Protein AF-A0A497SEW7-F1 (afdb_monomer_lite)

Foldseek 3Di:
DDKDFPAQKAFPPPRDGHNDPDQADPVPRGGIDGADPVLVVVVVCCQQDQDPPDHNVVQVVLQVVCQQAFLKWKKFFQWDWDQDPVRDTDIAGDHIHIDHVVFKDFDADPVLHFFDQWWDDSPVDDFPDIDNHWAADPPRRHTTATFGMFGADPNGTGDTDHLQRMFMFGLQDDPPDPGHDHLCVVLVVLVVVVVVLVVVVVCCQFVNEQQFEWEDEPDDPVVVVVVLVVVVVVQQVQWDQDPVRDTTGHYDRRYHYHYDNDPTDTGGPDDDPVVVPSVVSVLVSVCVVCVSLLHHCVVVVNDDPDDDDDVPPPVVRVVSSLVSVVSVQVRVQCSCQVRPSVSNVNPRMGDHDDRPDPPPVVVVVVVLVVQVVVCLVLLLVQWPWDQDPVRDTDTDPDRPHDPVSRDDDDDPPDPDPPDPPPDPPPVVVVVPDDDDDDDDDDDDDDD

Secondary structure (DSSP, 8-state):
-EEEES-SEEETTT--EESS--SB-TTT--BEEPPPHHHHHHHHHHHH-SSSS--HHHHHHHHHHHHHHTS-EEEEEEEEEEE-TTS-EEEEEEEEEEEPTTTEEE-B-TTS-B-EEEEE-SSS--TT--BSS-SB-TTT-PBPEEE-EEEEETTEEEEEE-TTTEEEE-SS--TT-SS---HHHHHHHHHHHHHHHHHHHHHIIIII-EEEEEEEET--HHHHHHHHHHHHHHHHTTEEE-TTS-EEE----EEEEEEESS---EE--S--TTTTTHHHHHHHHHHHHHHHTT--GGGGT---TT----TTHHHHHHHHHHHHHHHHHHHHHHHIIIIIHHHTT--SEEEEPPPSS---HHHHHHHHHHHHHHHHHHHHTT---EE-TTSPEE--SS----TTTSPP---------------TTSHHHHTT-----PPPPPP----

Sequence (447 aa):
WRREPRFKRKCEQCGAEFQETVEECPICGGKTRPPSQAQARLFDRLIQHPNSDYSFGDLMRSIVYHDVIADDWYVSILPAKFKDKDGNVVIRPAEIRVEDPRYWAPIADEYGRLGIDEYYCPICYTPDEYYTKPGNCPKCGLPLERTAYVQVVNGEITARASENWMIHGSTGRVLPELHGRPKIIAVWDLIHTIKVMDEYNLDAYSEGKLGGILNFPGYSQEQIKALQAEIQADIRRREVQDVRGLLRTKKTIRTLMLGSEQPIQFIRAMPPLEDMQSLDFYMVYIQAVCAVFGVQPLAISFATKSVKSSSVAPYIRLEVQNRTIKEIQRDKEEMFNNFLLPRFGITDWLFKFNPIEQKDELREAQIRQIDADTLVTLRNAGFDAKFNEYGKLVIPTEPTLTPEEMPAKKRPKGKTPQKPKVSDASERVIAGTTVERWPHGTRGAPE

Structure (mmCIF, N/CA/C/O backbone):
data_AF-A0A497SEW7-F1
#
_entry.id   AF-A0A497SEW7-F1
#
loop_
_atom_site.group_PDB
_atom_site.id
_atom_site.type_symbol
_atom_site.label_atom_id
_atom_site.label_alt_id
_atom_site.label_comp_id
_atom_site.label_asym_id
_atom_site.label_entity_id
_atom_site.label_seq_id
_atom_site.pdbx_PDB_ins_code
_atom_site.Cartn_x
_atom_site.Cartn_y
_atom_site.Cartn_z
_atom_site.occupancy
_atom_site.B_iso_or_equiv
_atom_site.auth_seq_id
_atom_site.auth_comp_id
_atom_site.auth_asym_id
_atom_site.auth_atom_id
_atom_site.pdbx_PDB_model_num
ATOM 1 N N . TRP A 1 1 ? 4.788 0.822 14.364 1.00 84.94 1 TRP A N 1
ATOM 2 C CA . TRP A 1 1 ? 3.350 1.047 14.609 1.00 84.94 1 TRP A CA 1
ATOM 3 C C . TRP A 1 1 ? 3.091 0.959 16.104 1.00 84.94 1 TRP A C 1
ATOM 5 O O . TRP A 1 1 ? 3.907 0.379 16.819 1.00 84.94 1 TRP A O 1
ATOM 15 N N . ARG A 1 2 ? 1.983 1.533 16.573 1.00 87.00 2 ARG A N 1
ATOM 16 C CA . ARG A 1 2 ? 1.538 1.535 17.970 1.00 87.00 2 ARG A CA 1
ATOM 17 C C . ARG A 1 2 ? 0.012 1.481 18.046 1.00 87.00 2 ARG A C 1
ATOM 19 O O . ARG A 1 2 ? -0.666 1.906 17.113 1.00 87.00 2 ARG A O 1
ATOM 26 N N . ARG A 1 3 ? -0.514 0.993 19.172 1.00 89.88 3 ARG A N 1
ATOM 27 C CA . ARG A 1 3 ? -1.934 1.144 19.513 1.00 89.88 3 ARG A CA 1
ATOM 28 C C . ARG A 1 3 ? -2.169 2.452 20.247 1.00 89.88 3 ARG A C 1
ATOM 30 O O . ARG A 1 3 ? -1.459 2.747 21.207 1.00 89.88 3 ARG A O 1
ATOM 37 N N . GLU A 1 4 ? -3.175 3.202 19.827 1.00 89.06 4 GLU A N 1
ATOM 38 C CA . GLU A 1 4 ? -3.708 4.347 20.564 1.00 89.06 4 GLU A CA 1
ATOM 39 C C . GLU A 1 4 ? -5.142 4.037 21.004 1.00 89.06 4 GLU A C 1
ATOM 41 O O . GLU A 1 4 ? -5.912 3.472 20.228 1.00 89.06 4 GLU A O 1
ATOM 46 N N . PRO A 1 5 ? -5.528 4.351 22.250 1.00 88.56 5 PRO A N 1
ATOM 47 C CA . PRO A 1 5 ? -6.923 4.237 22.647 1.00 88.56 5 PRO A CA 1
ATOM 48 C C . PRO A 1 5 ? -7.752 5.259 21.858 1.00 88.56 5 PRO A C 1
ATOM 50 O O . PRO A 1 5 ? -7.366 6.423 21.755 1.00 88.56 5 PRO A O 1
ATOM 53 N N . ARG A 1 6 ? -8.900 4.837 21.316 1.00 86.00 6 ARG A N 1
ATOM 54 C CA . ARG A 1 6 ? -9.828 5.732 20.604 1.00 86.00 6 ARG A CA 1
ATOM 55 C C . ARG A 1 6 ? -10.396 6.803 21.536 1.00 86.00 6 ARG A C 1
ATOM 57 O O . ARG A 1 6 ? -10.597 7.942 21.128 1.00 86.00 6 ARG A O 1
ATOM 64 N N . PHE A 1 7 ? -10.637 6.422 22.786 1.00 87.81 7 PHE A N 1
ATOM 65 C CA . PHE A 1 7 ? -11.155 7.262 23.860 1.00 87.81 7 PHE A CA 1
ATOM 66 C C . PHE A 1 7 ? -10.464 6.899 25.177 1.00 87.81 7 PHE A C 1
ATOM 68 O O . PHE A 1 7 ? -10.004 5.770 25.346 1.00 87.81 7 PHE A O 1
ATOM 75 N N . LYS A 1 8 ? -10.429 7.811 26.152 1.00 85.19 8 LYS A N 1
ATOM 76 C CA . LYS A 1 8 ? -9.994 7.465 27.520 1.00 85.19 8 LYS A CA 1
ATOM 77 C C . LYS A 1 8 ? -11.126 6.852 28.333 1.00 85.19 8 LYS A C 1
ATOM 79 O O . LYS A 1 8 ? -10.890 5.942 29.127 1.00 85.19 8 LYS A O 1
ATOM 84 N N . ARG A 1 9 ? -12.348 7.351 28.144 1.00 86.12 9 ARG A N 1
ATOM 85 C CA . ARG A 1 9 ? -13.562 6.872 28.811 1.00 86.12 9 ARG A CA 1
ATOM 86 C C . ARG A 1 9 ? -14.733 6.852 27.830 1.00 86.12 9 ARG A C 1
ATOM 88 O O . ARG A 1 9 ? -14.848 7.733 26.985 1.00 86.12 9 ARG A O 1
ATOM 95 N N . LYS A 1 10 ? -15.601 5.849 27.945 1.00 86.19 10 LYS A N 1
ATOM 96 C CA . LYS A 1 10 ? -16.835 5.719 27.160 1.00 86.19 10 LYS A CA 1
ATOM 97 C C . LYS A 1 10 ? -18.008 5.483 28.088 1.00 86.19 10 LYS A C 1
ATOM 99 O O . LYS A 1 10 ? -17.917 4.645 28.983 1.00 86.19 10 LYS A O 1
ATOM 104 N N . CYS A 1 11 ? -19.094 6.220 27.898 1.00 85.75 11 CYS A N 1
ATOM 105 C CA . CYS A 1 11 ? -20.309 5.992 28.670 1.00 85.75 11 CYS A CA 1
ATOM 106 C C . CYS A 1 11 ? -20.969 4.671 28.255 1.00 85.75 11 CYS A C 1
ATOM 108 O O . CYS A 1 11 ? -21.123 4.403 27.064 1.00 85.75 11 CYS A O 1
ATOM 110 N N . GLU A 1 12 ? -21.386 3.862 29.228 1.00 85.00 12 GLU A N 1
ATOM 111 C CA . GLU A 1 12 ? -22.071 2.589 28.964 1.00 85.00 12 GLU A CA 1
ATOM 112 C C . GLU A 1 12 ? -23.524 2.771 28.508 1.00 85.00 12 GLU A C 1
ATOM 114 O O . GLU A 1 12 ? -24.045 1.923 27.793 1.00 85.00 12 GLU A O 1
ATOM 119 N N . GLN A 1 13 ? -24.166 3.882 28.885 1.00 83.31 13 GLN A N 1
ATOM 120 C CA . GLN A 1 13 ? -25.578 4.134 28.587 1.00 83.31 13 GLN A CA 1
ATOM 121 C C . GLN A 1 13 ? -25.788 4.839 27.244 1.00 83.31 13 GLN A C 1
ATOM 123 O O . GLN A 1 13 ? -26.578 4.374 26.430 1.00 83.31 13 GLN A O 1
ATOM 128 N N . CYS A 1 14 ? -25.088 5.951 26.992 1.00 83.00 14 CYS A N 1
ATOM 129 C CA . CYS A 1 14 ? -25.267 6.731 25.760 1.00 83.00 14 CYS A CA 1
ATOM 130 C C . CYS A 1 14 ? -24.186 6.482 24.697 1.00 83.00 14 CYS A C 1
ATOM 132 O O . CYS A 1 14 ? -24.282 7.008 23.592 1.00 83.00 14 CYS A O 1
ATOM 134 N N . GLY A 1 15 ? -23.130 5.727 25.019 1.00 82.25 15 GLY A N 1
ATOM 135 C CA . GLY A 1 15 ? -22.031 5.451 24.092 1.00 82.25 15 GLY A CA 1
ATOM 136 C C . GLY A 1 15 ? -21.105 6.639 23.802 1.00 82.25 15 GLY A C 1
ATOM 137 O O . GLY A 1 15 ? -20.188 6.478 22.999 1.00 82.25 15 GLY A O 1
ATOM 138 N N . ALA A 1 16 ? -21.304 7.795 24.449 1.00 83.44 16 ALA A N 1
ATOM 139 C CA . ALA A 1 16 ? -20.469 8.979 24.256 1.00 83.44 16 ALA A CA 1
ATOM 140 C C . ALA A 1 16 ? -19.004 8.708 24.633 1.00 83.44 16 ALA A C 1
ATOM 142 O O . ALA A 1 16 ? -18.713 8.093 25.665 1.00 83.44 16 ALA A O 1
ATOM 143 N N . GLU A 1 17 ? -18.097 9.174 23.776 1.00 86.81 17 GLU A N 1
ATOM 144 C CA . GLU A 1 17 ? -16.654 8.965 23.874 1.00 86.81 17 GLU A CA 1
ATOM 145 C C . GLU A 1 17 ? -15.983 10.239 24.400 1.00 86.81 17 GLU A C 1
ATOM 147 O O . GLU A 1 17 ? -16.163 11.321 23.844 1.00 86.81 17 GLU A O 1
ATOM 152 N N . PHE A 1 18 ? -15.197 10.109 25.469 1.00 85.06 18 PHE A N 1
ATOM 153 C CA . PHE A 1 18 ? -14.497 11.215 26.117 1.00 85.06 18 PHE A CA 1
ATOM 154 C C . PHE A 1 18 ? -12.982 11.015 26.024 1.00 85.06 18 PHE A C 1
ATOM 156 O O . PHE A 1 18 ? -12.450 9.934 26.304 1.00 85.06 18 PHE A O 1
ATOM 163 N N . GLN A 1 19 ? -12.274 12.082 25.646 1.00 84.12 19 GLN A N 1
ATOM 164 C CA . GLN A 1 19 ? -10.803 12.121 25.629 1.00 84.12 19 GLN A CA 1
ATOM 165 C C . GLN A 1 19 ? -10.200 12.484 26.995 1.00 84.12 19 GLN A C 1
ATOM 167 O O . GLN A 1 19 ? -8.990 12.369 27.203 1.00 84.12 19 GLN A O 1
ATOM 172 N N . GLU A 1 20 ? -11.049 12.875 27.942 1.00 80.94 20 GLU A N 1
ATOM 173 C CA . GLU A 1 20 ? -10.700 13.202 29.320 1.00 80.94 20 GLU A CA 1
ATOM 174 C C . GLU A 1 20 ? -11.119 12.077 30.272 1.00 80.94 20 GLU A C 1
ATOM 176 O O . GLU A 1 20 ? -11.969 11.238 29.957 1.00 80.94 20 GLU A O 1
ATOM 181 N N . THR A 1 21 ? -10.485 12.023 31.442 1.00 79.50 21 THR A N 1
ATOM 182 C CA . THR A 1 21 ? -10.820 11.061 32.495 1.00 79.50 21 THR A CA 1
ATOM 183 C C . THR A 1 21 ? -12.029 11.556 33.276 1.00 79.50 21 THR A C 1
ATOM 185 O O . THR A 1 21 ? -11.893 12.072 34.378 1.00 79.50 21 THR A O 1
ATOM 188 N N . VAL A 1 22 ? -13.211 11.409 32.686 1.00 80.69 22 VAL A N 1
ATOM 189 C CA . VAL A 1 22 ? -14.482 11.709 33.354 1.00 80.69 22 VAL A CA 1
ATOM 190 C C . VAL A 1 22 ? -15.041 10.416 33.939 1.00 80.69 22 VAL A C 1
ATOM 192 O O . VAL A 1 22 ? -15.092 9.426 33.218 1.00 80.69 22 VAL A O 1
ATOM 195 N N . GLU A 1 2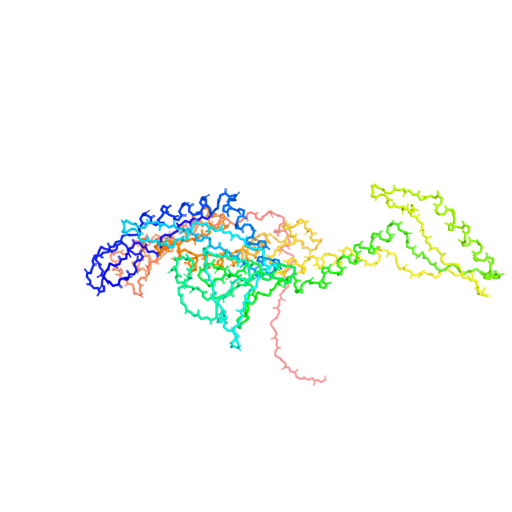3 ? -15.425 10.387 35.219 1.00 78.56 23 GLU A N 1
ATOM 196 C CA . GLU A 1 23 ? -15.997 9.182 35.852 1.00 78.56 23 GLU A CA 1
ATOM 197 C C . GLU A 1 23 ? -17.484 9.000 35.516 1.00 78.56 23 GLU A C 1
ATOM 199 O O . GLU A 1 23 ? -17.919 7.887 35.198 1.00 78.56 23 GLU A O 1
ATOM 204 N N . GLU A 1 24 ? -18.232 10.102 35.472 1.00 82.50 24 GLU A N 1
ATOM 205 C CA . GLU A 1 24 ? -19.660 10.148 35.157 1.00 82.50 24 GLU A CA 1
ATOM 206 C C . GLU A 1 24 ? -19.905 10.875 33.835 1.00 82.50 24 GLU A C 1
ATOM 208 O O . GLU A 1 24 ? -19.245 11.856 33.504 1.00 82.50 24 GLU A O 1
ATOM 213 N N . CYS A 1 25 ? -20.850 10.392 33.035 1.00 79.31 25 CYS A N 1
ATOM 214 C CA . CYS A 1 25 ? -21.127 10.994 31.743 1.00 79.31 25 CYS A CA 1
ATOM 215 C C . CYS A 1 25 ? -21.816 12.360 31.913 1.00 79.31 25 CYS A C 1
ATOM 217 O O . CYS A 1 25 ? -22.938 12.396 32.413 1.00 79.31 25 CYS A O 1
ATOM 219 N N . PRO A 1 26 ? -21.252 13.467 31.400 1.00 81.81 26 PRO A N 1
ATOM 220 C CA . PRO A 1 26 ? -21.872 14.792 31.497 1.00 81.81 26 PRO A CA 1
ATOM 221 C C . PRO A 1 26 ? -23.191 14.919 30.715 1.00 81.81 26 PRO A C 1
ATOM 223 O O . PRO A 1 26 ? -23.931 15.872 30.919 1.00 81.81 26 PRO A O 1
ATOM 226 N N . ILE A 1 27 ? -23.491 13.974 29.815 1.00 83.94 27 ILE A N 1
ATOM 227 C CA . ILE A 1 27 ? -24.699 14.000 28.976 1.00 83.94 27 ILE A CA 1
ATOM 228 C C . ILE A 1 27 ? -25.867 13.267 29.648 1.00 83.94 27 ILE A C 1
ATOM 230 O O . ILE A 1 27 ? -27.005 13.710 29.551 1.00 83.94 27 ILE A O 1
ATOM 234 N N . CYS A 1 28 ? -25.607 12.131 30.300 1.00 83.19 28 CYS A N 1
ATOM 235 C CA . CYS A 1 28 ? -26.668 11.257 30.818 1.00 83.19 28 CYS A CA 1
ATOM 236 C C . CYS A 1 28 ? -26.483 10.813 32.276 1.00 83.19 28 CYS A C 1
ATOM 238 O O . CYS A 1 28 ? -27.306 10.061 32.782 1.00 83.19 28 CYS A O 1
ATOM 240 N N . GLY A 1 29 ? -25.402 11.220 32.947 1.00 81.56 29 GLY A N 1
ATOM 241 C CA . GLY A 1 29 ? -25.063 10.789 34.310 1.00 81.56 29 GLY A CA 1
ATOM 242 C C . GLY A 1 29 ? -24.619 9.325 34.430 1.00 81.56 29 GLY A C 1
ATOM 243 O O . GLY A 1 29 ? -24.299 8.863 35.519 1.00 81.56 29 GLY A O 1
ATOM 244 N N . GLY A 1 30 ? -24.584 8.568 33.328 1.00 83.56 30 GLY A N 1
ATOM 245 C CA . GLY A 1 30 ? -24.190 7.161 33.333 1.00 83.56 30 GLY A CA 1
ATOM 246 C C . GLY A 1 30 ? -22.708 6.942 33.650 1.00 83.56 30 GLY A C 1
ATOM 247 O O . GLY A 1 30 ? -21.857 7.773 33.326 1.00 83.56 30 GLY A O 1
ATOM 248 N N . LYS A 1 31 ? -22.377 5.776 34.219 1.00 86.62 31 LYS A N 1
ATOM 249 C CA . LYS A 1 31 ? -20.987 5.376 34.491 1.00 86.62 31 LYS A CA 1
ATOM 250 C C . LYS A 1 31 ? -20.174 5.273 33.202 1.00 86.62 31 LYS A C 1
ATOM 252 O O . LYS A 1 31 ? -20.670 4.830 32.158 1.00 86.62 31 LYS A O 1
ATOM 257 N N . THR A 1 32 ? -18.908 5.665 33.283 1.00 87.25 32 THR A N 1
ATOM 258 C CA . THR A 1 32 ? -17.968 5.534 32.170 1.00 87.25 32 THR A CA 1
ATOM 259 C C . THR A 1 32 ? -16.983 4.385 32.383 1.00 87.25 32 THR A C 1
ATOM 261 O O . THR A 1 32 ? -16.427 4.179 33.467 1.00 87.25 32 THR A O 1
ATOM 264 N N . ARG A 1 33 ? -16.700 3.650 31.308 1.00 85.81 33 ARG A N 1
ATOM 265 C CA . ARG A 1 33 ? -15.710 2.571 31.281 1.00 85.81 33 ARG A CA 1
ATOM 266 C C . ARG A 1 33 ? -14.442 2.987 30.530 1.00 85.81 33 ARG A C 1
ATOM 268 O O . ARG A 1 33 ? -14.535 3.744 29.561 1.00 85.81 33 ARG A O 1
ATOM 275 N N . PRO A 1 34 ? -13.255 2.500 30.930 1.00 87.94 34 PRO A N 1
ATOM 276 C CA . PRO A 1 34 ? -12.051 2.618 30.113 1.00 87.94 34 PRO A CA 1
ATOM 277 C C . PRO A 1 34 ? -12.110 1.686 28.880 1.00 87.94 34 PRO A C 1
ATOM 279 O O .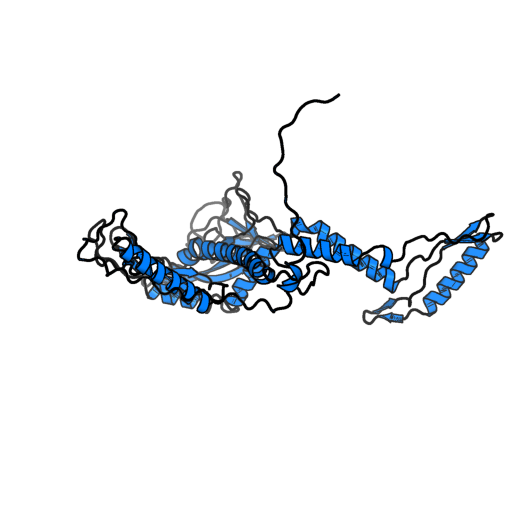 PRO A 1 34 ? -12.988 0.814 28.798 1.00 87.94 34 PRO A O 1
ATOM 282 N N . PRO A 1 35 ? -11.178 1.839 27.918 1.00 88.38 35 PRO A N 1
ATOM 283 C CA . PRO A 1 35 ? -11.000 0.908 26.807 1.00 88.38 35 PRO A CA 1
ATOM 284 C C . PRO A 1 35 ? -10.825 -0.532 27.285 1.00 88.38 35 PRO A C 1
ATOM 286 O O . PRO A 1 35 ? -10.130 -0.799 28.268 1.00 88.38 35 PRO A O 1
ATOM 289 N N . SER A 1 36 ? -11.429 -1.480 26.572 1.00 89.56 36 SER A N 1
ATOM 290 C CA . SER A 1 36 ? -11.350 -2.891 26.949 1.00 89.56 36 SER A CA 1
ATOM 291 C C . SER A 1 36 ? -9.930 -3.451 26.804 1.00 89.56 36 SER A C 1
ATOM 2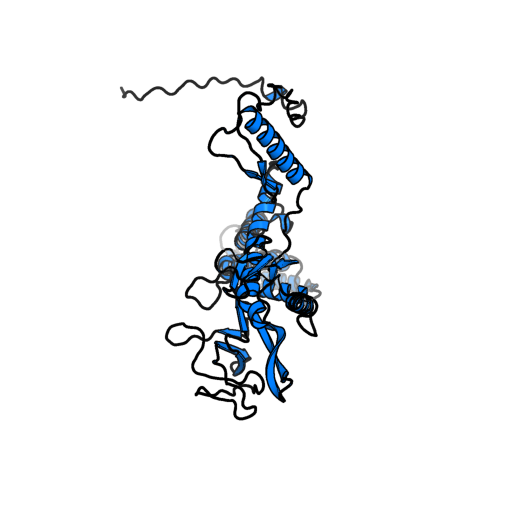93 O O . SER A 1 36 ? -9.357 -3.480 25.710 1.00 89.56 36 SER A O 1
ATOM 295 N N . GLN A 1 37 ? -9.381 -3.993 27.897 1.00 87.75 37 GLN A N 1
ATOM 296 C CA . GLN A 1 37 ? -8.086 -4.683 27.885 1.00 87.75 37 GLN A CA 1
ATOM 297 C C . GLN A 1 37 ? -8.140 -6.010 27.106 1.00 87.75 37 GLN A C 1
ATOM 299 O O . GLN A 1 37 ? -7.127 -6.460 26.571 1.00 87.75 37 GLN A O 1
ATOM 304 N N . ALA A 1 38 ? -9.313 -6.644 27.013 1.00 87.12 38 ALA A N 1
ATOM 305 C CA . ALA A 1 38 ? -9.486 -7.854 26.211 1.00 87.12 38 ALA A CA 1
ATOM 306 C C . ALA A 1 38 ? -9.338 -7.550 24.712 1.00 87.12 38 ALA A C 1
ATOM 308 O O . ALA A 1 38 ? -8.641 -8.281 24.010 1.00 87.12 38 ALA A O 1
ATOM 309 N N . GLN A 1 39 ? -9.907 -6.428 24.250 1.00 87.69 39 GLN A N 1
ATOM 310 C CA . GLN A 1 39 ? -9.715 -5.954 22.876 1.00 87.69 39 GLN A CA 1
ATOM 311 C C . GLN A 1 39 ? -8.250 -5.586 22.605 1.00 87.69 39 GLN A C 1
ATOM 313 O O . GLN A 1 39 ? -7.740 -5.900 21.535 1.00 87.69 39 GLN A O 1
ATOM 318 N N . ALA A 1 40 ? -7.544 -5.009 23.585 1.00 87.31 40 ALA A N 1
ATOM 319 C CA . ALA A 1 40 ? -6.115 -4.718 23.453 1.00 87.31 40 ALA A CA 1
ATOM 320 C C . ALA A 1 40 ? -5.284 -5.985 23.199 1.00 87.31 40 ALA A C 1
ATOM 322 O O . ALA A 1 40 ? -4.444 -6.009 22.307 1.00 87.31 40 ALA A O 1
ATOM 323 N N . ARG A 1 41 ? -5.550 -7.063 23.948 1.00 88.00 41 ARG A N 1
ATOM 324 C CA . ARG A 1 41 ? -4.862 -8.351 23.754 1.00 88.00 41 ARG A CA 1
ATOM 325 C C . ARG A 1 41 ? -5.178 -8.975 22.398 1.00 88.00 41 ARG A C 1
ATOM 327 O O . ARG A 1 41 ? -4.306 -9.607 21.810 1.00 88.00 41 ARG A O 1
ATOM 334 N N . LEU A 1 42 ? -6.413 -8.824 21.917 1.00 86.00 42 LEU A N 1
ATOM 335 C CA . LEU A 1 42 ? -6.809 -9.306 20.595 1.00 86.00 42 LEU A CA 1
ATOM 336 C C . LEU A 1 42 ? -6.085 -8.534 19.486 1.00 86.00 42 LEU A C 1
ATOM 338 O O . LEU A 1 42 ? -5.564 -9.149 18.563 1.00 86.00 42 LEU A O 1
ATOM 342 N N . PHE A 1 43 ? -5.993 -7.211 19.620 1.00 88.19 43 PHE A N 1
ATOM 343 C CA . PHE A 1 43 ? -5.232 -6.351 18.719 1.00 88.19 43 PHE A CA 1
ATOM 344 C C . PHE A 1 43 ? -3.747 -6.729 18.687 1.00 88.19 43 PHE A C 1
ATOM 346 O O . PHE A 1 43 ? -3.184 -6.942 17.616 1.00 88.19 43 PHE A O 1
ATOM 353 N N . ASP A 1 44 ? -3.122 -6.867 19.860 1.00 87.88 44 ASP A N 1
ATOM 354 C CA . ASP A 1 44 ? -1.704 -7.218 19.962 1.00 87.88 44 ASP A CA 1
ATOM 355 C C . ASP A 1 44 ? -1.441 -8.605 19.341 1.00 87.88 44 ASP A C 1
ATOM 357 O O . ASP A 1 44 ? -0.456 -8.781 18.627 1.00 87.88 44 ASP A O 1
ATOM 361 N N . ARG A 1 45 ? -2.361 -9.566 19.523 1.00 87.06 45 ARG A N 1
ATOM 362 C CA . ARG A 1 45 ? -2.297 -10.882 18.866 1.00 87.06 45 ARG A CA 1
ATOM 363 C C . ARG A 1 45 ? -2.374 -10.765 17.346 1.00 87.06 45 ARG A C 1
ATOM 365 O O . ARG A 1 45 ? -1.557 -11.376 16.668 1.00 87.06 45 ARG A O 1
ATOM 372 N N . LEU A 1 46 ? -3.327 -9.990 16.831 1.00 86.06 46 LEU A N 1
ATOM 373 C CA . LEU A 1 46 ? -3.541 -9.821 15.393 1.00 86.06 46 LEU A CA 1
ATOM 374 C C . LEU A 1 46 ? -2.312 -9.223 14.698 1.00 86.06 46 LEU A C 1
ATOM 376 O O . LEU A 1 46 ? -1.956 -9.627 13.599 1.00 86.06 46 LEU A O 1
ATOM 380 N N . ILE A 1 47 ? -1.643 -8.273 15.352 1.00 86.19 47 ILE A N 1
ATOM 381 C CA . ILE A 1 47 ? -0.441 -7.634 14.808 1.00 86.19 47 ILE A CA 1
ATOM 382 C C . ILE A 1 47 ? 0.801 -8.509 14.964 1.00 86.19 47 ILE A C 1
ATOM 384 O O . ILE A 1 47 ? 1.676 -8.481 14.105 1.00 86.19 47 ILE A O 1
ATOM 388 N N . GLN A 1 48 ? 0.933 -9.263 16.054 1.00 84.50 48 GLN A N 1
ATOM 389 C CA . GLN A 1 48 ? 2.085 -10.154 16.222 1.00 84.50 48 GLN A CA 1
ATOM 390 C C . GLN A 1 48 ? 2.009 -11.351 15.272 1.00 84.50 48 GLN A C 1
ATOM 392 O O . GLN A 1 48 ? 3.019 -11.729 14.682 1.00 84.50 48 GLN A O 1
ATOM 397 N N . HIS A 1 49 ? 0.809 -11.902 15.095 1.00 83.50 49 HIS A N 1
ATOM 398 C CA . HIS A 1 49 ? 0.553 -13.092 14.294 1.00 83.50 49 HIS A CA 1
ATOM 399 C C . HIS A 1 49 ? -0.716 -12.902 13.446 1.00 83.50 49 HIS A C 1
ATOM 401 O O . HIS A 1 49 ? -1.780 -13.392 13.827 1.00 83.50 49 HIS A O 1
ATOM 407 N N . PRO A 1 50 ? -0.627 -12.183 12.310 1.00 84.81 50 PRO A N 1
ATOM 408 C CA . PRO A 1 50 ? -1.771 -11.992 11.414 1.00 84.81 50 PRO A CA 1
ATOM 409 C C . PRO A 1 50 ? -2.137 -13.262 10.632 1.00 84.81 50 PRO A C 1
ATOM 411 O O . PRO A 1 50 ? -3.300 -13.455 10.286 1.00 84.81 50 PRO A O 1
ATOM 414 N N . ASN A 1 51 ? -1.148 -14.113 10.354 1.00 84.56 51 ASN A N 1
ATOM 415 C CA . ASN A 1 51 ? -1.278 -15.401 9.675 1.00 84.56 51 ASN A CA 1
ATOM 416 C C . ASN A 1 51 ? -0.251 -16.389 10.266 1.00 84.56 51 ASN A C 1
ATOM 418 O O . ASN A 1 51 ? 0.696 -15.966 10.938 1.00 84.56 51 ASN A O 1
ATOM 422 N N . SER A 1 52 ? -0.406 -17.686 9.992 1.00 81.75 52 SER A N 1
ATOM 423 C CA . SER A 1 52 ? 0.573 -18.725 10.335 1.00 81.75 52 SER A CA 1
ATOM 424 C C . SER A 1 52 ? 1.921 -18.533 9.640 1.00 81.75 52 SER A C 1
ATOM 426 O O . SER A 1 52 ? 2.957 -18.848 10.221 1.00 81.75 52 SER A O 1
ATOM 428 N N . ASP A 1 53 ? 1.907 -18.012 8.411 1.00 83.81 53 ASP A N 1
ATOM 429 C CA . ASP A 1 53 ? 3.059 -18.114 7.505 1.00 83.81 53 ASP A CA 1
ATOM 430 C C . ASP A 1 53 ? 3.943 -16.860 7.487 1.00 83.81 53 ASP A C 1
ATOM 432 O O . ASP A 1 53 ? 5.145 -16.949 7.241 1.00 83.81 53 ASP A O 1
ATOM 436 N N . TYR A 1 54 ? 3.359 -15.682 7.735 1.00 85.75 54 TYR A N 1
ATOM 437 C CA . TYR A 1 54 ? 4.013 -14.394 7.490 1.00 85.75 54 TYR A CA 1
ATOM 438 C C . TYR A 1 54 ? 3.886 -13.431 8.664 1.00 85.75 54 TYR A C 1
ATOM 440 O O . TYR A 1 54 ? 2.882 -13.400 9.379 1.00 85.75 54 TYR A O 1
ATOM 448 N N . SER A 1 55 ? 4.907 -12.586 8.824 1.00 88.06 55 SER A N 1
ATOM 449 C CA . SER A 1 55 ? 4.879 -11.507 9.805 1.00 88.06 55 SER A CA 1
ATOM 450 C C . SER A 1 55 ? 3.991 -10.352 9.335 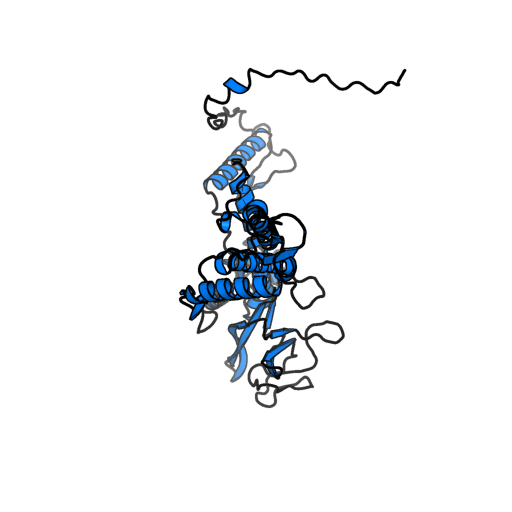1.00 88.06 55 SER A C 1
ATOM 452 O O . SER A 1 55 ? 3.812 -10.117 8.138 1.00 88.06 55 SER A O 1
ATOM 454 N N . PHE A 1 56 ? 3.493 -9.550 10.276 1.00 88.19 56 PHE A N 1
ATOM 455 C CA . PHE A 1 56 ? 2.758 -8.327 9.937 1.00 88.19 56 PHE A CA 1
ATOM 456 C C . PHE A 1 56 ? 3.606 -7.319 9.156 1.00 88.19 56 PHE A C 1
ATOM 458 O O . PHE A 1 56 ? 3.084 -6.593 8.317 1.00 88.19 56 PHE A O 1
ATOM 465 N N . GLY A 1 57 ? 4.926 -7.302 9.368 1.00 88.62 57 GLY A N 1
ATOM 466 C CA . GLY A 1 57 ? 5.830 -6.471 8.573 1.00 88.62 57 GLY A CA 1
ATOM 467 C C . GLY A 1 57 ? 5.845 -6.865 7.094 1.00 88.62 57 GLY A C 1
ATOM 468 O O . GLY A 1 57 ? 5.822 -5.989 6.230 1.00 88.62 57 GLY A O 1
ATOM 469 N N . ASP A 1 58 ? 5.832 -8.165 6.798 1.00 90.19 58 ASP A N 1
ATOM 470 C CA . ASP A 1 58 ? 5.792 -8.675 5.422 1.00 90.19 58 ASP A CA 1
ATOM 471 C C . ASP A 1 58 ? 4.426 -8.438 4.776 1.00 90.19 58 ASP A C 1
ATOM 473 O O . ASP A 1 58 ? 4.350 -8.052 3.608 1.00 90.19 58 ASP A O 1
ATOM 477 N N . LEU A 1 59 ? 3.356 -8.573 5.565 1.00 90.81 59 LEU A N 1
ATOM 478 C CA . LEU A 1 59 ? 1.996 -8.238 5.157 1.00 90.81 59 LEU A CA 1
ATOM 479 C C . LEU A 1 59 ? 1.907 -6.761 4.747 1.00 90.81 59 LEU A C 1
ATOM 481 O O . LEU A 1 59 ? 1.509 -6.450 3.626 1.00 90.81 59 LEU A O 1
ATOM 485 N N . MET A 1 60 ? 2.371 -5.847 5.603 1.00 91.44 60 MET A N 1
ATOM 486 C CA . MET A 1 60 ? 2.368 -4.413 5.302 1.00 91.44 60 MET A CA 1
ATOM 487 C C . MET A 1 60 ? 3.265 -4.056 4.117 1.00 91.44 60 MET A C 1
ATOM 489 O O . MET A 1 60 ? 2.887 -3.212 3.307 1.00 91.44 60 MET A O 1
ATOM 493 N N . ARG A 1 61 ? 4.428 -4.705 3.972 1.00 91.94 61 ARG A N 1
ATOM 494 C CA . ARG A 1 61 ? 5.291 -4.519 2.796 1.00 91.94 61 ARG A CA 1
ATOM 495 C C . ARG A 1 61 ? 4.568 -4.922 1.513 1.00 91.94 61 ARG A C 1
ATOM 497 O O . ARG A 1 61 ? 4.672 -4.205 0.525 1.00 91.94 61 ARG A O 1
ATOM 504 N N . SER A 1 62 ? 3.827 -6.026 1.547 1.00 92.88 62 SER A N 1
ATOM 505 C CA . SER A 1 62 ? 3.068 -6.529 0.398 1.00 92.88 62 SER A CA 1
ATOM 506 C C . SER A 1 62 ? 1.899 -5.606 0.049 1.00 92.88 62 SER A C 1
ATOM 508 O O . SER A 1 62 ? 1.724 -5.271 -1.118 1.00 92.88 62 SER A O 1
ATOM 510 N N . ILE A 1 63 ? 1.168 -5.098 1.050 1.00 93.31 63 ILE A N 1
ATOM 511 C CA . ILE A 1 63 ? 0.126 -4.075 0.841 1.00 93.31 63 ILE A CA 1
ATOM 512 C C . ILE A 1 63 ? 0.712 -2.845 0.151 1.00 93.31 63 ILE A C 1
ATOM 514 O O . ILE A 1 63 ? 0.191 -2.409 -0.868 1.00 93.31 63 ILE A O 1
ATOM 518 N N . VAL A 1 64 ? 1.808 -2.297 0.684 1.00 92.56 64 VAL A N 1
ATOM 519 C CA . VAL A 1 64 ? 2.452 -1.103 0.114 1.00 92.56 64 VAL A CA 1
ATOM 520 C C . VAL A 1 64 ? 2.989 -1.385 -1.290 1.00 92.56 64 VAL A C 1
ATOM 522 O O . VAL A 1 64 ? 2.898 -0.529 -2.160 1.00 92.56 64 VAL A O 1
ATOM 525 N N . TYR A 1 65 ? 3.520 -2.581 -1.539 1.00 92.94 65 TYR A N 1
ATOM 526 C CA . TYR A 1 65 ? 3.988 -2.984 -2.864 1.00 92.94 65 TYR A CA 1
ATOM 527 C C . TYR A 1 65 ? 2.854 -2.981 -3.898 1.00 92.94 65 TYR A C 1
ATOM 529 O O . TYR A 1 65 ? 2.995 -2.373 -4.959 1.00 92.94 65 TYR A O 1
ATOM 537 N N . HIS A 1 66 ? 1.719 -3.608 -3.577 1.00 93.00 66 HIS A N 1
ATOM 538 C CA . HIS A 1 66 ? 0.554 -3.645 -4.462 1.00 93.00 66 HIS A CA 1
ATOM 539 C C . HIS A 1 66 ? -0.066 -2.258 -4.661 1.00 93.00 66 HIS A C 1
ATOM 541 O O . HIS A 1 66 ? -0.345 -1.875 -5.793 1.00 93.00 66 HIS A O 1
ATOM 547 N N . ASP A 1 67 ? -0.157 -1.464 -3.596 1.00 92.12 67 ASP A N 1
ATOM 548 C CA . ASP A 1 67 ? -0.631 -0.078 -3.635 1.00 92.12 67 ASP A CA 1
ATOM 549 C C . ASP A 1 67 ? 0.252 0.833 -4.507 1.00 92.12 67 ASP A C 1
ATOM 551 O O . ASP A 1 67 ? -0.239 1.692 -5.221 1.00 92.12 67 ASP A O 1
ATOM 555 N N . VAL A 1 68 ? 1.573 0.647 -4.519 1.00 89.50 68 VAL A N 1
ATOM 556 C CA . VAL A 1 68 ? 2.455 1.481 -5.356 1.00 89.50 68 VAL A CA 1
ATOM 557 C C . VAL A 1 68 ? 2.415 1.063 -6.831 1.00 89.50 68 VAL A C 1
ATOM 559 O O . VAL A 1 68 ? 2.561 1.914 -7.712 1.00 89.50 68 VAL A O 1
ATOM 562 N N . ILE A 1 69 ? 2.241 -0.232 -7.114 1.00 89.94 69 ILE A N 1
ATOM 563 C CA . ILE A 1 69 ? 2.313 -0.773 -8.479 1.00 89.94 69 ILE A CA 1
ATOM 564 C C . ILE A 1 69 ? 0.959 -0.749 -9.179 1.00 89.94 69 ILE A C 1
ATOM 566 O O . ILE A 1 69 ? 0.845 -0.200 -10.273 1.00 89.94 69 ILE A O 1
ATOM 570 N N . ALA A 1 70 ? -0.044 -1.372 -8.567 1.00 89.69 70 ALA A N 1
ATOM 571 C CA . ALA A 1 70 ? -1.381 -1.515 -9.128 1.00 89.69 70 ALA A CA 1
ATOM 572 C C . ALA A 1 70 ? -2.349 -0.445 -8.607 1.00 89.69 70 ALA A C 1
ATOM 574 O O . ALA A 1 70 ? -3.385 -0.237 -9.225 1.00 89.69 70 ALA A O 1
ATOM 575 N N . ASP A 1 71 ? -2.019 0.222 -7.493 1.00 91.62 71 ASP A N 1
ATOM 576 C CA . ASP A 1 71 ? -2.899 1.144 -6.750 1.00 91.62 71 ASP A CA 1
ATOM 577 C C . ASP A 1 71 ? -4.167 0.513 -6.176 1.00 91.62 71 ASP A C 1
ATOM 579 O O . ASP A 1 71 ? -4.882 1.153 -5.416 1.00 91.62 71 ASP A O 1
ATOM 583 N N . ASP A 1 72 ? -4.380 -0.772 -6.433 1.00 91.75 72 ASP A N 1
ATOM 584 C CA . ASP A 1 72 ? -5.334 -1.617 -5.741 1.00 91.75 72 ASP A CA 1
ATOM 585 C C . ASP A 1 72 ? -4.587 -2.643 -4.890 1.00 91.75 72 ASP A C 1
ATOM 587 O O . ASP A 1 72 ? -3.654 -3.314 -5.343 1.00 91.75 72 ASP A O 1
ATOM 591 N N . TRP A 1 73 ? -5.029 -2.795 -3.647 1.00 93.44 73 TRP A N 1
ATOM 592 C CA . TRP A 1 73 ? -4.593 -3.873 -2.770 1.00 93.44 73 TRP A CA 1
ATOM 593 C C . TRP A 1 73 ? -5.799 -4.498 -2.077 1.00 93.44 73 TRP A C 1
ATOM 595 O O . TRP A 1 73 ? -6.765 -3.818 -1.713 1.00 93.44 73 TRP A O 1
ATOM 605 N N . TYR A 1 74 ? -5.715 -5.811 -1.885 1.00 93.94 74 TYR A N 1
ATOM 606 C CA . TYR A 1 74 ? -6.783 -6.614 -1.314 1.00 93.94 74 TYR A CA 1
ATOM 607 C C . TYR A 1 74 ? -6.268 -7.366 -0.098 1.00 93.94 74 TYR A C 1
ATOM 609 O O . TYR A 1 74 ? -5.184 -7.955 -0.112 1.00 93.94 74 TYR A O 1
ATOM 617 N N . VAL A 1 75 ? -7.055 -7.333 0.966 1.00 93.38 75 VAL A N 1
ATOM 618 C CA . VAL A 1 75 ? -6.789 -8.065 2.196 1.00 93.38 75 VAL A CA 1
ATOM 619 C C . VAL A 1 75 ? -7.974 -8.974 2.481 1.00 93.38 75 VAL A C 1
ATOM 621 O O . VAL A 1 75 ? -9.064 -8.498 2.805 1.00 93.38 75 VAL A O 1
ATOM 624 N N . SER A 1 76 ? -7.754 -10.280 2.359 1.00 92.06 76 SER A N 1
ATOM 625 C CA . SER A 1 76 ? -8.740 -11.300 2.686 1.00 92.06 76 SER A CA 1
ATOM 626 C C . SER A 1 76 ? -8.695 -11.612 4.180 1.00 92.06 76 SER A C 1
ATOM 628 O O . SER A 1 76 ? -7.637 -11.711 4.807 1.00 92.06 76 SER A O 1
ATOM 630 N N . ILE A 1 77 ? -9.874 -11.740 4.776 1.00 91.69 77 ILE A N 1
ATOM 631 C CA . ILE A 1 77 ? -10.068 -12.149 6.161 1.00 91.69 77 ILE A CA 1
ATOM 632 C C . ILE A 1 77 ? -10.602 -13.571 6.120 1.00 91.69 77 ILE A C 1
ATOM 634 O O . ILE A 1 77 ? -11.714 -13.808 5.646 1.00 91.69 77 ILE A O 1
ATOM 638 N N . LEU A 1 78 ? -9.822 -14.525 6.619 1.00 88.06 78 LEU A N 1
ATOM 639 C CA . LEU A 1 78 ? -10.221 -15.924 6.614 1.00 88.06 78 LEU A CA 1
ATOM 640 C C . LEU A 1 78 ? -11.142 -16.218 7.810 1.00 88.06 78 LEU A C 1
ATOM 642 O O . LEU A 1 78 ? -10.742 -16.021 8.968 1.00 88.06 78 LEU A O 1
ATOM 646 N N . PRO A 1 79 ? -12.376 -16.692 7.559 1.00 86.25 79 PRO A N 1
ATOM 647 C CA . PRO A 1 79 ? -13.296 -17.080 8.615 1.00 86.25 79 PRO A CA 1
ATOM 648 C C . PRO A 1 79 ? -12.898 -18.424 9.235 1.00 86.25 79 PRO A C 1
ATOM 650 O O . PRO A 1 79 ? -12.634 -19.396 8.529 1.00 86.25 79 PRO A O 1
ATOM 653 N N . ALA A 1 80 ? -12.967 -18.527 10.563 1.00 83.12 80 ALA A N 1
ATOM 654 C CA . ALA A 1 80 ? -12.915 -19.803 11.271 1.00 83.12 80 ALA A CA 1
ATOM 655 C C . ALA A 1 80 ? -14.224 -20.083 12.017 1.00 83.12 80 ALA A C 1
ATOM 657 O O . ALA A 1 80 ? -14.922 -19.180 12.490 1.00 83.12 80 ALA A O 1
ATOM 658 N N . LYS A 1 81 ? -14.554 -21.373 12.130 1.00 80.56 81 LYS A N 1
ATOM 659 C CA . LYS A 1 81 ? -15.715 -21.857 12.882 1.00 80.56 81 LYS A CA 1
ATOM 660 C C . LYS A 1 81 ? -15.372 -21.931 14.364 1.00 80.56 81 LYS A C 1
ATOM 662 O O . LYS A 1 81 ? -14.513 -22.714 14.763 1.00 80.56 81 LYS A O 1
ATOM 667 N N . PHE A 1 82 ? -16.110 -21.191 15.180 1.00 77.44 82 PHE A N 1
ATOM 668 C CA . PHE A 1 82 ? -16.087 -21.323 16.630 1.00 77.44 82 PHE A CA 1
ATOM 669 C C . PHE A 1 82 ? -17.409 -21.927 17.094 1.00 77.44 82 PHE A C 1
ATOM 671 O O . PHE A 1 82 ? -18.479 -21.552 16.618 1.00 77.44 82 PHE A O 1
ATOM 678 N N . LYS A 1 83 ? -17.342 -22.883 18.020 1.00 75.62 83 LYS A N 1
ATOM 679 C CA . LYS A 1 83 ? -18.534 -23.370 18.717 1.00 75.62 83 LYS A CA 1
ATOM 680 C C . LYS A 1 83 ? -18.761 -22.476 19.925 1.00 75.62 83 LYS A C 1
ATOM 682 O O . LYS A 1 83 ? -17.853 -22.329 20.745 1.00 75.62 83 LYS A O 1
ATOM 687 N N . ASP A 1 84 ? -19.933 -21.862 20.004 1.00 76.25 84 ASP A N 1
ATOM 688 C CA . ASP A 1 84 ? -20.329 -21.129 21.201 1.00 76.25 84 ASP A CA 1
ATOM 689 C C . ASP A 1 84 ? -20.653 -22.100 22.348 1.00 76.25 84 ASP A C 1
ATOM 691 O O . ASP A 1 84 ? -20.812 -23.308 22.135 1.00 76.25 84 ASP A O 1
ATOM 695 N N . LYS A 1 85 ? -20.769 -21.576 23.570 1.00 70.56 85 LYS A N 1
ATOM 696 C CA . LYS A 1 85 ? -21.130 -22.351 24.769 1.00 70.56 85 LYS A CA 1
ATOM 697 C C . LYS A 1 85 ? -22.483 -23.060 24.627 1.00 70.56 85 LYS A C 1
ATOM 699 O O . LYS A 1 85 ? -22.657 -24.124 25.210 1.00 70.56 85 LYS A O 1
ATOM 704 N N . ASP A 1 86 ? -23.367 -22.523 23.789 1.00 68.50 86 ASP A N 1
ATOM 705 C CA . ASP A 1 86 ? -24.700 -23.064 23.496 1.00 68.50 86 ASP A CA 1
ATOM 706 C C . ASP A 1 86 ? -24.717 -24.057 22.314 1.00 68.50 86 ASP A C 1
ATOM 708 O O . ASP A 1 86 ? -25.776 -24.474 21.855 1.00 68.50 86 ASP A O 1
ATOM 712 N N . GLY A 1 87 ? -23.550 -24.433 21.775 1.00 69.75 87 GLY A N 1
ATOM 713 C CA . GLY A 1 87 ? -23.431 -25.391 20.668 1.00 69.75 87 GLY A CA 1
ATOM 714 C C . GLY A 1 87 ? -23.686 -24.808 19.272 1.00 69.75 87 GLY A C 1
ATOM 715 O O . GLY A 1 87 ? -23.462 -25.500 18.277 1.00 69.75 87 GLY A O 1
ATOM 716 N N . ASN A 1 88 ? -24.076 -23.534 19.177 1.00 72.19 88 ASN A N 1
ATOM 717 C CA . ASN A 1 88 ? -24.234 -22.829 17.906 1.00 72.19 88 ASN A CA 1
ATOM 718 C C . ASN A 1 88 ? -22.873 -22.565 17.242 1.00 72.19 88 ASN A C 1
ATOM 720 O O . ASN A 1 88 ? -21.901 -22.178 17.896 1.00 72.19 88 ASN A O 1
ATOM 724 N N . VAL A 1 89 ? -22.798 -22.773 15.925 1.00 72.44 89 VAL A N 1
ATOM 725 C CA . VAL A 1 89 ? -21.593 -22.497 15.132 1.00 72.44 89 VAL A CA 1
ATOM 726 C C . VAL A 1 89 ? -21.591 -21.022 14.750 1.00 72.44 89 VAL A C 1
ATOM 728 O O . VAL A 1 89 ? -22.402 -20.588 13.937 1.00 72.44 89 VAL A O 1
ATOM 731 N N . VAL A 1 90 ? -20.662 -20.260 15.321 1.00 77.62 90 VAL A N 1
ATOM 732 C CA . VAL A 1 90 ? -20.461 -18.843 15.011 1.00 77.62 90 VAL A CA 1
ATOM 733 C C . VAL A 1 90 ? -19.193 -18.698 14.179 1.00 77.62 90 VAL A C 1
ATOM 735 O O . VAL A 1 90 ? -18.143 -19.256 14.508 1.00 77.62 90 VAL A O 1
ATOM 738 N N . ILE A 1 91 ? -19.285 -17.943 13.089 1.00 79.81 91 ILE A N 1
ATOM 739 C CA . ILE A 1 91 ? -18.127 -17.586 12.272 1.00 79.81 91 ILE A CA 1
ATOM 740 C C . ILE A 1 91 ? -17.429 -16.398 12.929 1.00 79.81 91 ILE A C 1
ATOM 742 O O . ILE A 1 91 ? -18.080 -15.407 13.258 1.00 79.81 91 ILE A O 1
ATOM 746 N N . ARG A 1 92 ? -16.110 -16.473 13.113 1.00 83.38 92 ARG A N 1
ATOM 747 C CA . ARG A 1 92 ? -15.305 -15.308 13.504 1.00 83.38 92 ARG A CA 1
ATOM 748 C C . ARG A 1 92 ? -14.078 -15.185 12.607 1.00 83.38 92 ARG A C 1
ATOM 750 O O . ARG A 1 92 ? -13.565 -16.212 12.157 1.00 83.38 92 ARG A O 1
ATOM 757 N N . PRO A 1 93 ? -13.595 -13.960 12.361 1.00 85.19 93 PRO A N 1
ATOM 758 C CA . PRO A 1 93 ? -12.357 -13.759 11.625 1.00 85.19 93 PRO A CA 1
ATOM 759 C C . PRO A 1 93 ? -11.176 -14.314 12.428 1.00 85.19 93 PRO A C 1
ATOM 761 O O . PRO A 1 93 ? -11.066 -14.061 13.631 1.00 85.19 93 PRO A O 1
ATOM 764 N N . ALA A 1 94 ? -10.321 -15.098 11.775 1.00 83.19 94 ALA A N 1
ATOM 765 C CA . ALA A 1 94 ? -9.177 -15.745 12.415 1.00 83.19 94 ALA A CA 1
ATOM 766 C C . ALA A 1 94 ? -7.843 -15.216 11.894 1.00 83.19 94 ALA A C 1
ATOM 768 O O . ALA A 1 94 ? -6.986 -14.853 12.696 1.00 83.19 94 ALA A O 1
ATOM 769 N N . GLU A 1 95 ? -7.695 -15.146 10.573 1.00 87.81 95 GLU A N 1
ATOM 770 C CA . GLU A 1 95 ? -6.439 -14.792 9.911 1.00 87.81 95 GLU A CA 1
ATOM 771 C C . GLU A 1 95 ? -6.662 -13.717 8.853 1.00 87.81 95 GLU A C 1
ATOM 773 O O . GLU A 1 95 ? -7.771 -13.541 8.340 1.00 87.81 95 GLU A O 1
ATOM 778 N N . ILE A 1 96 ? -5.587 -13.007 8.526 1.00 91.75 96 ILE A N 1
ATOM 779 C CA . ILE A 1 96 ? -5.555 -11.979 7.493 1.00 91.75 96 ILE A CA 1
ATOM 780 C C . ILE A 1 96 ? -4.500 -12.361 6.460 1.00 91.75 96 ILE A C 1
ATOM 782 O O . ILE A 1 96 ? -3.359 -12.661 6.821 1.00 91.75 96 ILE A O 1
ATOM 786 N N . ARG A 1 97 ? -4.848 -12.290 5.175 1.00 91.44 97 ARG A N 1
ATOM 787 C CA . ARG A 1 97 ? -3.909 -12.492 4.068 1.00 91.44 97 ARG A CA 1
ATOM 788 C C . ARG A 1 97 ? -3.986 -11.349 3.072 1.00 91.44 97 ARG A C 1
ATOM 790 O O . ARG A 1 97 ? -5.019 -10.711 2.915 1.00 91.44 97 ARG A O 1
ATOM 797 N N . VAL A 1 98 ? -2.856 -11.070 2.434 1.00 92.62 98 VAL A N 1
ATOM 798 C CA . VAL A 1 98 ? -2.787 -10.114 1.326 1.00 92.62 98 VAL A CA 1
ATOM 799 C C . VAL A 1 98 ? -2.922 -10.905 0.047 1.00 92.62 98 VAL A C 1
ATOM 801 O O . VAL A 1 98 ? -2.186 -11.864 -0.175 1.00 92.62 98 VAL A O 1
ATOM 804 N N . GLU A 1 99 ? -3.884 -10.498 -0.760 1.00 92.19 99 GLU A N 1
ATOM 805 C CA . GLU A 1 99 ? -4.189 -11.119 -2.034 1.00 92.19 99 GLU A CA 1
ATOM 806 C C . GLU A 1 99 ? -3.556 -10.319 -3.174 1.00 92.19 99 GLU A C 1
ATOM 808 O O . GLU A 1 99 ? -3.398 -9.097 -3.090 1.00 92.19 99 GLU A O 1
ATOM 813 N N . ASP A 1 100 ? -3.205 -11.007 -4.259 1.00 91.12 100 ASP A N 1
ATOM 814 C CA . ASP A 1 100 ? -2.599 -10.364 -5.423 1.00 91.12 100 ASP A CA 1
ATOM 815 C C . ASP A 1 100 ? -3.680 -9.668 -6.278 1.00 91.12 100 ASP A C 1
ATOM 817 O O . ASP A 1 100 ? -4.598 -10.339 -6.771 1.00 91.12 100 ASP A O 1
ATOM 821 N N . PRO A 1 101 ? -3.574 -8.345 -6.510 1.00 91.31 101 PRO A N 1
ATOM 822 C CA . PRO A 1 101 ? -4.548 -7.582 -7.286 1.00 91.31 101 PRO A CA 1
ATOM 823 C C . PRO A 1 101 ? -4.611 -7.988 -8.761 1.00 91.31 101 PRO A C 1
ATOM 825 O O . PRO A 1 101 ? -5.557 -7.622 -9.446 1.00 91.31 101 PRO A O 1
ATOM 828 N N . ARG A 1 102 ? -3.640 -8.754 -9.277 1.00 90.31 102 ARG A N 1
ATOM 829 C CA . ARG A 1 102 ? -3.692 -9.272 -10.655 1.00 90.31 102 ARG A CA 1
ATOM 830 C C . ARG A 1 102 ? -4.805 -10.289 -10.866 1.00 90.31 102 ARG A C 1
ATOM 832 O O . ARG A 1 102 ? -5.289 -10.417 -11.985 1.00 90.31 102 ARG A O 1
ATOM 839 N N . TYR A 1 103 ? -5.164 -11.031 -9.820 1.00 91.25 103 TYR A N 1
ATOM 840 C CA . TYR A 1 103 ? -6.184 -12.075 -9.905 1.00 91.25 103 TYR A CA 1
ATOM 841 C C . TYR A 1 103 ? -7.515 -11.633 -9.311 1.00 91.25 103 TYR A C 1
ATOM 843 O O . TYR A 1 103 ? -8.537 -12.200 -9.669 1.00 91.25 103 TYR A O 1
ATOM 851 N N . TRP A 1 104 ? -7.519 -10.645 -8.417 1.00 92.56 104 TRP A N 1
ATOM 852 C CA . TRP A 1 104 ? -8.723 -10.186 -7.732 1.00 92.56 104 TRP A CA 1
ATOM 853 C C . TRP A 1 104 ? -9.276 -8.894 -8.326 1.00 92.56 104 TRP A C 1
ATOM 855 O O . TRP A 1 104 ? -8.544 -7.923 -8.506 1.00 92.56 104 TRP A O 1
ATOM 865 N N . ALA A 1 105 ? -10.588 -8.861 -8.558 1.00 90.00 105 ALA A N 1
ATOM 866 C CA . ALA A 1 105 ? -11.292 -7.676 -9.034 1.00 90.00 105 ALA A CA 1
ATOM 867 C C . ALA A 1 105 ? -12.632 -7.468 -8.298 1.00 90.00 105 ALA A C 1
ATOM 869 O O . ALA A 1 105 ? -13.344 -8.447 -8.038 1.00 90.00 105 ALA A O 1
ATOM 870 N N . PRO A 1 106 ? -13.005 -6.217 -7.956 1.00 91.62 106 PRO A N 1
ATOM 871 C CA . PRO A 1 106 ? -14.355 -5.871 -7.542 1.00 91.62 106 PRO A CA 1
ATOM 872 C C . PRO A 1 106 ? -15.319 -6.058 -8.711 1.00 91.62 106 PRO A C 1
ATOM 874 O O . PRO A 1 106 ? -15.017 -5.694 -9.847 1.00 91.62 106 PRO A O 1
ATOM 877 N N . ILE A 1 107 ? -16.507 -6.575 -8.419 1.00 89.56 107 ILE A N 1
ATOM 878 C CA . ILE A 1 107 ? -17.622 -6.565 -9.364 1.00 89.56 107 ILE A CA 1
ATOM 879 C C . ILE A 1 107 ? -18.620 -5.508 -8.914 1.00 89.56 107 ILE A C 1
ATOM 881 O O . ILE A 1 107 ? -18.906 -5.385 -7.722 1.00 89.56 107 ILE A O 1
ATOM 885 N N . ALA A 1 108 ? -19.153 -4.759 -9.873 1.00 87.69 108 ALA A N 1
ATOM 886 C CA . ALA A 1 108 ? -20.227 -3.808 -9.650 1.00 87.69 108 ALA A CA 1
ATOM 887 C C . ALA A 1 108 ? -21.561 -4.312 -10.204 1.00 87.69 108 ALA A C 1
ATOM 889 O O . ALA A 1 108 ? -21.588 -5.070 -11.175 1.00 87.69 108 ALA A O 1
ATOM 890 N N . ASP A 1 109 ? -22.655 -3.829 -9.627 1.00 85.44 109 ASP A N 1
ATOM 891 C CA . ASP A 1 109 ? -23.970 -3.881 -10.258 1.00 85.44 109 ASP A CA 1
ATOM 892 C C . ASP A 1 109 ? -24.083 -2.888 -11.434 1.00 85.44 109 ASP A C 1
ATOM 894 O O . ASP A 1 109 ? -23.182 -2.091 -11.712 1.00 85.44 109 ASP A O 1
ATOM 898 N N . GLU A 1 110 ? -25.228 -2.909 -12.120 1.00 82.19 110 GLU A N 1
ATOM 899 C CA . GLU A 1 110 ? -25.543 -1.995 -13.230 1.00 82.19 110 GLU A CA 1
ATOM 900 C C . GLU A 1 110 ? -25.488 -0.506 -12.832 1.00 82.19 110 GLU A C 1
ATOM 902 O O . GLU A 1 110 ? -25.356 0.366 -13.691 1.00 82.19 110 GLU A O 1
ATOM 907 N N . TYR A 1 111 ? -25.562 -0.203 -11.533 1.00 81.94 111 TYR A N 1
ATOM 908 C CA . TYR A 1 111 ? -25.505 1.146 -10.974 1.00 81.94 111 TYR A CA 1
ATOM 909 C C . TYR A 1 111 ? -24.103 1.534 -10.482 1.00 81.94 111 TYR A C 1
ATOM 911 O O . TYR A 1 111 ? -23.941 2.604 -9.888 1.00 81.94 111 TYR A O 1
ATOM 919 N N . GLY A 1 112 ? -23.094 0.689 -10.706 1.00 79.19 112 GLY A N 1
ATOM 920 C CA . GLY A 1 112 ? -21.721 0.920 -10.262 1.00 79.19 112 GLY A CA 1
ATOM 921 C C . GLY A 1 112 ? -21.519 0.757 -8.753 1.00 79.19 112 GLY A C 1
ATOM 922 O O . GLY A 1 112 ? -20.516 1.226 -8.216 1.00 79.19 112 GLY A O 1
ATOM 923 N N . ARG A 1 113 ? -22.454 0.119 -8.041 1.00 84.38 113 ARG A N 1
ATOM 924 C CA . ARG A 1 113 ? -22.310 -0.211 -6.617 1.00 84.38 113 ARG A CA 1
ATOM 925 C C . ARG A 1 113 ? -21.613 -1.547 -6.471 1.00 84.38 113 ARG A C 1
ATOM 927 O O . ARG A 1 113 ? -21.819 -2.454 -7.267 1.00 84.38 113 ARG A O 1
ATOM 934 N N . LEU A 1 114 ? -20.823 -1.678 -5.414 1.00 86.06 114 LEU A N 1
ATOM 935 C CA . LEU A 1 114 ? -20.084 -2.900 -5.153 1.00 86.06 114 LEU A CA 1
ATOM 936 C C . LEU A 1 114 ? -21.031 -4.093 -4.916 1.00 86.06 114 LEU A C 1
ATOM 938 O O . LEU A 1 114 ? -21.963 -4.040 -4.108 1.00 86.06 114 LEU A O 1
ATOM 942 N N . GLY A 1 115 ? -20.729 -5.185 -5.605 1.00 86.81 115 GLY A N 1
ATOM 943 C CA . GLY A 1 115 ? -21.377 -6.479 -5.494 1.00 86.81 115 GLY A CA 1
ATOM 944 C C . GLY A 1 115 ? -22.572 -6.695 -6.408 1.00 86.81 115 GLY A C 1
ATOM 945 O O . GLY A 1 115 ? -23.256 -5.768 -6.834 1.00 86.81 115 GLY A O 1
ATOM 946 N N . ILE A 1 116 ? -22.816 -7.974 -6.665 1.00 88.56 116 ILE A N 1
ATOM 947 C CA . ILE A 1 116 ? -23.848 -8.500 -7.561 1.00 88.56 116 ILE A CA 1
ATOM 948 C C . ILE A 1 116 ? -24.757 -9.459 -6.803 1.00 88.56 116 ILE A C 1
ATOM 950 O O . ILE A 1 116 ? -24.398 -9.945 -5.730 1.00 88.56 116 ILE A O 1
ATOM 954 N N . ASP A 1 117 ? -25.922 -9.772 -7.361 1.00 87.88 117 ASP A N 1
ATOM 955 C CA . ASP A 1 117 ? -26.915 -10.653 -6.728 1.00 87.88 117 ASP A CA 1
ATOM 956 C C . ASP A 1 117 ? -26.563 -12.146 -6.881 1.00 87.88 117 ASP A C 1
ATOM 958 O O . ASP A 1 117 ? -27.399 -13.005 -7.155 1.00 87.88 117 ASP A O 1
ATOM 962 N N . GLU A 1 118 ? -25.284 -12.452 -6.671 1.00 90.06 118 GLU A N 1
ATOM 963 C CA . GLU A 1 118 ? -24.725 -13.792 -6.585 1.00 90.06 118 GLU A CA 1
ATOM 964 C C . GLU A 1 118 ? -24.183 -14.007 -5.180 1.00 90.06 118 GLU A C 1
ATOM 966 O O . GLU A 1 118 ? -23.403 -13.207 -4.659 1.00 90.06 118 GLU A O 1
ATOM 971 N N . TYR A 1 119 ? -24.570 -15.108 -4.558 1.00 89.75 119 TYR A N 1
ATOM 972 C CA . TYR A 1 119 ? -24.281 -15.389 -3.164 1.00 89.75 119 TYR A CA 1
ATOM 973 C C . TYR A 1 119 ? -23.364 -16.599 -3.032 1.00 89.75 119 TYR A C 1
ATOM 975 O O . TYR A 1 119 ? -23.490 -17.571 -3.776 1.00 89.75 119 TYR A O 1
ATOM 983 N N . TYR A 1 120 ? -22.468 -16.572 -2.051 1.00 89.25 120 TYR A N 1
ATOM 984 C CA . TYR A 1 120 ? -21.561 -17.680 -1.766 1.00 89.25 120 TYR A CA 1
ATOM 985 C C . TYR A 1 120 ? -21.509 -17.977 -0.264 1.00 89.25 120 TYR A C 1
ATOM 987 O O . TYR A 1 120 ? -21.901 -17.164 0.576 1.00 89.25 120 TYR A O 1
ATOM 995 N N . CYS A 1 121 ? -21.045 -19.178 0.087 1.00 87.00 121 CYS A N 1
ATOM 996 C CA . CYS A 1 121 ? -20.789 -19.543 1.475 1.00 87.00 121 CYS A CA 1
ATOM 997 C C . CYS A 1 121 ? -19.303 -19.320 1.807 1.00 87.00 121 CYS A C 1
ATOM 999 O O . CYS A 1 121 ? -18.466 -19.980 1.189 1.00 87.00 121 CYS A O 1
ATOM 1001 N N . PRO A 1 122 ? -18.955 -18.501 2.820 1.00 83.38 122 PRO A N 1
ATOM 1002 C CA . PRO A 1 122 ? -17.559 -18.236 3.188 1.00 83.38 122 PRO A CA 1
ATOM 1003 C C . PRO A 1 122 ? -16.757 -19.452 3.674 1.00 83.38 122 PRO A C 1
ATOM 1005 O O . PRO A 1 122 ? -15.535 -19.391 3.722 1.00 83.38 122 PRO A O 1
ATOM 1008 N N . ILE A 1 123 ? -17.420 -20.549 4.067 1.00 82.25 123 ILE A N 1
ATOM 1009 C CA . ILE A 1 123 ? -16.748 -21.727 4.648 1.00 82.25 123 ILE A CA 1
ATOM 1010 C C . ILE A 1 123 ? -16.878 -22.975 3.780 1.00 82.25 123 ILE A C 1
ATOM 1012 O O . ILE A 1 123 ? -15.923 -23.730 3.643 1.00 82.25 123 ILE A O 1
ATOM 1016 N N . CYS A 1 124 ? -18.054 -23.227 3.207 1.00 77.25 124 CYS A N 1
ATOM 1017 C CA . CYS A 1 124 ? -18.270 -24.366 2.308 1.00 77.25 124 CYS A CA 1
ATOM 1018 C C . CYS A 1 124 ? -17.926 -24.019 0.855 1.00 77.25 124 CYS A C 1
ATOM 1020 O O . CYS A 1 124 ? -18.508 -24.592 -0.067 1.00 77.25 124 CYS A O 1
ATOM 1022 N N . TYR A 1 125 ? -17.020 -23.056 0.682 1.00 72.69 125 TYR A N 1
ATOM 1023 C CA . TYR A 1 125 ? -16.616 -22.535 -0.605 1.00 72.69 125 TYR A CA 1
ATOM 1024 C C . TYR A 1 125 ? -16.098 -23.663 -1.500 1.00 72.69 125 TYR A C 1
ATOM 1026 O O . TYR A 1 125 ? -15.208 -24.420 -1.112 1.00 72.69 125 TYR A O 1
ATOM 1034 N N . THR A 1 126 ? -16.679 -23.764 -2.691 1.00 73.44 126 THR A N 1
ATOM 1035 C CA . THR A 1 126 ? -16.215 -24.637 -3.768 1.00 73.44 126 THR A CA 1
ATOM 1036 C C . THR A 1 126 ? -15.999 -23.737 -4.986 1.00 73.44 126 THR A C 1
ATOM 1038 O O . THR A 1 126 ? -16.853 -22.876 -5.215 1.00 73.44 126 THR A O 1
ATOM 1041 N N . PRO A 1 127 ? -14.886 -23.879 -5.732 1.00 74.81 127 PRO A N 1
ATOM 1042 C CA . PRO A 1 127 ? -14.649 -23.104 -6.946 1.00 74.81 127 PRO A CA 1
ATOM 1043 C C . PRO A 1 127 ? -15.869 -23.101 -7.870 1.00 74.81 127 PRO A C 1
ATOM 1045 O O . PRO A 1 127 ? -16.476 -24.151 -8.072 1.00 74.81 127 PRO A O 1
ATOM 1048 N N . ASP A 1 128 ? -16.229 -21.919 -8.372 1.00 72.44 128 ASP A N 1
ATOM 1049 C CA . ASP A 1 128 ? -17.350 -21.672 -9.294 1.00 72.44 128 ASP A CA 1
ATOM 1050 C C . ASP A 1 128 ? -18.780 -21.950 -8.758 1.00 72.44 128 ASP A C 1
ATOM 1052 O O . ASP A 1 128 ? -19.770 -21.729 -9.451 1.00 72.44 128 ASP A O 1
ATOM 1056 N N . GLU A 1 129 ? -18.944 -22.366 -7.495 1.00 80.19 129 GLU A N 1
ATOM 1057 C CA . GLU A 1 129 ? -20.275 -22.567 -6.901 1.00 80.19 129 GLU A CA 1
ATOM 1058 C C . GLU A 1 129 ? -20.856 -21.242 -6.374 1.00 80.19 129 GLU A C 1
ATOM 1060 O O . GLU A 1 129 ? -20.294 -20.604 -5.477 1.00 80.19 129 GLU A O 1
ATOM 1065 N N . TYR A 1 130 ? -22.025 -20.847 -6.888 1.00 85.00 130 TYR A N 1
ATOM 1066 C CA . TYR A 1 130 ? -22.771 -19.677 -6.422 1.00 85.00 130 TYR A CA 1
ATOM 1067 C C . TYR A 1 130 ? -24.279 -19.940 -6.372 1.00 85.00 130 TYR A C 1
ATOM 1069 O O . TYR A 1 130 ? -24.812 -20.866 -6.984 1.00 85.00 130 TYR A O 1
ATOM 1077 N N . TYR A 1 131 ? -24.976 -19.095 -5.621 1.00 86.12 131 TYR A N 1
ATOM 1078 C CA . TYR A 1 131 ? -26.421 -19.134 -5.448 1.00 86.12 131 TYR A CA 1
ATOM 1079 C C . TYR A 1 131 ? -27.027 -17.828 -5.959 1.00 86.12 131 TYR A C 1
ATOM 1081 O O . TYR A 1 131 ? -26.498 -16.753 -5.704 1.00 86.12 131 TYR A O 1
ATOM 1089 N N . THR A 1 132 ? -28.160 -17.902 -6.650 1.00 86.31 132 THR A N 1
ATOM 1090 C CA . THR A 1 132 ? -28.851 -16.727 -7.221 1.00 86.31 132 THR A CA 1
ATOM 1091 C C . THR A 1 132 ? -29.858 -16.088 -6.270 1.00 86.31 132 THR A C 1
ATOM 1093 O O . THR A 1 132 ? -30.438 -15.052 -6.576 1.00 86.31 132 THR A O 1
ATOM 1096 N N . LYS A 1 133 ? -30.115 -16.715 -5.118 1.00 85.44 133 LYS A N 1
ATOM 1097 C CA . LYS A 1 133 ? -31.061 -16.215 -4.121 1.00 85.44 133 LYS A CA 1
ATOM 1098 C C . LYS A 1 133 ? -30.388 -16.086 -2.760 1.00 85.44 133 LYS A C 1
ATOM 1100 O O . LYS A 1 133 ? -29.614 -16.976 -2.392 1.00 85.44 133 LYS A O 1
ATOM 1105 N N . PRO A 1 134 ? -30.732 -15.042 -1.988 1.00 87.69 134 PRO A N 1
ATOM 1106 C CA . PRO A 1 134 ? -30.333 -14.967 -0.596 1.00 87.69 134 PRO A CA 1
ATOM 1107 C C . PRO A 1 134 ? -30.975 -16.122 0.181 1.00 87.69 134 PRO A C 1
ATOM 1109 O O . PRO A 1 134 ? -32.117 -16.512 -0.071 1.00 87.69 134 PRO A O 1
ATOM 1112 N N . GLY A 1 135 ? -30.239 -16.676 1.137 1.00 86.50 135 GLY A N 1
ATOM 1113 C CA . GLY A 1 135 ? -30.703 -17.795 1.944 1.00 86.50 135 GLY A CA 1
ATOM 1114 C C . GLY A 1 135 ? -29.592 -18.376 2.803 1.00 86.50 135 GLY A C 1
ATOM 1115 O O . GLY A 1 135 ? -28.520 -17.789 2.930 1.00 86.50 135 GLY A O 1
ATOM 1116 N N . ASN A 1 136 ? -29.850 -19.545 3.380 1.00 88.12 136 ASN A N 1
ATOM 1117 C CA . ASN A 1 136 ? -28.850 -20.292 4.132 1.00 88.12 136 ASN A CA 1
ATOM 1118 C C . ASN A 1 136 ? -28.179 -21.330 3.233 1.00 88.12 136 ASN A C 1
ATOM 1120 O O . ASN A 1 136 ? -28.810 -21.927 2.361 1.00 88.12 136 ASN A O 1
ATOM 1124 N N . CYS A 1 137 ? -26.895 -21.571 3.471 1.00 83.31 137 CYS A N 1
ATOM 1125 C CA . CYS A 1 137 ? -26.124 -22.567 2.753 1.00 83.31 137 CYS A CA 1
ATOM 1126 C C . CYS A 1 137 ? -26.706 -23.970 3.004 1.00 83.31 137 CYS A C 1
ATOM 1128 O O . CYS A 1 137 ? -26.849 -24.364 4.165 1.00 83.31 137 CYS A O 1
ATOM 1130 N N . PRO A 1 138 ? -26.956 -24.775 1.958 1.00 82.88 138 PRO A N 1
ATOM 1131 C CA . PRO A 1 138 ? -27.510 -26.122 2.109 1.00 82.88 138 PRO A CA 1
ATOM 1132 C C . PRO A 1 138 ? -26.555 -27.094 2.822 1.00 82.88 138 PRO A C 1
ATOM 1134 O O . PRO A 1 138 ? -27.004 -28.065 3.421 1.00 82.88 138 PRO A O 1
ATOM 1137 N N . LYS A 1 139 ? -25.238 -26.835 2.783 1.00 83.56 139 LYS A N 1
ATOM 1138 C CA . LYS A 1 139 ? -24.207 -27.704 3.377 1.00 83.56 139 LYS A CA 1
ATOM 1139 C C . LYS A 1 139 ? -24.000 -27.450 4.873 1.00 83.56 139 LYS A C 1
ATOM 1141 O O . LYS A 1 139 ? -23.766 -28.388 5.627 1.00 83.56 139 LYS A O 1
ATOM 1146 N N . CYS A 1 140 ? -24.030 -26.189 5.308 1.00 79.25 140 CYS A N 1
ATOM 1147 C CA . CYS A 1 140 ? -23.680 -25.819 6.686 1.00 79.25 140 CYS A CA 1
ATOM 1148 C C . CYS A 1 140 ? -24.731 -24.992 7.433 1.00 79.25 140 CYS A C 1
ATOM 1150 O O . CYS A 1 140 ? -24.532 -24.722 8.614 1.00 79.25 140 CYS A O 1
ATOM 1152 N N . GLY A 1 141 ? -25.817 -24.576 6.777 1.00 79.88 141 GLY A N 1
ATOM 1153 C CA . GLY A 1 141 ? -26.898 -23.796 7.387 1.00 79.88 141 GLY A CA 1
ATOM 1154 C C . GLY A 1 141 ? -26.562 -22.333 7.697 1.00 79.88 141 GLY A C 1
ATOM 1155 O O . GLY A 1 141 ? -27.411 -21.632 8.236 1.00 79.88 141 GLY A O 1
ATOM 1156 N N . LEU A 1 142 ? -25.356 -21.859 7.365 1.00 83.06 142 LEU A N 1
ATOM 1157 C CA . LEU A 1 142 ? -24.932 -20.470 7.586 1.00 83.06 142 LEU A CA 1
ATOM 1158 C C . LEU A 1 142 ? -25.505 -19.537 6.509 1.00 83.06 142 LEU A C 1
ATOM 1160 O O . LEU A 1 142 ? -25.679 -19.990 5.376 1.00 83.06 142 LEU A O 1
ATOM 1164 N N . PRO A 1 143 ? -25.772 -18.256 6.821 1.00 86.38 143 PRO A N 1
ATOM 1165 C CA . PRO A 1 143 ? -26.287 -17.308 5.839 1.00 86.38 143 PRO A CA 1
ATOM 1166 C C . PRO A 1 143 ? -25.296 -17.140 4.683 1.00 86.38 143 PRO A C 1
ATOM 1168 O O . PRO A 1 143 ? -24.085 -17.042 4.892 1.00 86.38 143 PRO A O 1
ATOM 1171 N N . LEU A 1 144 ? -25.818 -17.149 3.460 1.00 88.56 144 LEU A N 1
ATOM 1172 C CA . LEU A 1 144 ? -25.045 -16.865 2.260 1.00 88.56 144 LEU A CA 1
ATOM 1173 C C . LEU A 1 144 ? -24.764 -15.364 2.174 1.00 88.56 144 LEU A C 1
ATOM 1175 O O . LEU A 1 144 ? -25.626 -14.542 2.489 1.00 88.56 144 LEU A O 1
ATOM 1179 N N . GLU A 1 145 ? -23.570 -15.009 1.711 1.00 88.88 145 GLU A N 1
ATOM 1180 C CA . GLU A 1 145 ? -23.151 -13.616 1.580 1.00 88.88 145 GLU A CA 1
ATOM 1181 C C . GLU A 1 145 ? -23.080 -13.188 0.123 1.00 88.88 145 GLU A C 1
ATOM 1183 O O . GLU A 1 145 ? -22.707 -13.969 -0.752 1.00 88.88 145 GLU A O 1
ATOM 1188 N N . ARG A 1 146 ? -23.441 -11.926 -0.122 1.00 91.50 146 ARG A N 1
ATOM 1189 C CA . ARG A 1 146 ? -23.404 -11.311 -1.447 1.00 91.50 146 ARG A CA 1
ATOM 1190 C C . ARG A 1 146 ? -21.958 -11.203 -1.931 1.00 91.50 146 ARG A C 1
ATOM 1192 O O . ARG A 1 146 ? -21.079 -10.767 -1.185 1.00 91.50 146 ARG A O 1
ATOM 1199 N N . THR A 1 147 ? -21.723 -11.593 -3.175 1.00 91.19 147 THR A N 1
ATOM 1200 C CA . THR A 1 147 ? -20.408 -11.549 -3.816 1.00 91.19 147 THR A CA 1
ATOM 1201 C C . THR A 1 147 ? -20.084 -10.110 -4.198 1.00 91.19 147 THR A C 1
ATOM 1203 O O . THR A 1 147 ? -20.864 -9.464 -4.894 1.00 91.19 147 THR A O 1
ATOM 1206 N N . ALA A 1 148 ? -18.928 -9.624 -3.753 1.00 91.44 148 ALA A N 1
ATOM 1207 C CA . ALA A 1 148 ? -18.409 -8.285 -4.037 1.00 91.44 148 ALA A CA 1
ATOM 1208 C C . ALA A 1 148 ? -17.108 -8.322 -4.849 1.00 91.44 148 ALA A C 1
ATOM 1210 O O . ALA A 1 148 ? -16.858 -7.435 -5.661 1.00 91.44 148 ALA A O 1
ATOM 1211 N N . TYR A 1 149 ? -16.303 -9.364 -4.654 1.00 92.81 149 TYR A N 1
ATOM 1212 C CA . TYR A 1 149 ? -15.016 -9.551 -5.309 1.00 92.81 149 TYR A CA 1
ATOM 1213 C C . TYR A 1 149 ? -14.920 -10.960 -5.872 1.00 92.81 149 TYR A C 1
ATOM 1215 O O . TYR A 1 149 ? -15.411 -11.918 -5.263 1.00 92.81 149 TYR A O 1
ATOM 1223 N N . VAL A 1 150 ? -14.241 -11.089 -7.004 1.00 91.69 150 VAL A N 1
ATOM 1224 C CA . VAL A 1 150 ? -13.937 -12.380 -7.620 1.00 91.69 150 VAL A CA 1
ATOM 1225 C C . VAL A 1 150 ? -12.456 -12.511 -7.886 1.00 91.69 150 VAL A C 1
ATOM 1227 O O . VAL A 1 150 ? -11.777 -11.533 -8.199 1.00 91.69 150 VAL A O 1
ATOM 1230 N N . GLN A 1 151 ? -11.979 -13.740 -7.776 1.00 91.44 151 GLN A N 1
ATOM 1231 C CA . GLN A 1 151 ? -10.667 -14.135 -8.233 1.00 91.44 151 GLN A CA 1
ATOM 1232 C C . GLN A 1 151 ? -10.805 -14.836 -9.578 1.00 91.44 151 GLN A C 1
ATOM 1234 O O . GLN A 1 151 ? -11.522 -15.832 -9.682 1.00 91.44 151 GLN A O 1
ATOM 1239 N N . VAL A 1 152 ? -10.101 -14.334 -10.584 1.00 89.44 152 VAL A N 1
ATOM 1240 C CA . VAL A 1 152 ? -10.050 -14.906 -11.926 1.00 89.44 152 VAL A CA 1
ATOM 1241 C C . VAL A 1 152 ? -8.643 -15.436 -12.170 1.00 89.44 152 VAL A C 1
ATOM 1243 O O . VAL A 1 152 ? -7.674 -14.675 -12.196 1.00 89.44 152 VAL A O 1
ATOM 1246 N N . VAL A 1 153 ? -8.522 -16.746 -12.370 1.00 87.75 153 VAL A N 1
ATOM 1247 C CA . VAL A 1 153 ? -7.257 -17.403 -12.726 1.00 87.75 153 VAL A CA 1
ATOM 1248 C C . VAL A 1 153 ? -7.482 -18.165 -14.023 1.00 87.75 153 VAL A C 1
ATOM 1250 O O . VAL A 1 153 ? -8.398 -18.971 -14.122 1.00 87.75 153 VAL A O 1
ATOM 1253 N N . ASN A 1 154 ? -6.664 -17.894 -15.042 1.00 83.75 154 ASN A N 1
ATOM 1254 C CA . ASN A 1 154 ? -6.774 -18.510 -16.374 1.00 83.75 154 ASN A CA 1
ATOM 1255 C C . ASN A 1 154 ? -8.159 -18.372 -17.048 1.00 83.75 154 ASN A C 1
ATOM 1257 O O . ASN A 1 154 ? -8.504 -19.178 -17.905 1.00 83.75 154 ASN A O 1
ATOM 1261 N N . GLY A 1 155 ? -8.936 -17.342 -16.695 1.00 80.31 155 GLY A N 1
ATOM 1262 C CA . GLY A 1 155 ? -10.268 -17.090 -17.262 1.00 80.31 155 GLY A CA 1
ATOM 1263 C C . GLY A 1 155 ? -11.426 -17.771 -16.527 1.00 80.31 155 GLY A C 1
ATOM 1264 O O . GLY A 1 155 ? -12.574 -17.533 -16.887 1.00 80.31 155 GLY A O 1
ATOM 1265 N N . GLU A 1 156 ? -11.149 -18.551 -15.480 1.00 85.38 156 GLU A N 1
ATOM 1266 C CA . GLU A 1 156 ? -12.161 -19.183 -14.628 1.00 85.38 156 GLU A CA 1
ATOM 1267 C C . GLU A 1 156 ? -12.229 -18.493 -13.258 1.00 85.38 156 GLU A C 1
ATOM 1269 O O . GLU A 1 156 ? -11.215 -18.020 -12.729 1.00 85.38 156 GLU A O 1
ATOM 1274 N N . ILE A 1 157 ? -13.432 -18.425 -12.675 1.00 84.50 157 ILE A N 1
ATOM 1275 C CA . ILE A 1 157 ? -13.642 -17.833 -11.349 1.00 84.50 157 ILE A CA 1
ATOM 1276 C C . ILE A 1 157 ? -13.270 -18.867 -10.283 1.00 84.50 157 ILE A C 1
ATOM 1278 O O . ILE A 1 157 ? -14.010 -19.812 -10.009 1.00 84.50 157 ILE A O 1
ATOM 1282 N N . THR A 1 158 ? -12.116 -18.677 -9.645 1.00 85.19 158 THR A N 1
ATOM 1283 C CA . THR A 1 158 ? -11.575 -19.623 -8.659 1.00 85.19 158 THR A CA 1
ATOM 1284 C C . THR A 1 158 ? -11.964 -19.309 -7.228 1.00 85.19 158 THR A C 1
ATOM 1286 O O . THR A 1 158 ? -12.028 -20.238 -6.422 1.00 85.19 158 THR A O 1
ATOM 1289 N N . ALA A 1 159 ? -12.223 -18.040 -6.896 1.00 86.00 159 ALA A N 1
ATOM 1290 C CA . ALA A 1 159 ? -12.613 -17.571 -5.562 1.00 86.00 159 ALA A CA 1
ATOM 1291 C C . ALA A 1 159 ? -13.649 -16.442 -5.638 1.00 86.00 159 ALA A C 1
ATOM 1293 O O . ALA A 1 159 ? -13.650 -15.636 -6.567 1.00 86.00 159 ALA A O 1
ATOM 1294 N N . ARG A 1 160 ? -14.528 -16.374 -4.636 1.00 89.06 160 ARG A N 1
ATOM 1295 C CA . ARG A 1 160 ? -15.502 -15.293 -4.435 1.00 89.06 160 ARG A CA 1
ATOM 1296 C C . ARG A 1 160 ? -15.350 -14.760 -3.018 1.00 89.06 160 ARG A C 1
ATOM 1298 O O . ARG A 1 160 ? -15.139 -15.538 -2.088 1.00 89.06 160 ARG A O 1
ATOM 1305 N N . ALA A 1 161 ? -15.456 -13.447 -2.853 1.00 90.44 161 ALA A N 1
ATOM 1306 C CA . ALA A 1 161 ? -15.422 -12.806 -1.546 1.00 90.44 161 ALA A CA 1
ATOM 1307 C C . ALA A 1 161 ? -16.510 -11.733 -1.408 1.00 90.44 161 ALA A C 1
ATOM 1309 O O . ALA A 1 161 ? -16.871 -11.057 -2.373 1.00 90.44 161 ALA A O 1
ATOM 1310 N N . SER A 1 162 ? -17.043 -11.579 -0.199 1.00 90.19 162 SER A N 1
ATOM 1311 C CA . SER A 1 162 ? -18.011 -10.545 0.148 1.00 90.19 162 SER A CA 1
ATOM 1312 C C . SER A 1 162 ? -17.301 -9.275 0.600 1.00 90.19 162 SER A C 1
ATOM 1314 O O . SER A 1 162 ? -16.105 -9.270 0.903 1.00 90.19 162 SER A O 1
ATOM 1316 N N . GLU A 1 163 ? -18.069 -8.197 0.721 1.00 88.56 163 GLU A N 1
ATOM 1317 C CA . GLU A 1 163 ? -17.602 -6.952 1.327 1.00 88.56 163 GLU A CA 1
ATOM 1318 C C . GLU A 1 163 ? -17.122 -7.152 2.772 1.00 88.56 163 GLU A C 1
ATOM 1320 O O . GLU A 1 163 ? -16.200 -6.470 3.209 1.00 88.56 163 GLU A O 1
ATOM 1325 N N . ASN A 1 164 ? -17.682 -8.120 3.506 1.00 88.00 164 ASN A N 1
ATOM 1326 C CA . ASN A 1 164 ? -17.322 -8.378 4.901 1.00 88.00 164 ASN A CA 1
ATOM 1327 C C . ASN A 1 164 ? -15.992 -9.126 5.039 1.00 88.00 164 ASN A C 1
ATOM 1329 O O . ASN A 1 164 ? -15.236 -8.866 5.978 1.00 88.00 164 ASN A O 1
ATOM 1333 N N . TRP A 1 165 ? -15.683 -10.035 4.114 1.00 89.31 165 TRP A N 1
ATOM 1334 C CA . TRP A 1 165 ? -14.480 -10.875 4.188 1.00 89.31 165 TRP A CA 1
ATOM 1335 C C . TRP A 1 165 ? -13.308 -10.349 3.364 1.00 89.31 165 TRP A C 1
ATOM 1337 O O . TRP A 1 165 ? -12.196 -10.840 3.527 1.00 89.31 165 TRP A O 1
ATOM 1347 N N . MET A 1 166 ? -13.518 -9.335 2.527 1.00 91.69 166 MET A N 1
ATOM 1348 C CA . MET A 1 166 ? -12.456 -8.683 1.765 1.00 91.69 166 MET A CA 1
ATOM 1349 C C . MET A 1 166 ? -12.381 -7.201 2.111 1.00 91.69 166 MET A C 1
ATOM 1351 O O . MET A 1 166 ? -13.402 -6.524 2.250 1.00 91.69 166 MET A O 1
ATOM 1355 N N . ILE A 1 167 ? -11.168 -6.687 2.260 1.00 91.94 167 ILE A N 1
ATOM 1356 C CA . ILE A 1 167 ? -10.901 -5.255 2.349 1.00 91.94 167 ILE A CA 1
ATOM 1357 C C . ILE A 1 167 ? -10.186 -4.848 1.081 1.00 91.94 167 ILE A C 1
ATOM 1359 O O . ILE A 1 167 ? -9.160 -5.422 0.727 1.00 91.94 167 ILE A O 1
ATOM 1363 N N . HIS A 1 168 ? -10.732 -3.834 0.432 1.00 91.50 168 HIS A N 1
ATOM 1364 C CA . HIS A 1 168 ? -10.152 -3.213 -0.739 1.00 91.50 168 HIS A CA 1
ATOM 1365 C C . HIS A 1 168 ? -9.784 -1.785 -0.389 1.00 91.50 168 HIS A C 1
ATOM 1367 O O . HIS A 1 168 ? -10.634 -1.017 0.063 1.00 91.50 168 HIS A O 1
ATOM 1373 N N . GLY A 1 169 ? -8.523 -1.437 -0.594 1.00 90.06 169 GLY A N 1
ATOM 1374 C CA . GLY A 1 169 ? -8.063 -0.066 -0.463 1.00 90.06 169 GLY A CA 1
ATOM 1375 C C . GLY A 1 169 ? -7.271 0.362 -1.684 1.00 90.06 169 GLY A C 1
ATOM 1376 O O . GLY A 1 169 ? -6.779 -0.460 -2.455 1.00 90.06 169 GLY A O 1
ATOM 1377 N N . SER A 1 170 ? -7.157 1.675 -1.831 1.00 89.94 170 SER A N 1
ATOM 1378 C CA . SER A 1 170 ? -6.402 2.328 -2.891 1.00 89.94 170 SER A CA 1
ATOM 1379 C C . SER A 1 170 ? -6.062 3.747 -2.448 1.00 89.94 170 SER A C 1
ATOM 1381 O O . SER A 1 170 ? -6.902 4.405 -1.831 1.00 89.94 170 SER A O 1
ATOM 1383 N N . THR A 1 171 ? -4.839 4.187 -2.729 1.00 87.75 171 THR A N 1
ATOM 1384 C CA . THR A 1 171 ? -4.364 5.546 -2.419 1.00 87.75 171 THR A CA 1
ATOM 1385 C C . THR A 1 171 ? -4.750 6.534 -3.530 1.00 87.75 171 THR A C 1
ATOM 1387 O O . THR A 1 171 ? -5.082 7.685 -3.263 1.00 87.75 171 THR A O 1
ATOM 1390 N N . GLY A 1 172 ? -4.721 6.108 -4.795 1.00 84.88 172 GLY A N 1
ATOM 1391 C CA . GLY A 1 172 ? -4.989 6.939 -5.974 1.00 84.88 172 GLY A CA 1
ATOM 1392 C C . GLY A 1 172 ? -6.425 6.891 -6.504 1.00 84.88 172 GLY A C 1
ATOM 1393 O O . GLY A 1 172 ? -6.700 7.488 -7.549 1.00 84.88 172 GLY A O 1
ATOM 1394 N N . ARG A 1 173 ? -7.350 6.206 -5.820 1.00 87.06 173 ARG A N 1
ATOM 1395 C CA . ARG A 1 173 ? -8.752 6.091 -6.249 1.00 87.06 173 ARG A CA 1
ATOM 1396 C C . ARG A 1 173 ? -9.447 7.446 -6.326 1.00 87.06 173 ARG A C 1
ATOM 1398 O O . ARG A 1 173 ? -9.507 8.199 -5.355 1.00 87.06 173 ARG A O 1
ATOM 1405 N N . VAL A 1 174 ? -10.080 7.700 -7.469 1.00 85.31 174 VAL A N 1
ATOM 1406 C CA . VAL A 1 174 ? -10.963 8.851 -7.675 1.00 85.31 174 VAL A CA 1
ATOM 1407 C C . VAL A 1 174 ? -12.403 8.358 -7.702 1.00 85.31 174 VAL A C 1
ATOM 1409 O O . VAL A 1 174 ? -12.780 7.559 -8.552 1.00 85.31 174 VAL A O 1
ATOM 1412 N N . LEU A 1 175 ? -13.233 8.836 -6.777 1.00 83.38 175 LEU A N 1
ATOM 1413 C CA . LEU A 1 175 ? -14.649 8.463 -6.739 1.00 83.38 175 LEU A CA 1
ATOM 1414 C C . LEU A 1 175 ? -15.371 8.955 -8.011 1.00 83.38 175 LEU A C 1
ATOM 1416 O O . LEU A 1 175 ? -15.121 10.088 -8.431 1.00 83.38 175 LEU A O 1
ATOM 1420 N N . PRO A 1 176 ? -16.279 8.162 -8.616 1.00 83.25 176 PRO A N 1
ATOM 1421 C CA . PRO A 1 176 ? -16.879 6.911 -8.129 1.00 83.25 176 PRO A CA 1
ATOM 1422 C C . PRO A 1 176 ? -16.193 5.622 -8.631 1.00 83.25 176 PRO A C 1
ATOM 1424 O O . PRO A 1 176 ? -16.807 4.559 -8.593 1.00 83.25 176 PRO A O 1
ATOM 1427 N N . GLU A 1 177 ? -14.963 5.689 -9.146 1.00 83.81 177 GLU A N 1
ATOM 1428 C CA . GLU A 1 177 ? -14.285 4.510 -9.697 1.00 83.81 177 GLU A CA 1
ATOM 1429 C C . GLU A 1 177 ? -14.039 3.455 -8.611 1.00 83.81 177 GLU A C 1
ATOM 1431 O O . GLU A 1 177 ? -13.647 3.769 -7.486 1.00 83.81 177 GLU A O 1
ATOM 1436 N N . LEU A 1 178 ? -14.281 2.188 -8.955 1.00 84.56 178 LEU A N 1
ATOM 1437 C CA . LEU A 1 178 ? -14.039 1.062 -8.051 1.00 84.56 178 LEU A CA 1
ATOM 1438 C C . LEU A 1 178 ? -12.551 0.738 -7.951 1.00 84.56 178 LEU A C 1
ATOM 1440 O O . LEU A 1 178 ? -12.088 0.339 -6.889 1.00 84.56 178 LEU A O 1
ATOM 1444 N N . HIS A 1 179 ? -11.818 0.934 -9.041 1.00 87.44 179 HIS A N 1
ATOM 1445 C CA . HIS A 1 179 ? -10.391 0.672 -9.126 1.00 87.44 179 HIS A CA 1
ATOM 1446 C C . HIS A 1 179 ? -9.551 1.886 -8.746 1.00 87.44 179 HIS A C 1
ATOM 1448 O O . HIS A 1 179 ? -9.974 3.038 -8.875 1.00 87.44 179 HIS A O 1
ATOM 1454 N N . GLY A 1 180 ? -8.339 1.603 -8.288 1.00 86.31 180 GLY A N 1
ATOM 1455 C CA . GLY A 1 180 ? -7.273 2.580 -8.174 1.00 86.31 180 GLY A CA 1
ATOM 1456 C C . GLY A 1 180 ? -6.776 3.066 -9.536 1.00 86.31 180 GLY A C 1
ATOM 1457 O O . GLY A 1 180 ? -6.982 2.439 -10.578 1.00 86.31 180 GLY A O 1
ATOM 1458 N N . ARG A 1 181 ? -6.082 4.202 -9.521 1.00 88.25 181 ARG A N 1
ATOM 1459 C CA . ARG A 1 181 ? -5.363 4.756 -10.669 1.00 88.25 181 ARG A CA 1
ATOM 1460 C C . ARG A 1 181 ? -3.859 4.636 -10.425 1.00 88.25 181 ARG A C 1
ATOM 1462 O O . ARG A 1 181 ? -3.267 5.515 -9.791 1.00 88.25 181 ARG A O 1
ATOM 1469 N N . PRO A 1 182 ? -3.198 3.590 -10.957 1.00 89.94 182 PRO A N 1
ATOM 1470 C CA . PRO A 1 182 ? -1.781 3.387 -10.713 1.00 89.94 182 PRO A CA 1
ATOM 1471 C C . PRO A 1 182 ? -0.928 4.515 -11.275 1.00 89.94 182 PRO A C 1
ATOM 1473 O O . PRO A 1 182 ? -0.971 4.844 -12.462 1.00 89.94 182 PRO A O 1
ATOM 1476 N N . LYS A 1 183 ? -0.062 5.054 -10.411 1.00 89.06 183 LYS A N 1
ATOM 1477 C CA . LYS A 1 183 ? 0.900 6.112 -10.752 1.00 89.06 183 LYS A CA 1
ATOM 1478 C C . LYS A 1 183 ? 1.854 5.698 -11.876 1.00 89.06 183 LYS A C 1
ATOM 1480 O O . LYS A 1 183 ? 2.345 6.558 -12.601 1.00 89.06 183 LYS A O 1
ATOM 1485 N N . ILE A 1 184 ? 2.074 4.391 -12.057 1.00 89.50 184 ILE A N 1
ATOM 1486 C CA . ILE A 1 184 ? 2.880 3.829 -13.150 1.00 89.50 184 ILE A CA 1
ATOM 1487 C C . ILE A 1 184 ? 2.345 4.249 -14.522 1.00 89.50 184 ILE A C 1
ATOM 1489 O O . ILE A 1 184 ? 3.147 4.528 -15.409 1.00 89.50 184 ILE A O 1
ATOM 1493 N N . ILE A 1 185 ? 1.023 4.365 -14.696 1.00 89.50 185 ILE A N 1
ATOM 1494 C CA . ILE A 1 185 ? 0.430 4.777 -15.978 1.00 89.50 185 ILE A CA 1
ATOM 1495 C C . ILE A 1 185 ? 0.926 6.173 -16.373 1.00 89.50 185 ILE A C 1
ATOM 1497 O O . ILE A 1 185 ? 1.266 6.398 -17.530 1.00 89.50 185 ILE A O 1
ATOM 1501 N N . ALA A 1 186 ? 1.057 7.091 -15.411 1.00 89.75 186 ALA A N 1
ATOM 1502 C CA . ALA A 1 186 ? 1.523 8.453 -15.673 1.00 89.75 186 ALA A CA 1
ATOM 1503 C C . ALA A 1 186 ? 2.997 8.526 -16.113 1.00 89.75 186 ALA A C 1
ATOM 1505 O O . ALA A 1 186 ? 3.405 9.506 -16.732 1.00 89.75 186 ALA A O 1
ATOM 1506 N N . VAL A 1 187 ? 3.804 7.508 -15.796 1.00 92.12 187 VAL A N 1
ATOM 1507 C CA . VAL A 1 187 ? 5.237 7.443 -16.136 1.00 92.12 187 VAL A CA 1
ATOM 1508 C C . VAL A 1 187 ? 5.556 6.370 -17.175 1.00 92.12 187 VAL A C 1
ATOM 1510 O O . VAL A 1 187 ? 6.729 6.136 -17.459 1.00 92.12 187 VAL A O 1
ATOM 1513 N N . TRP A 1 188 ? 4.545 5.722 -17.757 1.00 91.88 188 TRP A N 1
ATOM 1514 C CA . TRP A 1 188 ? 4.729 4.589 -18.663 1.00 91.88 188 TRP A CA 1
ATOM 1515 C C . TRP A 1 188 ? 5.609 4.943 -19.866 1.00 91.88 188 TRP A C 1
ATOM 1517 O O . TRP A 1 188 ? 6.606 4.268 -20.126 1.00 91.88 188 TRP A O 1
ATOM 1527 N N . ASP A 1 189 ? 5.315 6.063 -20.528 1.00 91.06 189 ASP A N 1
ATOM 1528 C CA . ASP A 1 189 ? 6.076 6.530 -21.691 1.00 91.06 189 ASP A CA 1
ATOM 1529 C C . ASP A 1 189 ? 7.516 6.916 -21.325 1.00 91.06 189 ASP A C 1
ATOM 1531 O O . ASP A 1 189 ? 8.448 6.692 -22.102 1.00 91.06 189 ASP A O 1
ATOM 1535 N N . LEU A 1 190 ? 7.727 7.440 -20.113 1.00 90.44 190 LEU A N 1
ATOM 1536 C CA . LEU A 1 190 ? 9.061 7.765 -19.603 1.00 90.44 190 LEU A CA 1
ATOM 1537 C C . LEU A 1 190 ? 9.877 6.495 -19.358 1.00 90.44 190 LEU A C 1
ATOM 1539 O O . LEU A 1 190 ? 11.029 6.417 -19.779 1.00 90.44 190 LEU A O 1
ATOM 1543 N N . ILE A 1 191 ? 9.278 5.483 -18.724 1.00 90.06 191 ILE A N 1
ATOM 1544 C CA . ILE A 1 191 ? 9.917 4.180 -18.493 1.00 90.06 191 ILE A CA 1
ATOM 1545 C C . ILE A 1 191 ? 10.248 3.514 -19.831 1.00 90.06 191 ILE A C 1
ATOM 1547 O O . ILE A 1 191 ? 11.356 3.004 -20.005 1.00 90.06 191 ILE A O 1
ATOM 1551 N N . HIS A 1 192 ? 9.323 3.553 -20.791 1.00 90.44 192 HIS A N 1
ATOM 1552 C CA . HIS A 1 192 ? 9.551 3.015 -22.128 1.00 90.44 192 HIS A CA 1
ATOM 1553 C C . HIS A 1 192 ? 10.707 3.734 -22.832 1.00 90.44 192 HIS A C 1
ATOM 1555 O O . HIS A 1 192 ? 11.582 3.087 -23.403 1.00 90.44 192 HIS A O 1
ATOM 1561 N N . THR A 1 193 ? 10.765 5.062 -22.735 1.00 87.81 193 THR A N 1
ATOM 1562 C CA . THR A 1 193 ? 11.860 5.861 -23.304 1.00 87.81 193 THR A CA 1
ATOM 1563 C C . THR A 1 193 ? 13.204 5.497 -22.676 1.00 87.81 193 THR A C 1
ATOM 1565 O O . THR A 1 193 ? 14.160 5.251 -23.405 1.00 87.81 193 THR A O 1
ATOM 1568 N N . ILE A 1 194 ? 13.277 5.383 -21.344 1.00 88.50 194 ILE A N 1
ATOM 1569 C CA . ILE A 1 194 ? 14.490 4.950 -20.629 1.00 88.50 194 ILE A CA 1
ATOM 1570 C C . ILE A 1 194 ? 14.943 3.572 -21.124 1.00 88.50 194 ILE A C 1
ATOM 1572 O O . ILE A 1 194 ? 16.119 3.390 -21.431 1.00 88.50 194 ILE A O 1
ATOM 1576 N N . LYS A 1 195 ? 14.013 2.619 -21.258 1.00 88.56 195 LYS A N 1
ATOM 1577 C CA . LYS A 1 195 ? 14.314 1.270 -21.754 1.00 88.56 195 LYS A CA 1
ATOM 1578 C C . LYS A 1 195 ? 14.873 1.297 -23.179 1.00 88.56 195 LYS A C 1
ATOM 1580 O O . LYS A 1 195 ? 15.897 0.675 -23.437 1.00 88.56 195 LYS A O 1
ATOM 1585 N N . VAL A 1 196 ? 14.231 2.030 -24.089 1.00 86.19 196 VAL A N 1
ATOM 1586 C CA . VAL A 1 196 ? 14.689 2.148 -25.484 1.00 86.19 196 VAL A CA 1
ATOM 1587 C C . VAL A 1 196 ? 16.051 2.839 -25.559 1.00 86.19 196 VAL A C 1
ATOM 1589 O O . VAL A 1 196 ? 16.892 2.452 -26.364 1.00 86.19 196 VAL A O 1
ATOM 1592 N N . MET A 1 197 ? 16.310 3.832 -24.706 1.00 83.38 197 MET A N 1
ATOM 1593 C CA . MET A 1 197 ? 17.630 4.458 -24.613 1.00 83.38 197 MET A CA 1
ATOM 1594 C C . MET A 1 197 ? 18.697 3.484 -24.102 1.00 83.38 197 MET A C 1
ATOM 1596 O O . MET A 1 197 ? 19.813 3.495 -24.620 1.00 83.38 197 MET A O 1
ATOM 1600 N N . ASP A 1 198 ? 18.374 2.638 -23.119 1.00 83.75 198 ASP A N 1
ATOM 1601 C CA . ASP A 1 198 ? 19.289 1.609 -22.610 1.00 83.75 198 ASP A CA 1
ATOM 1602 C C . ASP A 1 198 ? 19.616 0.578 -23.690 1.00 83.75 198 ASP A C 1
ATOM 1604 O O . ASP A 1 198 ? 20.784 0.233 -23.875 1.00 83.75 198 ASP A O 1
ATOM 1608 N N . GLU A 1 199 ? 18.604 0.130 -24.432 1.00 83.19 199 GLU A N 1
ATOM 1609 C CA . GLU A 1 199 ? 18.763 -0.771 -25.576 1.00 83.19 199 GLU A CA 1
ATOM 1610 C C . GLU A 1 199 ? 19.610 -0.115 -26.673 1.00 83.19 199 GLU A C 1
ATOM 1612 O O . GLU A 1 199 ? 20.612 -0.687 -27.094 1.00 83.19 199 GLU A O 1
ATOM 1617 N N . TYR A 1 200 ? 19.318 1.135 -27.043 1.00 79.31 200 TYR A N 1
ATOM 1618 C CA . TYR A 1 200 ? 20.117 1.886 -28.014 1.00 79.31 200 TYR A CA 1
ATOM 1619 C C . TYR A 1 200 ? 21.577 2.049 -27.573 1.00 79.31 200 TYR A C 1
ATOM 1621 O O . TYR A 1 200 ? 22.497 1.874 -28.373 1.00 79.31 200 TYR A O 1
ATOM 1629 N N . ASN A 1 201 ? 21.817 2.362 -26.298 1.00 78.69 201 ASN A N 1
ATOM 1630 C CA . ASN A 1 201 ? 23.169 2.463 -25.754 1.00 78.69 201 ASN A CA 1
ATOM 1631 C C . ASN A 1 201 ? 23.878 1.108 -25.795 1.00 78.69 201 ASN A C 1
ATOM 1633 O O . ASN A 1 201 ? 25.041 1.030 -26.200 1.00 78.69 201 ASN A O 1
ATOM 1637 N N . LEU A 1 202 ? 23.190 0.035 -25.405 1.00 76.50 202 LEU A N 1
ATOM 1638 C CA . LEU A 1 202 ? 23.723 -1.321 -25.451 1.00 76.50 202 LEU A CA 1
ATOM 1639 C C . LEU A 1 202 ? 24.099 -1.724 -26.881 1.00 76.50 202 LEU A C 1
ATOM 1641 O O . LEU A 1 202 ? 25.201 -2.238 -27.093 1.00 76.50 202 LEU A O 1
ATOM 1645 N N . ASP A 1 203 ? 23.242 -1.445 -27.856 1.00 72.56 203 ASP A N 1
ATOM 1646 C CA . ASP A 1 203 ? 23.475 -1.728 -29.274 1.00 72.56 203 ASP A CA 1
ATOM 1647 C C . ASP A 1 203 ? 24.640 -0.894 -29.815 1.00 72.56 203 ASP A C 1
ATOM 1649 O O . ASP A 1 203 ? 25.569 -1.425 -30.430 1.00 72.56 203 ASP A O 1
ATOM 1653 N N . ALA A 1 204 ? 24.675 0.400 -29.490 1.00 71.81 204 ALA A N 1
ATOM 1654 C CA . ALA A 1 204 ? 25.760 1.295 -29.876 1.00 71.81 204 ALA A CA 1
ATOM 1655 C C . ALA A 1 204 ? 27.127 0.826 -29.345 1.00 71.81 204 ALA A C 1
ATOM 1657 O O . ALA A 1 204 ? 28.142 0.961 -30.042 1.00 71.81 204 ALA A O 1
ATOM 1658 N N . TYR A 1 205 ? 27.179 0.269 -28.128 1.00 70.06 205 TYR A N 1
ATOM 1659 C CA . TYR A 1 205 ? 28.413 -0.255 -27.537 1.00 70.06 205 TYR A CA 1
ATOM 1660 C C . TYR A 1 205 ? 28.778 -1.670 -27.999 1.00 70.06 205 TYR A C 1
ATOM 1662 O O . TYR A 1 205 ? 29.975 -1.977 -28.047 1.00 70.06 205 TYR A O 1
ATOM 1670 N N . SER A 1 206 ? 27.792 -2.516 -28.309 1.00 64.62 206 SER A N 1
ATOM 1671 C CA . SER A 1 206 ? 27.996 -3.928 -28.654 1.00 64.62 206 SER A CA 1
ATOM 1672 C C . SER A 1 206 ? 28.171 -4.152 -30.156 1.00 64.62 206 SER A C 1
ATOM 1674 O O . SER A 1 206 ? 29.222 -4.633 -30.577 1.00 64.62 206 SER A O 1
ATOM 1676 N N . GLU A 1 207 ? 27.199 -3.759 -30.977 1.00 61.94 207 GLU A N 1
ATOM 1677 C CA . GLU A 1 207 ? 27.219 -3.979 -32.429 1.00 61.94 207 GLU A CA 1
ATOM 1678 C C . GLU A 1 207 ? 28.064 -2.951 -33.184 1.00 61.94 207 GLU A C 1
ATOM 1680 O O . GLU A 1 207 ? 28.495 -3.202 -34.312 1.00 61.94 207 GLU A O 1
ATOM 1685 N N . GLY A 1 208 ? 28.347 -1.823 -32.530 1.00 59.09 208 GLY A N 1
ATOM 1686 C CA . GLY A 1 208 ? 29.043 -0.691 -33.113 1.00 59.09 208 GLY A CA 1
ATOM 1687 C C . GLY A 1 208 ? 28.117 0.169 -33.972 1.00 59.09 208 GLY A C 1
ATOM 1688 O O . GLY A 1 208 ? 27.248 -0.303 -34.698 1.00 59.09 208 GLY A O 1
ATOM 1689 N N . LYS A 1 209 ? 28.308 1.484 -33.887 1.00 61.16 209 LYS A N 1
ATOM 1690 C CA . LYS A 1 209 ? 27.540 2.456 -34.672 1.00 61.16 209 LYS A CA 1
ATOM 1691 C C . LYS A 1 209 ? 27.888 2.396 -36.161 1.00 61.16 209 LYS A C 1
ATOM 1693 O O . LYS A 1 209 ? 29.032 2.113 -36.532 1.00 61.16 209 LYS A O 1
ATOM 1698 N N . LEU A 1 210 ? 26.925 2.772 -37.003 1.00 58.94 210 LEU A N 1
ATOM 1699 C CA . LEU A 1 210 ? 27.199 3.139 -38.389 1.00 58.94 210 LEU A CA 1
ATOM 1700 C C . LEU A 1 210 ? 28.043 4.422 -38.383 1.00 58.94 210 LEU A C 1
ATOM 1702 O O . LEU A 1 210 ? 27.551 5.500 -38.055 1.00 58.94 210 LEU A O 1
ATOM 1706 N N . GLY A 1 211 ? 29.341 4.305 -38.666 1.00 58.50 211 GLY A N 1
ATOM 1707 C CA . GLY A 1 211 ? 30.265 5.443 -38.601 1.00 58.50 211 GLY A CA 1
ATOM 1708 C C . GLY A 1 211 ? 29.963 6.488 -39.663 1.00 58.50 211 GLY A C 1
ATOM 1709 O O . GLY A 1 211 ? 30.071 7.687 -39.409 1.00 58.50 211 GLY A O 1
ATOM 1710 N N . GLY A 1 212 ? 29.551 6.019 -40.836 1.00 65.88 212 GLY A N 1
ATOM 1711 C CA . GLY A 1 212 ? 29.196 6.843 -41.972 1.00 65.88 212 GLY A CA 1
ATOM 1712 C C . GLY A 1 212 ? 29.022 6.020 -43.235 1.00 65.88 212 GLY A C 1
ATOM 1713 O O . GLY A 1 212 ? 29.157 4.793 -43.238 1.00 65.88 212 GLY A O 1
ATOM 1714 N N . ILE A 1 213 ? 28.709 6.728 -44.305 1.00 70.69 213 ILE A N 1
ATOM 1715 C CA . ILE A 1 213 ? 28.685 6.209 -45.658 1.00 70.69 213 ILE A CA 1
ATOM 1716 C C . ILE A 1 213 ? 30.010 6.609 -46.312 1.00 70.69 213 ILE A C 1
ATOM 1718 O O . ILE A 1 213 ? 30.314 7.798 -46.398 1.00 70.69 213 ILE A O 1
ATOM 1722 N N . LEU A 1 214 ? 30.800 5.623 -46.741 1.00 67.81 214 LEU A N 1
ATOM 1723 C CA . LEU A 1 214 ? 31.982 5.820 -47.578 1.00 67.81 214 LEU A CA 1
ATOM 1724 C C . LEU A 1 214 ? 31.565 5.741 -49.040 1.00 67.81 214 LEU A C 1
ATOM 1726 O O . LEU A 1 214 ? 31.145 4.690 -49.521 1.00 67.81 214 LEU A O 1
ATOM 1730 N N . ASN A 1 215 ? 31.711 6.856 -49.739 1.00 72.69 215 ASN A N 1
ATOM 1731 C CA . ASN A 1 215 ? 31.496 6.914 -51.170 1.00 72.69 215 ASN A CA 1
ATOM 1732 C C . ASN A 1 215 ? 32.807 6.610 -51.916 1.00 72.69 215 ASN A C 1
ATOM 1734 O O . ASN A 1 215 ? 33.782 7.339 -51.741 1.00 72.69 215 ASN A O 1
ATOM 1738 N N . PHE A 1 216 ? 32.854 5.544 -52.716 1.00 67.38 216 PHE A N 1
ATOM 1739 C CA . PHE A 1 216 ? 34.020 5.186 -53.529 1.00 67.38 216 PHE A CA 1
ATOM 1740 C C . PHE A 1 216 ? 33.797 5.595 -54.995 1.00 67.38 216 PHE A C 1
ATOM 1742 O O . PHE A 1 216 ? 32.928 5.015 -55.653 1.00 67.38 216 PHE A O 1
ATOM 1749 N N . PRO A 1 217 ? 34.576 6.549 -55.540 1.00 65.62 217 PRO A N 1
ATOM 1750 C CA . PRO A 1 217 ? 34.484 6.926 -56.939 1.00 65.62 217 PRO A CA 1
ATOM 1751 C C . PRO A 1 217 ? 35.022 5.824 -57.852 1.00 65.62 217 PRO A C 1
ATOM 1753 O O . PRO A 1 217 ? 36.110 5.297 -57.617 1.00 65.62 217 PRO A O 1
ATOM 1756 N N . GLY A 1 218 ? 34.277 5.502 -58.911 1.00 65.94 218 GLY A N 1
ATOM 1757 C CA . GLY A 1 218 ? 34.748 4.647 -60.011 1.00 65.94 218 GLY A CA 1
ATOM 1758 C C . GLY A 1 218 ? 34.678 3.130 -59.788 1.00 65.94 218 GLY A C 1
ATOM 1759 O O . GLY A 1 218 ? 35.142 2.383 -60.645 1.00 65.94 218 GLY A O 1
ATOM 1760 N N . TYR A 1 219 ? 34.090 2.657 -58.685 1.00 66.69 219 TYR A N 1
ATOM 1761 C CA . TYR A 1 219 ? 33.869 1.225 -58.445 1.00 66.69 219 TYR A CA 1
ATOM 1762 C C . TYR A 1 219 ? 32.436 0.810 -58.785 1.00 66.69 219 TYR A C 1
ATOM 1764 O O . TYR A 1 219 ? 31.474 1.512 -58.467 1.00 66.69 219 TYR A O 1
ATOM 1772 N N . SER A 1 220 ? 32.284 -0.368 -59.393 1.00 68.75 220 SER A N 1
ATOM 1773 C CA . SER A 1 220 ? 30.966 -0.969 -59.620 1.00 68.75 220 SER A CA 1
ATOM 1774 C C . SER A 1 220 ? 30.344 -1.446 -58.300 1.00 68.75 220 SER A C 1
ATOM 1776 O O . SER A 1 220 ? 31.042 -1.868 -57.373 1.00 68.75 220 SER A O 1
ATOM 1778 N N . GLN A 1 221 ? 29.012 -1.430 -58.209 1.00 66.62 221 GLN A N 1
ATOM 1779 C CA . GLN A 1 221 ? 28.299 -1.843 -56.995 1.00 66.62 221 GLN A CA 1
ATOM 1780 C C . GLN A 1 221 ? 28.554 -3.318 -56.622 1.00 66.62 221 GLN A C 1
ATOM 1782 O O . GLN A 1 221 ? 28.454 -3.686 -55.453 1.00 66.62 221 GLN A O 1
ATOM 1787 N N . GLU A 1 222 ? 28.923 -4.161 -57.589 1.00 71.25 222 GLU A N 1
ATOM 1788 C CA . GLU A 1 222 ? 29.268 -5.571 -57.372 1.00 71.25 222 GLU A CA 1
ATOM 1789 C C . GLU A 1 222 ? 30.626 -5.745 -56.680 1.00 71.25 222 GLU A C 1
ATOM 1791 O O . GLU A 1 222 ? 30.738 -6.525 -55.734 1.00 71.25 222 GLU A O 1
ATOM 1796 N N . GLN A 1 223 ? 31.634 -4.961 -57.072 1.00 68.75 223 GLN A N 1
ATOM 1797 C CA . GLN A 1 223 ? 32.952 -4.962 -56.425 1.00 68.75 223 GLN A CA 1
ATOM 1798 C C . GLN A 1 223 ? 32.867 -4.469 -54.976 1.00 68.75 223 GLN A C 1
ATOM 1800 O O . GLN A 1 223 ? 33.500 -5.029 -54.082 1.00 68.75 223 GLN A O 1
ATOM 1805 N N . ILE A 1 224 ? 32.025 -3.464 -54.726 1.00 70.12 224 ILE A N 1
ATOM 1806 C CA . ILE A 1 224 ? 31.787 -2.938 -53.378 1.00 70.12 224 ILE A CA 1
ATOM 1807 C C . ILE A 1 224 ? 31.054 -3.966 -52.506 1.00 70.12 224 ILE A C 1
ATOM 1809 O O . ILE A 1 224 ? 31.410 -4.145 -51.343 1.00 70.12 224 ILE A O 1
ATOM 1813 N N . LYS A 1 225 ? 30.074 -4.695 -53.057 1.00 74.69 225 LYS A N 1
ATOM 1814 C CA . LYS A 1 225 ? 29.395 -5.789 -52.341 1.00 74.69 225 LYS A CA 1
ATOM 1815 C C . LYS A 1 225 ? 30.352 -6.925 -51.973 1.00 74.69 225 LYS A C 1
ATOM 1817 O O . LYS A 1 225 ? 30.234 -7.467 -50.877 1.00 74.69 225 LYS A O 1
ATOM 1822 N N . ALA A 1 226 ? 31.295 -7.271 -52.851 1.00 74.31 226 ALA A N 1
ATOM 1823 C CA . ALA A 1 226 ? 32.309 -8.288 -52.568 1.00 74.31 226 ALA A CA 1
ATOM 1824 C C . ALA A 1 226 ? 33.239 -7.860 -51.419 1.00 74.31 226 ALA A C 1
ATOM 1826 O O . ALA A 1 226 ? 33.430 -8.619 -50.470 1.00 74.31 226 ALA A O 1
ATOM 1827 N N . LEU A 1 227 ? 33.718 -6.613 -51.449 1.00 70.62 227 LEU A N 1
ATOM 1828 C CA . LEU A 1 227 ? 34.517 -6.025 -50.369 1.00 70.62 227 LEU A CA 1
ATOM 1829 C C . LEU A 1 227 ? 33.737 -5.973 -49.044 1.00 70.62 227 LEU A C 1
ATOM 1831 O O . LEU A 1 227 ? 34.263 -6.309 -47.984 1.00 70.62 227 LEU A O 1
ATOM 1835 N N . GLN A 1 228 ? 32.455 -5.603 -49.098 1.00 70.25 228 GLN A N 1
ATOM 1836 C CA . GLN A 1 228 ? 31.578 -5.590 -47.930 1.00 70.25 228 GLN A CA 1
ATOM 1837 C C . GLN A 1 228 ? 31.395 -6.997 -47.344 1.00 70.25 228 GLN A C 1
ATOM 1839 O O . GLN A 1 228 ? 31.425 -7.155 -46.124 1.00 70.25 228 GLN A O 1
ATOM 1844 N N . ALA A 1 229 ? 31.236 -8.020 -48.187 1.00 73.44 229 ALA A N 1
ATOM 1845 C CA . ALA A 1 229 ? 31.094 -9.408 -47.753 1.00 73.44 229 ALA A CA 1
ATOM 1846 C C . ALA A 1 229 ? 32.370 -9.949 -47.085 1.00 73.44 229 ALA A C 1
ATOM 1848 O O . ALA A 1 229 ? 32.275 -10.654 -46.080 1.00 73.44 229 ALA A O 1
ATOM 1849 N N . GLU A 1 230 ? 33.549 -9.584 -47.593 1.00 71.56 230 GLU A N 1
ATOM 1850 C CA . GLU A 1 230 ? 34.844 -9.956 -47.010 1.00 71.56 230 GLU A CA 1
ATOM 1851 C C . GLU A 1 230 ? 35.044 -9.321 -45.627 1.00 71.56 230 GLU A C 1
ATOM 1853 O O . GLU A 1 230 ? 35.326 -10.020 -44.651 1.00 71.56 230 GLU A O 1
ATOM 1858 N N . ILE A 1 231 ? 34.769 -8.019 -45.506 1.00 70.12 231 ILE A N 1
ATOM 1859 C CA . ILE A 1 231 ? 34.804 -7.301 -44.224 1.00 70.12 231 ILE A CA 1
ATOM 1860 C C . ILE A 1 231 ? 33.813 -7.925 -43.230 1.00 70.12 231 ILE A C 1
ATOM 1862 O O . ILE A 1 231 ? 34.152 -8.147 -42.068 1.00 70.12 231 ILE A O 1
ATOM 1866 N N . GLN A 1 232 ? 32.597 -8.259 -43.674 1.00 69.69 232 GLN A N 1
ATOM 1867 C CA . GLN A 1 232 ? 31.584 -8.892 -42.825 1.00 69.69 232 GLN A CA 1
ATOM 1868 C C . GLN A 1 232 ? 32.021 -10.288 -42.347 1.00 69.69 232 GLN A C 1
ATOM 1870 O O . GLN A 1 232 ? 31.748 -10.662 -41.204 1.00 69.69 232 GLN A O 1
ATOM 1875 N N . ALA A 1 233 ? 32.700 -11.063 -43.197 1.00 69.81 233 ALA A N 1
ATOM 1876 C CA . ALA A 1 233 ? 33.217 -12.384 -42.850 1.00 69.81 233 ALA A CA 1
ATOM 1877 C C . ALA A 1 233 ? 34.349 -12.303 -41.814 1.00 69.81 233 ALA A C 1
ATOM 1879 O O . ALA A 1 233 ? 34.360 -13.074 -40.852 1.00 69.81 233 ALA A O 1
ATOM 1880 N N . ASP A 1 234 ? 35.254 -11.334 -41.951 1.00 66.44 234 ASP A N 1
ATOM 1881 C CA . ASP A 1 234 ? 36.321 -11.089 -40.975 1.00 66.44 234 ASP A CA 1
ATOM 1882 C C . ASP A 1 234 ? 35.799 -10.570 -39.632 1.00 66.44 234 ASP A C 1
ATOM 1884 O O . ASP A 1 234 ? 36.365 -10.880 -38.580 1.00 66.44 234 ASP A O 1
ATOM 1888 N N . ILE A 1 235 ? 34.685 -9.837 -39.644 1.00 64.00 235 ILE A N 1
ATOM 1889 C CA . ILE A 1 235 ? 33.969 -9.425 -38.433 1.00 64.00 235 ILE A CA 1
ATOM 1890 C C . ILE A 1 235 ? 33.389 -10.646 -37.706 1.00 64.00 235 ILE A C 1
ATOM 1892 O O . ILE A 1 235 ? 33.632 -10.802 -36.508 1.00 64.00 235 ILE A O 1
ATOM 1896 N N . ARG A 1 236 ? 32.696 -11.544 -38.422 1.00 65.31 236 ARG A N 1
ATOM 1897 C CA . ARG A 1 236 ? 32.117 -12.772 -37.837 1.00 65.31 236 ARG A CA 1
ATOM 1898 C C . ARG A 1 236 ? 33.177 -13.694 -37.236 1.00 65.31 236 ARG A C 1
ATOM 1900 O O . ARG A 1 236 ? 32.963 -14.289 -36.188 1.00 65.31 236 ARG A O 1
ATOM 1907 N N . ARG A 1 237 ? 34.365 -13.769 -37.844 1.00 66.56 237 ARG A N 1
ATOM 1908 C CA . ARG A 1 237 ? 35.504 -14.549 -37.315 1.00 66.56 237 ARG A CA 1
ATOM 1909 C C . ARG A 1 237 ? 36.039 -14.036 -35.973 1.00 66.56 237 ARG A C 1
ATOM 1911 O O . ARG A 1 237 ? 36.751 -14.768 -35.293 1.00 66.56 237 ARG A O 1
ATOM 1918 N N . ARG A 1 238 ? 35.734 -12.790 -35.597 1.00 62.53 238 ARG A N 1
ATOM 1919 C CA . ARG A 1 238 ? 36.160 -12.151 -34.337 1.00 62.53 238 ARG A CA 1
ATOM 1920 C C . ARG A 1 238 ? 35.038 -12.089 -33.292 1.00 62.53 238 ARG A C 1
ATOM 1922 O O . ARG A 1 238 ? 35.161 -11.347 -32.314 1.00 62.53 238 ARG A O 1
ATOM 1929 N N . GLU A 1 239 ? 33.949 -12.825 -33.500 1.00 61.62 239 GLU A N 1
ATOM 1930 C CA . GLU A 1 239 ? 32.865 -12.960 -32.528 1.00 61.62 239 GLU A CA 1
ATOM 1931 C C . GLU A 1 239 ? 33.356 -13.661 -31.261 1.00 61.62 239 GLU A C 1
ATOM 1933 O O . GLU A 1 239 ? 33.982 -14.718 -31.311 1.00 61.62 239 GLU A O 1
ATOM 1938 N N . VAL A 1 240 ? 33.077 -13.049 -30.111 1.00 60.00 240 VAL A N 1
ATOM 1939 C CA . VAL A 1 240 ? 33.326 -13.640 -28.796 1.00 60.00 240 VAL A CA 1
ATOM 1940 C C . VAL A 1 240 ? 31.970 -13.972 -28.190 1.00 60.00 240 VAL A C 1
ATOM 1942 O O . VAL A 1 240 ? 31.033 -13.175 -28.256 1.00 60.00 240 VAL A O 1
ATOM 1945 N N . GLN A 1 241 ? 31.849 -15.164 -27.618 1.00 56.50 241 GLN A N 1
ATOM 1946 C CA . GLN A 1 241 ? 30.620 -15.590 -26.964 1.00 56.50 241 GLN A CA 1
ATOM 1947 C C . GLN A 1 241 ? 30.514 -14.928 -25.582 1.00 56.50 241 GLN A C 1
ATOM 1949 O O . GLN A 1 241 ? 31.446 -14.997 -24.780 1.00 56.50 241 GLN A O 1
ATOM 1954 N N . ASP A 1 242 ? 29.397 -14.252 -25.321 1.00 55.25 242 ASP A N 1
ATOM 1955 C CA . ASP A 1 242 ? 29.092 -13.657 -24.018 1.00 55.25 242 ASP A CA 1
ATOM 1956 C C . ASP A 1 242 ? 28.726 -14.760 -23.002 1.00 55.25 242 ASP A C 1
ATOM 1958 O O . ASP A 1 242 ? 28.342 -15.871 -23.375 1.00 55.25 242 ASP A O 1
ATOM 1962 N N . VAL A 1 243 ? 28.763 -14.453 -21.704 1.00 60.16 243 VAL A N 1
ATOM 1963 C CA . VAL A 1 243 ? 28.440 -15.385 -20.599 1.00 60.16 243 VAL A CA 1
ATOM 1964 C C . VAL A 1 243 ? 27.000 -15.919 -20.698 1.00 60.16 243 VAL A C 1
ATOM 1966 O O . VAL A 1 243 ? 26.687 -16.990 -20.188 1.00 60.16 243 VAL A O 1
ATOM 1969 N N . ARG A 1 244 ? 26.117 -15.199 -21.403 1.00 58.41 244 ARG A N 1
ATOM 1970 C CA . ARG A 1 244 ? 24.730 -15.605 -21.707 1.00 58.41 244 ARG A CA 1
ATOM 1971 C C . ARG A 1 244 ? 24.596 -16.478 -22.965 1.00 58.41 244 ARG A C 1
ATOM 1973 O O . ARG A 1 244 ? 23.480 -16.719 -23.412 1.00 58.41 244 ARG A O 1
ATOM 1980 N N . GLY A 1 245 ? 25.702 -16.901 -23.576 1.00 58.47 245 GLY A N 1
ATOM 1981 C CA . GLY A 1 245 ? 25.718 -17.734 -24.783 1.00 58.47 245 GLY A CA 1
ATOM 1982 C C . GLY A 1 245 ? 25.440 -16.989 -26.095 1.00 58.47 245 GLY A C 1
ATOM 1983 O O . GLY A 1 245 ? 25.526 -17.601 -27.158 1.00 58.47 245 GLY A O 1
ATOM 1984 N N . LEU A 1 246 ? 25.147 -15.684 -26.042 1.00 61.00 246 LEU A N 1
ATOM 1985 C CA . LEU A 1 246 ? 24.937 -14.830 -27.213 1.00 61.00 246 LEU A CA 1
ATOM 1986 C C . LEU A 1 246 ? 26.280 -14.500 -27.882 1.00 61.00 246 LEU A C 1
ATOM 1988 O O . LEU A 1 246 ? 27.218 -14.057 -27.217 1.00 61.00 246 LEU A O 1
ATOM 1992 N N . LEU A 1 247 ? 26.366 -14.700 -29.198 1.00 57.16 247 LEU A N 1
ATOM 1993 C CA . LEU A 1 247 ? 27.519 -14.289 -30.000 1.00 57.16 247 LEU A CA 1
ATOM 1994 C C . LEU A 1 247 ? 27.523 -12.764 -30.120 1.00 57.16 247 LEU A C 1
ATOM 1996 O O . LEU A 1 247 ? 26.547 -12.174 -30.583 1.00 57.16 247 LEU A O 1
ATOM 2000 N N . ARG A 1 248 ? 28.607 -12.118 -29.684 1.00 55.28 248 ARG A N 1
ATOM 2001 C CA . ARG A 1 248 ? 28.780 -10.668 -29.804 1.00 55.28 248 ARG A CA 1
ATOM 2002 C C . ARG A 1 248 ? 30.095 -10.352 -30.506 1.00 55.28 248 ARG A C 1
ATOM 2004 O O . ARG A 1 248 ? 31.178 -10.757 -30.085 1.00 55.28 248 ARG A O 1
ATOM 2011 N N . THR A 1 249 ? 30.011 -9.594 -31.592 1.00 52.47 249 THR A N 1
ATOM 2012 C CA . THR A 1 249 ? 31.177 -9.043 -32.289 1.00 52.47 249 THR A CA 1
ATOM 2013 C C . THR A 1 249 ? 31.844 -7.962 -31.447 1.00 52.47 249 THR A C 1
ATOM 2015 O O . THR A 1 249 ? 31.189 -7.033 -30.982 1.00 52.47 249 THR A O 1
ATOM 2018 N N . LYS A 1 250 ? 33.168 -8.029 -31.283 1.00 52.59 250 LYS A N 1
ATOM 2019 C CA . LYS A 1 250 ? 33.940 -6.958 -30.640 1.00 52.59 250 LYS A CA 1
ATOM 2020 C C . LYS A 1 250 ? 33.908 -5.707 -31.532 1.00 52.59 250 LYS A C 1
ATOM 2022 O O . LYS A 1 250 ? 34.301 -5.796 -32.690 1.00 52.59 250 LYS A O 1
ATOM 2027 N N . LYS A 1 251 ? 33.430 -4.579 -30.980 1.00 52.66 251 LYS A N 1
ATOM 2028 C CA . LYS A 1 251 ? 33.328 -3.220 -31.568 1.00 52.66 251 LYS A CA 1
ATOM 2029 C C . LYS A 1 251 ? 33.882 -3.083 -32.993 1.00 52.66 251 LYS A C 1
ATOM 2031 O O . LYS A 1 251 ? 35.093 -2.953 -33.172 1.00 52.66 251 LYS A O 1
ATOM 2036 N N . THR A 1 252 ? 32.997 -2.986 -33.982 1.00 50.97 252 THR A N 1
ATOM 2037 C CA . THR A 1 252 ? 33.368 -2.516 -35.322 1.00 50.97 252 THR A CA 1
ATOM 2038 C C . THR A 1 252 ? 32.436 -1.400 -35.756 1.00 50.97 252 THR A C 1
ATOM 2040 O O . THR A 1 252 ? 31.219 -1.524 -35.720 1.00 50.97 252 THR A O 1
ATOM 2043 N N . ILE A 1 253 ? 33.019 -0.260 -36.118 1.00 54.19 253 ILE A N 1
ATOM 2044 C CA . ILE A 1 253 ? 32.286 0.809 -36.787 1.00 54.19 253 ILE A CA 1
ATOM 2045 C C . ILE A 1 253 ? 31.837 0.230 -38.129 1.00 54.19 253 ILE A C 1
ATOM 2047 O O . ILE A 1 253 ? 32.682 -0.109 -38.959 1.00 54.19 253 ILE A O 1
ATOM 2051 N N . ARG A 1 254 ? 30.527 0.076 -38.334 1.00 56.59 254 ARG A N 1
ATOM 2052 C CA . ARG A 1 254 ? 29.997 -0.372 -39.624 1.00 56.59 254 ARG A CA 1
ATOM 2053 C C . ARG A 1 254 ? 30.027 0.824 -40.571 1.00 56.59 254 ARG A C 1
ATOM 2055 O O . ARG A 1 254 ? 29.480 1.876 -40.250 1.00 56.59 254 ARG A O 1
ATOM 2062 N N . THR A 1 255 ? 30.679 0.692 -41.718 1.00 58.91 255 THR A N 1
ATOM 2063 C CA . THR A 1 255 ? 30.724 1.759 -42.724 1.00 58.91 255 THR A CA 1
ATOM 2064 C C . THR A 1 255 ? 29.997 1.270 -43.960 1.00 58.91 255 THR A C 1
ATOM 2066 O O . THR A 1 255 ? 30.364 0.243 -44.528 1.00 58.91 255 THR A O 1
ATOM 2069 N N . LEU A 1 256 ? 28.931 1.968 -44.346 1.00 60.38 256 LEU A N 1
ATOM 2070 C CA . LEU A 1 256 ? 28.162 1.624 -45.539 1.00 60.38 256 LEU A CA 1
ATOM 2071 C C . LEU A 1 256 ? 28.938 2.123 -46.754 1.00 60.38 256 LEU A C 1
ATOM 2073 O O . LEU A 1 256 ? 29.245 3.305 -46.842 1.00 60.38 256 LEU A O 1
ATOM 2077 N N . MET A 1 257 ? 29.300 1.230 -47.664 1.00 63.88 257 MET A N 1
ATOM 2078 C CA . MET A 1 257 ? 30.074 1.592 -48.846 1.00 63.88 257 MET A CA 1
ATOM 2079 C C . MET A 1 257 ? 29.126 1.770 -50.036 1.00 63.88 257 MET A C 1
ATOM 2081 O O . MET A 1 257 ? 28.361 0.862 -50.357 1.00 63.88 257 MET A O 1
ATOM 2085 N N . LEU A 1 258 ? 29.148 2.939 -50.672 1.00 63.31 258 LEU A N 1
ATOM 2086 C CA . LEU A 1 258 ? 28.341 3.273 -51.849 1.00 63.31 258 LEU A CA 1
ATOM 2087 C C . LEU A 1 258 ? 29.272 3.662 -53.001 1.00 63.31 258 LEU A C 1
ATOM 2089 O O . LEU A 1 258 ? 30.277 4.329 -52.785 1.00 63.31 258 LEU A O 1
ATOM 2093 N N . GLY A 1 259 ? 28.960 3.221 -54.218 1.00 56.44 259 GLY A N 1
ATOM 2094 C CA . GLY A 1 259 ? 29.675 3.648 -55.422 1.00 56.44 259 GLY A CA 1
ATOM 2095 C C . GLY A 1 259 ? 28.975 4.855 -56.031 1.00 56.44 259 GLY A C 1
ATOM 2096 O O . GLY A 1 259 ? 27.754 4.827 -56.188 1.00 56.44 259 GLY A O 1
ATOM 2097 N N . SER A 1 260 ? 29.711 5.910 -56.369 1.00 62.44 260 SER A N 1
ATOM 2098 C CA . SER A 1 260 ? 29.163 7.047 -57.121 1.00 62.44 260 SER A CA 1
ATOM 2099 C C . SER A 1 260 ? 30.217 7.670 -58.040 1.00 62.44 260 SER A C 1
ATOM 2101 O O . SER A 1 260 ? 31.382 7.293 -58.002 1.00 62.44 260 SER A O 1
ATOM 2103 N N . GLU A 1 261 ? 29.818 8.642 -58.859 1.00 59.25 261 GLU A N 1
ATOM 2104 C CA . GLU A 1 261 ? 30.727 9.416 -59.720 1.00 59.25 261 GLU A CA 1
ATOM 2105 C C . GLU A 1 261 ? 31.378 10.617 -59.001 1.00 59.25 261 GLU A C 1
ATOM 2107 O O . GLU A 1 261 ? 32.254 11.279 -59.554 1.00 59.25 261 GLU A O 1
ATOM 2112 N N . GLN A 1 262 ? 30.966 10.914 -57.764 1.00 61.12 262 GLN A N 1
ATOM 2113 C CA . GLN A 1 262 ? 31.461 12.046 -56.973 1.00 61.12 262 GLN A CA 1
ATOM 2114 C C . GLN A 1 262 ? 32.720 11.679 -56.163 1.00 61.12 262 GLN A C 1
ATOM 2116 O O . GLN A 1 262 ? 32.916 10.504 -55.845 1.00 61.12 262 GLN A O 1
ATOM 2121 N N . PRO A 1 263 ? 33.583 12.656 -55.798 1.00 64.88 263 PRO A N 1
ATOM 2122 C CA . PRO A 1 263 ? 34.796 12.391 -55.019 1.00 64.88 263 PRO A CA 1
ATOM 2123 C C . PRO A 1 263 ? 34.483 11.714 -53.678 1.00 64.88 263 PRO A C 1
ATOM 2125 O O . PRO A 1 263 ? 33.375 11.849 -53.157 1.00 64.88 263 PRO A O 1
ATOM 2128 N N . ILE A 1 264 ? 35.475 11.014 -53.106 1.00 64.75 264 ILE A N 1
ATOM 2129 C CA . ILE A 1 264 ? 35.327 10.302 -51.828 1.00 64.75 264 ILE A CA 1
ATOM 2130 C C . ILE A 1 264 ? 34.792 11.267 -50.771 1.00 64.75 264 ILE A C 1
ATOM 2132 O O . ILE A 1 264 ? 35.481 12.195 -50.348 1.00 64.75 264 ILE A O 1
ATOM 2136 N N . GLN A 1 265 ? 33.561 11.025 -50.335 1.00 65.69 265 GLN A N 1
ATOM 2137 C CA . GLN A 1 265 ? 32.919 11.763 -49.259 1.00 65.69 265 GLN A CA 1
ATOM 2138 C C . GLN A 1 265 ? 32.507 10.783 -48.172 1.00 65.69 265 GLN A C 1
ATOM 2140 O O . GLN A 1 265 ? 31.868 9.763 -48.434 1.00 65.69 265 GLN A O 1
ATOM 2145 N N . PHE A 1 266 ? 32.899 11.109 -46.943 1.00 66.00 266 PHE A N 1
ATOM 2146 C CA . PHE A 1 266 ? 32.437 10.421 -45.752 1.00 66.00 266 PHE A CA 1
ATOM 2147 C C . PHE A 1 266 ? 31.222 11.167 -45.208 1.00 66.00 266 PHE A C 1
ATOM 2149 O O . PHE A 1 266 ? 31.360 12.208 -44.562 1.00 66.00 266 PHE A O 1
ATOM 2156 N N . ILE A 1 267 ? 30.026 10.652 -45.484 1.00 71.38 267 ILE A N 1
ATOM 2157 C CA . ILE A 1 267 ? 28.793 11.217 -44.930 1.00 71.38 267 ILE A CA 1
ATOM 2158 C C . ILE A 1 267 ? 28.571 10.569 -43.571 1.00 71.38 267 ILE A C 1
ATOM 2160 O O . ILE A 1 267 ? 28.305 9.371 -43.472 1.00 71.38 267 ILE A O 1
ATOM 2164 N N . ARG A 1 268 ? 28.695 11.354 -42.503 1.00 60.25 268 ARG A N 1
ATOM 2165 C CA . ARG A 1 268 ? 28.465 10.873 -41.141 1.00 60.25 268 ARG A CA 1
ATOM 2166 C C . ARG A 1 268 ? 26.977 10.561 -40.956 1.00 60.25 268 ARG A C 1
ATOM 2168 O O . ARG A 1 268 ? 26.154 11.466 -40.976 1.00 60.25 268 ARG A O 1
ATOM 2175 N N . ALA A 1 269 ? 26.643 9.284 -40.778 1.00 65.69 269 ALA A N 1
ATOM 2176 C CA . ALA A 1 269 ? 25.254 8.827 -40.692 1.00 65.69 269 ALA A CA 1
ATOM 2177 C C . ALA A 1 269 ? 24.619 9.107 -39.319 1.00 65.69 269 ALA A C 1
ATOM 2179 O O . ALA A 1 269 ? 23.425 9.374 -39.237 1.00 65.69 269 ALA A O 1
ATOM 2180 N N . MET A 1 270 ? 25.415 9.069 -38.245 1.00 65.19 270 MET A N 1
ATOM 2181 C CA . MET A 1 270 ? 24.958 9.382 -36.890 1.00 65.19 270 MET A CA 1
ATOM 2182 C C . MET A 1 270 ? 25.964 10.268 -36.139 1.00 65.19 270 MET A C 1
ATOM 2184 O O . MET A 1 270 ? 27.185 10.057 -36.246 1.00 65.19 270 MET A O 1
ATOM 2188 N N . PRO A 1 271 ? 25.484 11.242 -35.340 1.00 67.19 271 PRO A N 1
ATOM 2189 C CA . PRO A 1 271 ? 26.334 11.957 -34.398 1.00 67.19 271 PRO A CA 1
ATOM 2190 C C . PRO A 1 271 ? 26.920 10.975 -33.361 1.00 67.19 271 PRO A C 1
ATOM 2192 O O . PRO A 1 271 ? 26.398 9.875 -33.157 1.00 67.19 271 PRO A O 1
ATOM 2195 N N . PRO A 1 272 ? 28.070 11.294 -32.745 1.00 64.25 272 PRO A N 1
ATOM 2196 C CA . PRO A 1 272 ? 28.619 10.471 -31.681 1.00 64.25 272 PRO A CA 1
ATOM 2197 C C . PRO A 1 272 ? 27.684 10.519 -30.466 1.00 64.25 272 PRO A C 1
ATOM 2199 O O . PRO A 1 272 ? 27.027 11.521 -30.212 1.00 64.25 272 PRO A O 1
ATOM 2202 N N . LEU A 1 273 ? 27.657 9.432 -29.696 1.00 61.50 273 LEU A N 1
ATOM 2203 C CA . LEU A 1 273 ? 26.798 9.300 -28.519 1.00 61.50 273 LEU A CA 1
ATOM 2204 C C . LEU A 1 273 ? 27.035 10.403 -27.466 1.00 61.50 273 LEU A C 1
ATOM 2206 O O . LEU A 1 273 ? 26.114 10.777 -26.751 1.00 61.50 273 LEU A O 1
ATOM 2210 N N . GLU A 1 274 ? 28.255 10.948 -27.412 1.00 64.38 274 GLU A N 1
ATOM 2211 C CA . GLU A 1 274 ? 28.622 12.091 -26.563 1.00 64.38 274 GLU A CA 1
ATOM 2212 C C . GLU A 1 274 ? 27.839 13.365 -26.923 1.00 64.38 274 GLU A C 1
ATOM 2214 O O . GLU A 1 274 ? 27.398 14.076 -26.024 1.00 64.38 274 GLU A O 1
ATOM 2219 N N . ASP A 1 275 ? 27.574 13.603 -28.213 1.00 64.81 275 ASP A N 1
ATOM 2220 C CA . ASP A 1 275 ? 26.825 14.780 -28.678 1.00 64.81 275 ASP A CA 1
ATOM 2221 C C . ASP A 1 275 ? 25.310 14.617 -28.466 1.00 64.81 275 ASP A C 1
ATOM 2223 O O . ASP A 1 275 ? 24.576 15.601 -28.476 1.00 64.81 275 ASP A O 1
ATOM 2227 N N . MET A 1 276 ? 24.821 13.387 -28.258 1.00 65.00 276 MET A N 1
ATOM 2228 C CA . MET A 1 276 ? 23.401 13.124 -27.987 1.00 65.00 276 MET A CA 1
ATOM 2229 C C . MET A 1 276 ? 22.985 13.449 -26.541 1.00 65.00 276 MET A C 1
ATOM 2231 O O . MET A 1 276 ? 21.801 13.346 -26.228 1.00 65.00 276 MET A O 1
ATOM 2235 N N . GLN A 1 277 ? 23.924 13.818 -25.654 1.00 70.81 277 GLN A N 1
ATOM 2236 C CA . GLN A 1 277 ? 23.664 14.146 -24.240 1.00 70.81 277 GLN A CA 1
ATOM 2237 C C . GLN A 1 277 ? 22.758 13.125 -23.521 1.00 70.81 277 GLN A C 1
ATOM 2239 O O . GLN A 1 277 ? 21.938 13.489 -22.677 1.00 70.81 277 GLN A O 1
ATOM 2244 N N . SER A 1 278 ? 22.892 11.831 -23.835 1.00 70.00 278 SER A N 1
ATOM 2245 C CA . SER A 1 278 ? 21.978 10.790 -23.338 1.00 70.00 278 SER A CA 1
ATOM 2246 C C . SER A 1 278 ? 21.872 10.781 -21.809 1.00 70.00 278 SER A C 1
ATOM 2248 O O . SER A 1 278 ? 20.779 10.631 -21.268 1.00 70.00 278 SER A O 1
ATOM 2250 N N . LEU A 1 279 ? 22.983 11.038 -21.109 1.00 77.00 279 LEU A N 1
ATOM 2251 C CA . LEU A 1 279 ? 23.043 11.146 -19.647 1.00 77.00 279 LEU A CA 1
ATOM 2252 C C . LEU A 1 279 ? 22.146 12.250 -19.071 1.00 77.00 279 LEU A C 1
ATOM 2254 O O . LEU A 1 279 ? 21.521 12.033 -18.033 1.00 77.00 279 LEU A O 1
ATOM 2258 N N . ASP A 1 280 ? 22.057 13.407 -19.727 1.00 80.38 280 ASP A N 1
ATOM 2259 C CA . ASP A 1 280 ? 21.234 14.520 -19.242 1.00 80.38 280 ASP A CA 1
ATOM 2260 C C . ASP A 1 280 ? 19.741 14.170 -19.362 1.00 80.38 280 ASP A C 1
ATOM 2262 O O . ASP A 1 280 ? 18.964 14.419 -18.437 1.00 80.38 280 ASP A O 1
ATOM 2266 N N . PHE A 1 281 ? 19.351 13.489 -20.445 1.00 79.69 281 PHE A N 1
ATOM 2267 C CA . PHE A 1 281 ? 17.992 12.970 -20.618 1.00 79.69 281 PHE A CA 1
ATOM 2268 C C . PHE A 1 281 ? 17.637 11.900 -19.580 1.00 79.69 281 PHE A C 1
ATOM 2270 O O . PHE A 1 281 ? 16.568 11.986 -18.975 1.00 79.69 281 PHE A O 1
ATOM 2277 N N . TYR A 1 282 ? 18.543 10.958 -19.276 1.00 82.31 282 TYR A N 1
ATOM 2278 C CA . TYR A 1 282 ? 18.330 9.999 -18.181 1.00 82.31 282 TYR A CA 1
ATOM 2279 C C . TYR A 1 282 ? 18.059 10.702 -16.856 1.00 82.31 282 TYR A C 1
ATOM 2281 O O . TYR A 1 282 ? 17.156 10.312 -16.117 1.00 82.31 282 TYR A O 1
ATOM 2289 N N . MET A 1 283 ? 18.817 11.756 -16.551 1.00 81.81 283 MET A N 1
ATOM 2290 C CA . MET A 1 283 ? 18.625 12.505 -15.315 1.00 81.81 283 MET A CA 1
ATOM 2291 C C . MET A 1 283 ? 17.251 13.171 -15.258 1.00 81.81 283 MET A C 1
ATOM 2293 O O . MET A 1 283 ? 16.601 13.103 -14.216 1.00 81.81 283 MET A O 1
ATOM 2297 N N . VAL A 1 284 ? 16.793 13.781 -16.352 1.00 84.56 284 VAL A N 1
ATOM 2298 C CA . VAL A 1 284 ? 15.463 14.406 -16.424 1.00 84.56 284 VAL A CA 1
ATOM 2299 C C . VAL A 1 284 ? 14.357 13.362 -16.265 1.00 84.56 284 VAL A C 1
ATOM 2301 O O . VAL A 1 284 ? 13.439 13.563 -15.469 1.00 84.56 284 VAL A O 1
ATOM 2304 N N . TYR A 1 285 ? 14.453 12.222 -16.952 1.00 87.69 285 TYR A N 1
ATOM 2305 C CA . TYR A 1 285 ? 13.430 11.177 -16.868 1.00 87.69 285 TYR A CA 1
ATOM 2306 C C . TYR A 1 285 ? 13.375 10.524 -15.488 1.00 87.69 285 TYR A C 1
ATOM 2308 O O . TYR A 1 285 ? 12.291 10.367 -14.928 1.00 87.69 285 TYR A O 1
ATOM 2316 N N . ILE A 1 286 ? 14.523 10.224 -14.879 1.00 85.44 286 ILE A N 1
ATOM 2317 C CA . ILE A 1 286 ? 14.575 9.661 -13.524 1.00 85.44 286 ILE A CA 1
ATOM 2318 C C . ILE A 1 286 ? 14.035 10.663 -12.499 1.00 85.44 286 ILE A C 1
ATOM 2320 O O . ILE A 1 286 ? 13.311 10.267 -11.586 1.00 85.44 286 ILE A O 1
ATOM 2324 N N . GLN A 1 287 ? 14.322 11.960 -12.656 1.00 86.31 287 GLN A N 1
ATOM 2325 C CA . GLN A 1 287 ? 13.735 13.005 -11.811 1.00 86.31 287 GLN A CA 1
ATOM 2326 C C . GLN A 1 287 ? 12.212 13.070 -11.944 1.00 86.31 287 GLN A C 1
ATOM 2328 O O . GLN A 1 287 ? 11.530 13.177 -10.926 1.00 86.31 287 GLN A O 1
ATOM 2333 N N . ALA A 1 288 ? 11.681 12.976 -13.164 1.00 87.81 288 ALA A N 1
ATOM 2334 C CA . ALA A 1 288 ? 10.242 12.967 -13.406 1.00 87.81 288 ALA A CA 1
ATOM 2335 C C . ALA A 1 288 ? 9.566 11.739 -12.772 1.00 87.81 288 ALA A C 1
ATOM 2337 O O . ALA A 1 288 ? 8.565 11.886 -12.072 1.00 87.81 288 ALA A O 1
ATOM 2338 N N . VAL A 1 289 ? 10.158 10.547 -12.920 1.00 89.25 289 VAL A N 1
ATOM 2339 C CA . VAL A 1 289 ? 9.675 9.321 -12.259 1.00 89.25 289 VAL A CA 1
ATOM 2340 C C . VAL A 1 289 ? 9.693 9.486 -10.737 1.00 89.25 289 VAL A C 1
ATOM 2342 O O . VAL A 1 289 ? 8.689 9.239 -10.072 1.00 89.25 289 VAL A O 1
ATOM 2345 N N . CYS A 1 290 ? 10.801 9.975 -10.177 1.00 88.44 290 CYS A N 1
ATOM 2346 C CA . CYS A 1 290 ? 10.928 10.249 -8.744 1.00 88.44 290 CYS A CA 1
ATOM 2347 C C . CYS A 1 290 ? 9.842 11.210 -8.238 1.00 88.44 290 CYS A C 1
ATOM 2349 O O . CYS A 1 290 ? 9.231 10.954 -7.199 1.00 88.44 290 CYS A O 1
ATOM 2351 N N . ALA A 1 291 ? 9.566 12.281 -8.988 1.00 86.56 291 ALA A N 1
ATOM 2352 C CA . ALA A 1 291 ? 8.558 13.273 -8.633 1.00 86.56 291 ALA A CA 1
ATOM 2353 C C . ALA A 1 291 ? 7.148 12.669 -8.541 1.00 86.56 291 ALA A C 1
ATOM 2355 O O . ALA A 1 291 ? 6.429 12.967 -7.589 1.00 86.56 291 ALA A O 1
ATOM 2356 N N . VAL A 1 292 ? 6.775 11.777 -9.465 1.00 88.19 292 VAL A N 1
ATOM 2357 C CA . VAL A 1 292 ? 5.461 11.104 -9.458 1.00 88.19 292 VAL A CA 1
ATOM 2358 C C . VAL A 1 292 ? 5.290 10.197 -8.236 1.00 88.19 292 VAL A C 1
ATOM 2360 O O . VAL A 1 292 ? 4.229 10.186 -7.610 1.00 88.19 292 VAL A O 1
ATOM 2363 N N . PHE A 1 293 ? 6.343 9.481 -7.839 1.00 87.94 293 PHE A N 1
ATOM 2364 C CA . PHE A 1 293 ? 6.322 8.656 -6.626 1.00 87.94 293 PHE A CA 1
ATOM 2365 C C . PHE A 1 293 ? 6.547 9.454 -5.335 1.00 87.94 293 PHE A C 1
ATOM 2367 O O . PHE A 1 293 ? 6.531 8.871 -4.253 1.00 87.94 293 PHE A O 1
ATOM 2374 N N . GLY A 1 294 ? 6.759 10.773 -5.413 1.00 85.69 294 GLY A N 1
ATOM 2375 C CA . GLY A 1 294 ? 7.036 11.610 -4.245 1.00 85.69 294 GLY A CA 1
ATOM 2376 C C . GLY A 1 294 ? 8.347 11.249 -3.538 1.00 85.69 294 GLY A C 1
ATOM 2377 O O . GLY A 1 294 ? 8.499 11.502 -2.340 1.00 85.69 294 GLY A O 1
ATOM 2378 N N . VAL A 1 295 ? 9.288 10.643 -4.268 1.00 85.25 295 VAL A N 1
ATOM 2379 C CA . VAL A 1 295 ? 10.626 10.269 -3.799 1.00 85.25 295 VAL A CA 1
ATOM 2380 C C . VAL A 1 295 ? 11.624 11.278 -4.342 1.00 85.25 295 VAL A C 1
ATOM 2382 O O . VAL A 1 295 ? 11.479 11.801 -5.441 1.00 85.25 295 VAL A O 1
ATOM 2385 N N . GLN A 1 296 ? 12.667 11.575 -3.578 1.00 80.31 296 GLN A N 1
ATOM 2386 C CA . GLN A 1 296 ? 13.706 12.471 -4.053 1.00 80.31 296 GLN A CA 1
ATOM 2387 C C . GLN A 1 296 ? 14.831 11.714 -4.747 1.00 80.31 296 GLN A C 1
ATOM 2389 O O . GLN A 1 296 ? 15.296 10.712 -4.203 1.00 80.31 296 GLN A O 1
ATOM 2394 N N . PRO A 1 297 ? 15.354 12.235 -5.872 1.00 77.56 297 PRO A N 1
ATOM 2395 C CA . PRO A 1 297 ? 16.454 11.607 -6.605 1.00 77.56 297 PRO A CA 1
ATOM 2396 C C . PRO A 1 297 ? 17.697 11.326 -5.746 1.00 77.56 297 PRO A C 1
ATOM 2398 O O . PRO A 1 297 ? 18.389 10.335 -5.945 1.00 77.56 297 PRO A O 1
ATOM 2401 N N . LEU A 1 298 ? 17.969 12.156 -4.733 1.00 74.00 298 LEU A N 1
ATOM 2402 C CA . LEU A 1 298 ? 19.110 11.935 -3.843 1.00 74.00 298 LEU A CA 1
ATOM 2403 C C . LEU A 1 298 ? 18.973 10.647 -3.013 1.00 74.00 298 LEU A C 1
ATOM 2405 O O . LEU A 1 298 ? 19.977 9.997 -2.740 1.00 74.00 298 LEU A O 1
ATOM 2409 N N . ALA A 1 299 ? 17.750 10.258 -2.640 1.00 70.81 299 ALA A N 1
ATOM 2410 C CA . ALA A 1 299 ? 17.514 9.038 -1.869 1.00 70.81 299 ALA A CA 1
ATOM 2411 C C . ALA A 1 299 ? 17.867 7.772 -2.665 1.00 70.81 299 ALA A C 1
ATOM 2413 O O . ALA A 1 299 ? 18.297 6.783 -2.082 1.00 70.81 299 ALA A O 1
ATOM 2414 N N . ILE A 1 300 ? 17.763 7.828 -3.996 1.00 74.19 300 ILE A N 1
ATOM 2415 C CA . ILE A 1 300 ? 18.193 6.757 -4.906 1.00 74.19 300 ILE A CA 1
ATOM 2416 C C . ILE A 1 300 ? 19.646 6.935 -5.381 1.00 74.19 300 ILE A C 1
ATOM 2418 O O . ILE A 1 300 ? 20.058 6.326 -6.362 1.00 74.19 300 ILE A O 1
ATOM 2422 N N . SER A 1 301 ? 20.437 7.775 -4.698 1.00 68.19 301 SER A N 1
ATOM 2423 C CA . SER A 1 301 ? 21.834 8.098 -5.039 1.00 68.19 301 SER A CA 1
ATOM 2424 C C . SER A 1 301 ? 22.041 8.742 -6.418 1.00 68.19 301 SER A C 1
ATOM 2426 O O . SER A 1 301 ? 23.169 8.822 -6.904 1.00 68.19 301 SER A O 1
ATOM 2428 N N . PHE A 1 302 ? 20.986 9.293 -7.027 1.00 65.56 302 PHE A N 1
ATOM 2429 C CA . PHE A 1 302 ? 21.108 10.109 -8.232 1.00 65.56 302 PHE A CA 1
ATOM 2430 C C . PHE A 1 302 ? 21.490 11.542 -7.853 1.00 65.56 302 PHE A C 1
ATOM 2432 O O . PHE A 1 302 ? 20.654 12.385 -7.519 1.00 65.56 302 PHE A O 1
ATOM 2439 N N . ALA A 1 303 ? 22.794 11.819 -7.889 1.00 58.84 303 ALA A N 1
ATOM 2440 C CA . ALA A 1 303 ? 23.334 13.150 -7.657 1.00 58.84 303 ALA A CA 1
ATOM 2441 C C . ALA A 1 303 ? 23.170 14.017 -8.912 1.00 58.84 303 ALA A C 1
ATOM 2443 O O . ALA A 1 303 ? 23.834 13.824 -9.930 1.00 58.84 303 ALA A O 1
ATOM 2444 N N . THR A 1 304 ? 22.291 15.011 -8.840 1.00 56.28 304 THR A N 1
ATOM 2445 C CA . THR A 1 304 ? 22.129 15.980 -9.921 1.00 56.28 304 THR A CA 1
ATOM 2446 C C . THR A 1 304 ? 23.299 16.959 -9.933 1.00 56.28 304 THR A C 1
ATOM 2448 O O . THR A 1 304 ? 23.519 17.652 -8.940 1.00 56.28 304 THR A O 1
ATOM 2451 N N . LYS A 1 305 ? 24.025 17.066 -11.054 1.00 52.47 305 LYS A N 1
ATOM 2452 C CA . LYS A 1 305 ? 25.228 17.913 -11.200 1.00 52.47 305 LYS A CA 1
ATOM 2453 C C . LYS A 1 305 ? 25.014 19.428 -11.009 1.00 52.47 305 LYS A C 1
ATOM 2455 O O . LYS A 1 305 ? 25.995 20.161 -11.017 1.00 52.47 305 LYS A O 1
ATOM 2460 N N . SER A 1 306 ? 23.787 19.923 -10.812 1.00 47.22 306 SER A N 1
ATOM 2461 C CA . SER A 1 306 ? 23.505 21.368 -10.850 1.00 47.22 306 SER A CA 1
ATOM 2462 C C . SER A 1 306 ? 22.539 21.876 -9.775 1.00 47.22 306 SER A C 1
ATOM 2464 O O . SER A 1 306 ? 21.600 22.609 -10.062 1.00 47.22 306 SER A O 1
ATOM 2466 N N . VAL A 1 307 ? 22.773 21.543 -8.505 1.00 49.09 307 VAL A N 1
ATOM 2467 C CA . VAL A 1 307 ? 22.304 22.418 -7.418 1.00 49.09 307 VAL A CA 1
ATOM 2468 C C . VAL A 1 307 ? 23.442 22.571 -6.426 1.00 49.09 307 VAL A C 1
ATOM 2470 O O . VAL A 1 307 ? 23.625 21.741 -5.534 1.00 49.09 307 VAL A O 1
ATOM 2473 N N . LYS A 1 308 ? 24.233 23.638 -6.603 1.00 45.03 308 LYS A N 1
ATOM 2474 C CA . LYS A 1 308 ? 25.155 24.117 -5.570 1.00 45.03 308 LYS A CA 1
ATOM 2475 C C . LYS A 1 308 ? 24.373 24.193 -4.261 1.00 45.03 308 LYS A C 1
ATOM 2477 O O . LYS A 1 308 ? 23.335 24.843 -4.182 1.00 45.03 308 LYS A O 1
ATOM 2482 N N . SER A 1 309 ? 24.864 23.452 -3.279 1.00 45.97 309 SER A N 1
ATOM 2483 C CA . SER A 1 309 ? 24.345 23.313 -1.926 1.00 45.97 309 SER A CA 1
ATOM 2484 C C . SER A 1 309 ? 23.861 24.643 -1.341 1.00 45.97 309 SER A C 1
ATOM 2486 O O . SER A 1 309 ? 24.667 25.436 -0.855 1.00 45.97 309 SER A O 1
ATOM 2488 N N . SER A 1 310 ? 22.546 24.869 -1.326 1.00 41.66 310 SER A N 1
ATOM 2489 C CA . SER A 1 310 ? 21.965 25.745 -0.318 1.00 41.66 310 SER A CA 1
ATOM 2490 C C . SER A 1 310 ? 21.840 24.926 0.966 1.00 41.66 310 SER A C 1
ATOM 2492 O O . SER A 1 310 ? 21.305 23.817 0.986 1.00 41.66 310 SER A O 1
ATOM 2494 N N . SER A 1 311 ? 22.370 25.462 2.054 1.00 43.56 311 SER A N 1
ATOM 2495 C CA . SER A 1 311 ? 22.342 24.908 3.414 1.00 43.56 311 SER A CA 1
ATOM 2496 C C . SER A 1 311 ? 20.926 24.691 3.982 1.00 43.56 311 SER A C 1
ATOM 2498 O O . SER A 1 311 ? 20.777 24.150 5.070 1.00 43.56 311 SER A O 1
ATOM 2500 N N . VAL A 1 312 ? 19.884 25.063 3.231 1.00 49.91 312 VAL A N 1
ATOM 2501 C CA . VAL A 1 312 ? 18.455 24.878 3.541 1.00 49.91 312 VAL A CA 1
ATOM 2502 C C . VAL A 1 312 ? 17.899 23.576 2.934 1.00 49.91 312 VAL A C 1
ATOM 2504 O O . VAL A 1 312 ? 16.815 23.112 3.284 1.00 49.91 312 VAL A O 1
ATOM 2507 N N . ALA A 1 313 ? 18.643 22.943 2.027 1.00 55.72 313 ALA A N 1
ATOM 2508 C CA . ALA A 1 313 ? 18.102 21.896 1.178 1.00 55.72 313 ALA A CA 1
ATOM 2509 C C . ALA A 1 313 ? 17.793 20.542 1.858 1.00 55.72 313 ALA A C 1
ATOM 2511 O O . ALA A 1 313 ? 16.830 19.930 1.420 1.00 55.72 313 ALA A O 1
ATOM 2512 N N . PRO A 1 314 ? 18.496 20.039 2.898 1.00 54.66 314 PRO A N 1
ATOM 2513 C CA . PRO A 1 314 ? 18.196 18.719 3.478 1.00 54.66 314 PRO A CA 1
ATOM 2514 C C . PRO A 1 314 ? 16.829 18.636 4.174 1.00 54.66 314 PRO A C 1
ATOM 2516 O O . PRO A 1 314 ? 16.174 17.600 4.121 1.00 54.66 314 PRO A O 1
ATOM 2519 N N . TYR A 1 315 ? 16.388 19.729 4.803 1.00 57.78 315 TYR A N 1
ATOM 2520 C CA . TYR A 1 315 ? 15.147 19.756 5.580 1.00 57.78 315 TYR A CA 1
ATOM 2521 C C . TYR A 1 315 ? 13.905 19.760 4.682 1.00 57.78 315 TYR A C 1
ATOM 2523 O O . TYR A 1 315 ? 13.065 18.872 4.797 1.00 57.78 315 TYR A O 1
ATOM 2531 N N . ILE A 1 316 ? 13.845 20.690 3.716 1.00 61.47 316 ILE A N 1
ATOM 2532 C CA . ILE A 1 316 ? 12.791 20.713 2.682 1.00 61.47 316 ILE A CA 1
ATOM 2533 C C . ILE A 1 316 ? 12.774 19.373 1.931 1.00 61.47 316 ILE A C 1
ATOM 2535 O O . ILE A 1 316 ? 11.729 18.884 1.504 1.00 61.47 316 ILE A O 1
ATOM 2539 N N . ARG A 1 317 ? 13.949 18.745 1.802 1.00 55.94 317 ARG A N 1
ATOM 2540 C CA . ARG A 1 317 ? 14.097 17.449 1.160 1.00 55.94 317 ARG A CA 1
ATOM 2541 C C . ARG A 1 317 ? 13.390 16.324 1.933 1.00 55.94 317 ARG A C 1
ATOM 2543 O O . ARG A 1 317 ? 12.494 15.672 1.398 1.00 55.94 317 ARG A O 1
ATOM 2550 N N . LEU A 1 318 ? 13.705 16.162 3.213 1.00 63.69 318 LEU A N 1
ATOM 2551 C CA . LEU A 1 318 ? 13.034 15.188 4.081 1.00 63.69 318 LEU A CA 1
ATOM 2552 C C . LEU A 1 318 ? 11.517 15.428 4.168 1.00 63.69 318 LEU A C 1
ATOM 2554 O O . LEU A 1 318 ? 10.745 14.475 4.195 1.00 63.69 318 LEU A O 1
ATOM 2558 N N . GLU A 1 319 ? 11.073 16.685 4.149 1.00 67.31 319 GLU A N 1
ATOM 2559 C CA . GLU A 1 319 ? 9.658 17.045 4.284 1.00 67.31 319 GLU A CA 1
ATOM 2560 C C . GLU A 1 319 ? 8.772 16.510 3.145 1.00 67.31 319 GLU A C 1
ATOM 2562 O O . GLU A 1 319 ? 7.692 15.981 3.415 1.00 67.31 319 GLU A O 1
ATOM 2567 N N . VAL A 1 320 ? 9.228 16.568 1.886 1.00 66.94 320 VAL A N 1
ATOM 2568 C CA . VAL A 1 320 ? 8.446 16.064 0.735 1.00 66.94 320 VAL A CA 1
ATOM 2569 C C . VAL A 1 320 ? 8.277 14.548 0.798 1.00 66.94 320 VAL A C 1
ATOM 2571 O O . VAL A 1 320 ? 7.170 14.048 0.617 1.00 66.94 320 VAL A O 1
ATOM 2574 N N . GLN A 1 321 ? 9.351 13.813 1.105 1.00 74.31 321 GLN A N 1
ATOM 2575 C CA . GLN A 1 321 ? 9.266 12.358 1.260 1.00 74.31 321 GLN A CA 1
ATOM 2576 C C . GLN A 1 321 ? 8.368 11.991 2.440 1.00 74.31 321 GLN A C 1
ATOM 2578 O O . GLN A 1 321 ? 7.501 11.128 2.322 1.00 74.31 321 GLN A O 1
ATOM 2583 N N . ASN A 1 322 ? 8.518 12.702 3.558 1.00 80.44 322 ASN A N 1
ATOM 2584 C CA . ASN A 1 322 ? 7.686 12.497 4.734 1.00 80.44 322 ASN A CA 1
ATOM 2585 C C . ASN A 1 322 ? 6.210 12.775 4.445 1.00 80.44 322 ASN A C 1
ATOM 2587 O O . ASN A 1 322 ? 5.368 12.084 5.006 1.00 80.44 322 ASN A O 1
ATOM 2591 N N . ARG A 1 323 ? 5.873 13.737 3.576 1.00 83.06 323 ARG A N 1
ATOM 2592 C CA . ARG A 1 323 ? 4.485 13.989 3.168 1.00 83.06 323 ARG A CA 1
ATOM 2593 C C . ARG A 1 323 ? 3.887 12.783 2.448 1.00 83.06 323 ARG A C 1
ATOM 2595 O O . ARG A 1 323 ? 2.840 12.311 2.875 1.00 83.06 323 ARG A O 1
ATOM 2602 N N . THR A 1 324 ? 4.569 12.262 1.430 1.00 85.38 324 THR A N 1
ATOM 2603 C CA . THR A 1 324 ? 4.103 11.089 0.671 1.00 85.38 324 THR A CA 1
ATOM 2604 C C . THR A 1 324 ? 3.974 9.857 1.564 1.00 85.38 324 THR A C 1
ATOM 2606 O O . THR A 1 324 ? 2.989 9.129 1.494 1.00 85.38 324 THR A O 1
ATOM 2609 N N . ILE A 1 325 ? 4.945 9.627 2.456 1.00 87.12 325 ILE A N 1
ATOM 2610 C CA . ILE A 1 325 ? 4.890 8.485 3.376 1.00 87.12 325 ILE A CA 1
ATOM 2611 C C . ILE A 1 325 ? 3.752 8.667 4.391 1.00 87.12 325 ILE A C 1
ATOM 2613 O O . ILE A 1 325 ? 3.049 7.702 4.674 1.00 87.12 325 ILE A O 1
ATOM 2617 N N . LYS A 1 326 ? 3.536 9.880 4.923 1.00 88.00 326 LYS A N 1
ATOM 2618 C CA . LYS A 1 326 ? 2.422 10.178 5.844 1.00 88.00 326 LYS A CA 1
ATOM 2619 C C . LYS A 1 326 ? 1.062 9.967 5.181 1.00 88.00 326 LYS A C 1
ATOM 2621 O O . LYS A 1 326 ? 0.158 9.485 5.848 1.00 88.00 326 LYS A O 1
ATOM 2626 N N . GLU A 1 327 ? 0.921 10.316 3.906 1.00 87.19 327 GLU A N 1
ATOM 2627 C CA . GLU A 1 327 ? -0.296 10.081 3.122 1.00 87.19 327 GLU A CA 1
ATOM 2628 C C . GLU A 1 327 ? -0.590 8.581 3.004 1.00 87.19 327 GLU A C 1
ATOM 2630 O O . GLU A 1 327 ? -1.622 8.127 3.486 1.00 87.19 327 GLU A O 1
ATOM 2635 N N . ILE A 1 328 ? 0.379 7.785 2.534 1.00 89.06 328 ILE A N 1
ATOM 2636 C CA . ILE A 1 328 ? 0.229 6.322 2.448 1.00 89.06 328 ILE A CA 1
ATOM 2637 C C . ILE A 1 328 ? -0.063 5.719 3.830 1.00 89.06 328 ILE A C 1
ATOM 2639 O O . ILE A 1 328 ? -0.933 4.863 3.966 1.00 89.06 328 ILE A O 1
ATOM 2643 N N . GLN A 1 329 ? 0.647 6.155 4.876 1.00 90.50 329 GLN A N 1
ATOM 2644 C CA . GLN A 1 329 ? 0.409 5.693 6.246 1.00 90.50 329 GLN A CA 1
ATOM 2645 C C . GLN A 1 329 ? -1.012 6.005 6.709 1.00 90.50 329 GLN A C 1
ATOM 2647 O O . GLN A 1 329 ? -1.670 5.124 7.257 1.00 90.50 329 GLN A O 1
ATOM 2652 N N . ARG A 1 330 ? -1.491 7.226 6.464 1.00 90.12 330 ARG A N 1
ATOM 2653 C CA . ARG A 1 330 ? -2.832 7.663 6.842 1.00 90.12 330 ARG A CA 1
ATOM 2654 C C . ARG A 1 330 ? -3.907 6.837 6.147 1.00 90.12 330 ARG A C 1
ATOM 2656 O O . ARG A 1 330 ? -4.818 6.373 6.821 1.00 90.12 330 ARG A O 1
ATOM 2663 N N . ASP A 1 331 ? -3.769 6.585 4.853 1.00 89.88 331 ASP A N 1
ATOM 2664 C CA . ASP A 1 331 ? -4.759 5.805 4.107 1.00 89.88 331 ASP A CA 1
ATOM 2665 C C . ASP A 1 331 ? -4.861 4.378 4.647 1.00 89.88 331 ASP A C 1
ATOM 2667 O O . ASP A 1 331 ? -5.953 3.842 4.845 1.00 89.88 331 ASP A O 1
ATOM 2671 N N . LYS A 1 332 ? -3.720 3.755 4.968 1.00 90.62 332 LYS A N 1
ATOM 2672 C CA . LYS A 1 332 ? -3.717 2.418 5.575 1.00 90.62 332 LYS A CA 1
ATOM 2673 C C . LYS A 1 332 ? -4.233 2.442 7.017 1.00 90.62 332 LYS A C 1
ATOM 2675 O O . LYS A 1 332 ? -4.945 1.521 7.404 1.00 90.62 332 LYS A O 1
ATOM 2680 N N . GLU A 1 333 ? -3.940 3.480 7.801 1.00 91.81 333 GLU A N 1
ATOM 2681 C CA . GLU A 1 333 ? -4.530 3.666 9.136 1.00 91.81 333 GLU A CA 1
ATOM 2682 C C . GLU A 1 333 ? -6.052 3.778 9.071 1.00 91.81 333 GLU A C 1
ATOM 2684 O O . GLU A 1 333 ? -6.742 3.085 9.818 1.00 91.81 333 GLU A O 1
ATOM 2689 N N . GLU A 1 334 ? -6.586 4.614 8.182 1.00 91.06 334 GLU A N 1
ATOM 2690 C CA . GLU A 1 334 ? -8.028 4.801 8.011 1.00 91.06 334 GLU A CA 1
ATOM 2691 C C . GLU A 1 334 ? -8.697 3.492 7.573 1.00 91.06 334 GLU A C 1
ATOM 2693 O O . GLU A 1 334 ? -9.700 3.092 8.168 1.00 91.06 334 GLU A O 1
ATOM 2698 N N . MET A 1 335 ? -8.102 2.760 6.624 1.00 90.31 335 MET A N 1
ATOM 2699 C CA . MET A 1 335 ? -8.639 1.471 6.176 1.00 90.31 335 MET A CA 1
ATOM 2700 C C . MET A 1 335 ? -8.630 0.411 7.282 1.00 90.31 335 MET A C 1
ATOM 2702 O O . MET A 1 335 ? -9.619 -0.297 7.492 1.00 90.31 335 MET A O 1
ATOM 2706 N N . PHE A 1 336 ? -7.542 0.320 8.047 1.00 90.56 336 PHE A N 1
ATOM 2707 C CA . PHE A 1 336 ? -7.440 -0.646 9.137 1.00 90.56 336 PHE A CA 1
ATOM 2708 C C . PHE A 1 336 ? -8.395 -0.293 10.283 1.00 90.56 336 PHE A C 1
ATOM 2710 O O . PHE A 1 336 ? -9.077 -1.171 10.807 1.00 90.56 336 PHE A O 1
ATOM 2717 N N . ASN A 1 337 ? -8.495 0.983 10.652 1.00 92.12 337 ASN A N 1
ATOM 2718 C CA . ASN A 1 337 ? -9.318 1.427 11.776 1.00 92.12 337 ASN A CA 1
ATOM 2719 C C . ASN A 1 337 ? -10.818 1.388 11.483 1.00 92.12 337 ASN A C 1
ATOM 2721 O O . ASN A 1 337 ? -11.595 1.053 12.376 1.00 92.12 337 ASN A O 1
ATOM 2725 N N . ASN A 1 338 ? -11.226 1.720 10.258 1.00 90.25 338 ASN A N 1
ATOM 2726 C CA . ASN A 1 338 ? -12.641 1.805 9.901 1.00 90.25 338 ASN A CA 1
ATOM 2727 C C . ASN A 1 338 ? -13.200 0.483 9.369 1.00 90.25 338 ASN A C 1
ATOM 2729 O O . ASN A 1 338 ? -14.369 0.194 9.612 1.00 90.25 338 ASN A O 1
ATOM 2733 N N . PHE A 1 339 ? -12.389 -0.331 8.683 1.00 88.94 339 PHE A N 1
ATOM 2734 C CA . PHE A 1 339 ? -12.872 -1.561 8.047 1.00 88.94 339 PHE A CA 1
ATOM 2735 C C . PHE A 1 339 ? -12.314 -2.832 8.688 1.00 88.94 339 PHE A C 1
ATOM 2737 O O . PHE A 1 339 ? -13.092 -3.736 8.977 1.00 88.94 339 PHE A O 1
ATOM 2744 N N . LEU A 1 340 ? -11.008 -2.923 8.961 1.00 89.75 340 LEU A N 1
ATOM 2745 C CA . LEU A 1 340 ? -10.408 -4.162 9.480 1.00 89.75 340 LEU A CA 1
ATOM 2746 C C . LEU A 1 340 ? -10.736 -4.409 10.957 1.00 89.75 340 LEU A C 1
ATOM 2748 O O . LEU A 1 340 ? -11.351 -5.416 11.298 1.00 89.75 340 LEU A O 1
ATOM 2752 N N . LEU A 1 341 ? -10.330 -3.505 11.849 1.00 90.25 341 LEU A N 1
ATOM 2753 C CA . LEU A 1 341 ? -10.442 -3.690 13.300 1.00 90.25 341 LEU A CA 1
ATOM 2754 C C . LEU A 1 341 ? -11.888 -3.909 13.780 1.00 90.25 341 LEU A C 1
ATOM 2756 O O . LEU A 1 341 ? -12.095 -4.823 14.589 1.00 90.25 341 LEU A O 1
ATOM 2760 N N . PRO A 1 342 ? -12.906 -3.189 13.259 1.00 90.56 342 PRO A N 1
ATOM 2761 C CA . PRO A 1 342 ? -14.291 -3.424 13.654 1.00 90.56 342 PRO A CA 1
ATOM 2762 C C . PRO A 1 342 ? -14.785 -4.832 13.308 1.00 90.56 342 PRO A C 1
ATOM 2764 O O . PRO A 1 342 ? -15.542 -5.407 14.089 1.00 90.56 342 PRO A O 1
ATOM 2767 N N . ARG A 1 343 ? -14.306 -5.438 12.210 1.00 88.38 343 ARG A N 1
ATOM 2768 C CA . ARG A 1 343 ? -14.656 -6.823 11.831 1.00 88.38 343 ARG A CA 1
ATOM 2769 C C . ARG A 1 343 ? -14.129 -7.846 12.836 1.00 88.38 343 ARG A C 1
ATOM 2771 O O . ARG A 1 343 ? -14.798 -8.837 13.104 1.00 88.38 343 ARG A O 1
ATOM 2778 N N . PHE A 1 344 ? -12.985 -7.574 13.465 1.00 86.31 344 PHE A N 1
ATOM 2779 C CA . PHE A 1 344 ? -12.449 -8.370 14.579 1.00 86.31 344 PHE A CA 1
ATOM 2780 C C . PHE A 1 344 ? -13.110 -8.049 15.934 1.00 86.31 344 PHE A C 1
ATOM 2782 O O . PHE A 1 344 ? -12.736 -8.629 16.954 1.00 86.31 344 PHE A O 1
ATOM 2789 N N . GLY A 1 345 ? -14.087 -7.136 15.978 1.00 85.44 345 GLY A N 1
ATOM 2790 C CA . GLY A 1 345 ? -14.728 -6.683 17.216 1.00 85.44 345 GLY A CA 1
ATOM 2791 C C . GLY A 1 345 ? -13.850 -5.750 18.057 1.00 85.44 345 GLY A C 1
ATOM 2792 O O . GLY A 1 345 ? -14.088 -5.589 19.258 1.00 85.44 345 GLY A O 1
ATOM 2793 N N . ILE A 1 346 ? -12.821 -5.149 17.452 1.00 87.69 346 ILE A N 1
ATOM 2794 C CA . ILE A 1 346 ? -11.941 -4.168 18.089 1.00 87.69 346 ILE A CA 1
ATOM 2795 C C . ILE A 1 346 ? -12.486 -2.777 17.763 1.00 87.69 346 ILE A C 1
ATOM 2797 O O . ILE A 1 346 ? -12.365 -2.293 16.643 1.00 87.69 346 ILE A O 1
ATOM 2801 N N . THR A 1 347 ? -13.101 -2.138 18.756 1.00 86.81 347 THR A N 1
ATOM 2802 C CA . THR A 1 347 ? -13.744 -0.819 18.608 1.00 86.81 347 THR A CA 1
ATOM 2803 C C . THR A 1 347 ? -13.056 0.272 19.414 1.00 86.81 347 THR A C 1
ATOM 2805 O O . THR A 1 347 ? -13.114 1.444 19.049 1.00 86.81 347 THR A O 1
ATOM 2808 N N . ASP A 1 348 ? -12.421 -0.102 20.527 1.00 88.06 348 ASP A N 1
ATOM 2809 C CA . ASP A 1 348 ? -11.899 0.851 21.507 1.00 88.06 348 ASP A CA 1
ATOM 2810 C C . ASP A 1 348 ? -10.448 1.278 21.205 1.00 88.06 348 ASP A C 1
ATOM 2812 O O . ASP A 1 348 ? -9.928 2.201 21.835 1.00 88.06 348 ASP A O 1
ATOM 2816 N N . TRP A 1 349 ? -9.787 0.617 20.250 1.00 89.62 349 TRP A N 1
ATOM 2817 C CA . TRP A 1 349 ? -8.372 0.807 19.926 1.00 89.62 349 TRP A CA 1
ATOM 2818 C C . TRP A 1 349 ? -8.180 1.168 18.457 1.00 89.62 349 TRP A C 1
ATOM 2820 O O . TRP A 1 349 ? -8.835 0.604 17.584 1.00 89.62 349 TRP A O 1
ATOM 2830 N N . LEU A 1 350 ? -7.244 2.080 18.208 1.00 90.69 350 LEU A N 1
ATOM 2831 C CA . LEU A 1 350 ? -6.822 2.528 16.889 1.00 90.69 350 LEU A CA 1
ATOM 2832 C C . LEU A 1 350 ? -5.392 2.063 16.608 1.00 90.69 350 LEU A C 1
ATOM 2834 O O . LEU A 1 350 ? -4.496 2.158 17.454 1.00 90.69 350 LEU A O 1
ATOM 2838 N N . PHE A 1 351 ? -5.179 1.590 15.390 1.00 91.31 351 PHE A N 1
ATOM 2839 C CA . PHE A 1 351 ? -3.878 1.381 14.785 1.00 91.31 351 PHE A CA 1
ATOM 2840 C C . PHE A 1 351 ? -3.309 2.712 14.293 1.00 91.31 351 PHE A C 1
ATOM 2842 O O . PHE A 1 351 ? -3.986 3.461 13.589 1.00 91.31 351 PHE A O 1
ATOM 2849 N N . LYS A 1 352 ? -2.051 2.986 14.651 1.00 91.56 352 LYS A N 1
ATOM 2850 C CA . LYS A 1 352 ? -1.318 4.166 14.191 1.00 91.56 352 LYS A CA 1
ATOM 2851 C C . LYS A 1 352 ? 0.135 3.837 13.895 1.00 91.56 352 LYS A C 1
ATOM 2853 O O . LYS A 1 352 ? 0.791 3.093 14.633 1.00 91.56 352 LYS A O 1
ATOM 2858 N N . PHE A 1 353 ? 0.683 4.401 12.834 1.00 89.56 353 PHE A N 1
ATOM 2859 C CA . PHE A 1 353 ? 2.103 4.333 12.554 1.00 89.56 353 PHE A CA 1
ATOM 2860 C C . PHE A 1 353 ? 2.895 5.196 13.531 1.00 89.56 353 PHE A C 1
ATOM 2862 O O . PHE A 1 353 ? 2.396 6.109 14.191 1.00 89.56 353 PHE A O 1
ATOM 2869 N N . ASN A 1 354 ? 4.173 4.849 13.662 1.00 86.31 354 ASN A N 1
ATOM 2870 C CA . ASN A 1 354 ? 5.077 5.679 14.440 1.00 86.31 354 ASN A CA 1
ATOM 2871 C C . ASN A 1 354 ? 5.419 6.914 13.598 1.00 86.31 354 ASN A C 1
ATOM 2873 O O . ASN A 1 354 ? 5.602 6.769 12.387 1.00 86.31 354 ASN A O 1
ATOM 2877 N N . PRO A 1 355 ? 5.527 8.102 14.213 1.00 79.12 355 PRO A N 1
ATOM 2878 C CA . PRO A 1 355 ? 5.966 9.283 13.489 1.00 79.12 355 PRO A CA 1
ATOM 2879 C C . PRO A 1 355 ? 7.345 9.027 12.867 1.00 79.12 355 PRO A C 1
ATOM 2881 O O . PRO A 1 355 ? 8.225 8.458 13.509 1.00 79.12 355 PRO A O 1
ATOM 2884 N N . ILE A 1 356 ? 7.495 9.429 11.605 1.00 68.31 356 ILE A N 1
ATOM 2885 C CA . ILE A 1 356 ? 8.721 9.245 10.810 1.00 68.31 356 ILE A CA 1
ATOM 2886 C C . ILE A 1 356 ? 9.802 10.238 11.244 1.00 68.31 356 ILE A C 1
ATOM 2888 O O . ILE A 1 356 ? 10.991 9.940 11.194 1.00 68.31 356 ILE A O 1
ATOM 2892 N N . GLU A 1 357 ? 9.384 11.427 11.681 1.00 65.75 357 GLU A N 1
ATOM 2893 C CA . GLU A 1 357 ? 10.294 12.424 12.223 1.00 65.75 357 GLU A CA 1
ATOM 2894 C C . GLU A 1 357 ? 10.897 11.889 13.517 1.00 65.75 357 GLU A C 1
ATOM 2896 O O . GLU A 1 357 ? 10.191 11.637 14.500 1.00 65.75 357 GLU A O 1
ATOM 2901 N N . GLN A 1 358 ? 12.221 11.740 13.514 1.00 55.84 358 GLN A N 1
ATOM 2902 C CA . GLN A 1 358 ? 12.976 11.667 14.748 1.00 55.84 358 GLN A CA 1
ATOM 2903 C C . GLN A 1 358 ? 12.655 12.966 15.483 1.00 55.84 358 GLN A C 1
ATOM 2905 O O . GLN A 1 358 ? 12.989 14.052 15.009 1.00 55.84 358 GLN A O 1
ATOM 2910 N N . LYS A 1 359 ? 11.884 12.862 16.567 1.00 54.75 359 LYS A N 1
ATOM 2911 C CA . LYS A 1 359 ? 11.583 14.002 17.423 1.00 54.75 359 LYS A CA 1
ATOM 2912 C C . LYS A 1 359 ? 12.920 14.566 17.868 1.00 54.75 359 LYS A C 1
ATOM 2914 O O . LYS A 1 359 ? 13.599 13.951 18.684 1.00 54.75 359 LYS A O 1
ATOM 2919 N N . ASP A 1 360 ? 13.306 15.692 17.285 1.00 57.34 360 ASP A N 1
ATOM 2920 C CA . ASP A 1 360 ? 14.488 16.416 17.710 1.00 57.34 360 ASP A CA 1
ATOM 2921 C C . ASP A 1 360 ? 14.186 16.884 19.135 1.00 57.34 360 ASP A C 1
ATOM 2923 O O . ASP A 1 360 ? 13.423 17.834 19.339 1.00 57.34 360 ASP A O 1
ATOM 2927 N N . GLU A 1 361 ? 14.713 16.182 20.139 1.00 61.38 361 GLU A N 1
ATOM 2928 C CA . GLU A 1 361 ? 14.534 16.541 21.552 1.00 61.38 361 GLU A CA 1
ATOM 2929 C C . GLU A 1 361 ? 14.944 18.002 21.782 1.00 61.38 361 GLU A C 1
ATOM 2931 O O . GLU A 1 361 ? 14.318 18.722 22.558 1.00 61.38 361 GLU A O 1
ATOM 2936 N N . LEU A 1 362 ? 15.933 18.468 21.011 1.00 60.59 362 LEU A N 1
ATOM 2937 C CA . LEU A 1 362 ? 16.371 19.856 20.944 1.00 60.59 362 LEU A CA 1
ATOM 2938 C C . LEU A 1 362 ? 15.271 20.807 20.467 1.00 60.59 362 LEU A C 1
ATOM 2940 O O . LEU A 1 362 ? 15.109 21.881 21.042 1.00 60.59 362 LEU A O 1
ATOM 2944 N N . ARG A 1 363 ? 14.494 20.435 19.446 1.00 63.94 363 ARG A N 1
ATOM 2945 C CA . ARG A 1 363 ? 13.409 21.273 18.922 1.00 63.94 363 ARG A CA 1
ATOM 2946 C C . ARG A 1 363 ? 12.211 21.283 19.865 1.00 63.94 363 ARG A C 1
ATOM 2948 O O . ARG A 1 363 ? 11.635 22.345 20.069 1.00 63.94 363 ARG A O 1
ATOM 2955 N N . GLU A 1 364 ? 11.866 20.159 20.497 1.00 68.38 364 GLU A N 1
ATOM 2956 C CA . GLU A 1 364 ? 10.852 20.152 21.564 1.00 68.38 364 GLU A CA 1
ATOM 2957 C C . GLU A 1 364 ? 11.297 20.996 22.768 1.00 68.38 364 GLU A C 1
ATOM 2959 O O . GLU A 1 364 ? 10.495 21.753 23.312 1.00 68.38 364 GLU A O 1
ATOM 2964 N N . ALA A 1 365 ? 12.570 20.916 23.163 1.00 69.56 365 ALA A N 1
ATOM 2965 C CA . ALA A 1 365 ? 13.126 21.752 24.223 1.00 69.56 365 ALA A CA 1
ATOM 2966 C C . ALA A 1 365 ? 13.096 23.244 23.850 1.00 69.56 365 ALA A C 1
ATOM 2968 O O . ALA A 1 365 ? 12.733 24.068 24.686 1.00 69.56 365 ALA A O 1
ATOM 2969 N N . GLN A 1 366 ? 13.401 23.589 22.595 1.00 75.88 366 GLN A N 1
ATOM 2970 C CA . GLN A 1 366 ? 13.289 24.957 22.080 1.00 75.88 366 GLN A CA 1
ATOM 2971 C C . GLN A 1 366 ? 11.841 25.451 22.055 1.00 75.88 366 GLN A C 1
ATOM 2973 O O . GLN A 1 366 ? 11.588 26.572 22.481 1.00 75.88 366 GLN A O 1
ATOM 2978 N N . ILE A 1 367 ? 10.886 24.628 21.608 1.00 78.62 367 ILE A N 1
ATOM 2979 C CA . ILE A 1 367 ? 9.456 24.973 21.629 1.00 78.62 367 ILE A CA 1
ATOM 2980 C C . ILE A 1 367 ? 9.004 25.215 23.073 1.00 78.62 367 ILE A C 1
ATOM 2982 O O . ILE A 1 367 ? 8.434 26.262 23.354 1.00 78.62 367 ILE A O 1
ATOM 2986 N N . ARG A 1 368 ? 9.356 24.329 24.015 1.00 76.38 368 ARG A N 1
ATOM 2987 C CA . ARG A 1 368 ? 9.036 24.519 25.442 1.00 76.38 368 ARG A CA 1
ATOM 2988 C C . ARG A 1 368 ? 9.685 25.769 26.032 1.00 76.38 368 ARG A C 1
ATOM 2990 O O . ARG A 1 368 ? 9.082 26.420 26.879 1.00 76.38 368 ARG A O 1
ATOM 2997 N N . GLN A 1 369 ? 10.902 26.107 25.606 1.00 79.19 369 GLN A N 1
ATOM 2998 C CA . GLN A 1 369 ? 11.568 27.336 26.026 1.00 79.19 369 GLN A CA 1
ATOM 2999 C C . GLN A 1 369 ? 10.828 28.573 25.502 1.00 79.19 369 GLN A C 1
ATOM 3001 O O . GLN A 1 369 ? 10.558 29.486 26.276 1.00 79.19 369 GLN A O 1
ATOM 3006 N N . ILE A 1 370 ? 10.443 28.577 24.222 1.00 81.56 370 ILE A N 1
ATOM 3007 C CA . ILE A 1 370 ? 9.650 29.653 23.613 1.00 81.56 370 ILE A CA 1
ATOM 3008 C C . ILE A 1 370 ? 8.291 29.779 24.311 1.00 81.56 370 ILE A C 1
ATOM 3010 O O . ILE A 1 370 ? 7.866 30.894 24.606 1.00 81.56 370 ILE A O 1
ATOM 3014 N N . ASP A 1 371 ? 7.629 28.667 24.624 1.00 79.75 371 ASP A N 1
ATOM 3015 C CA . ASP A 1 371 ? 6.345 28.663 25.331 1.00 79.75 371 ASP A CA 1
ATOM 3016 C C . ASP A 1 371 ? 6.482 29.224 26.756 1.00 79.75 371 ASP A C 1
ATOM 3018 O O . ASP A 1 371 ? 5.645 30.013 27.199 1.00 79.75 371 ASP A O 1
ATOM 3022 N N . ALA A 1 372 ? 7.561 28.881 27.468 1.00 80.25 372 ALA A N 1
ATOM 3023 C CA . ALA A 1 372 ? 7.864 29.433 28.789 1.00 80.25 372 ALA A CA 1
ATOM 3024 C C . ALA A 1 372 ? 8.179 30.939 28.732 1.00 80.25 372 ALA A C 1
ATOM 3026 O O . ALA A 1 372 ? 7.663 31.708 29.546 1.00 80.25 372 ALA A O 1
ATOM 3027 N N . ASP A 1 373 ? 8.966 31.378 27.748 1.00 84.00 373 ASP A N 1
ATOM 3028 C CA . ASP A 1 373 ? 9.275 32.796 27.526 1.00 84.00 373 ASP A CA 1
ATOM 3029 C C . ASP A 1 373 ? 8.012 33.589 27.145 1.00 84.00 373 ASP A C 1
ATOM 3031 O O . ASP A 1 373 ? 7.792 34.711 27.618 1.00 84.00 373 ASP A O 1
ATOM 3035 N N . THR A 1 374 ? 7.131 32.984 26.344 1.00 81.62 374 THR A N 1
ATOM 3036 C CA . THR A 1 374 ? 5.829 33.549 25.967 1.00 81.62 374 THR A CA 1
ATOM 3037 C C . THR A 1 374 ? 4.916 33.673 27.187 1.00 81.62 374 THR A C 1
ATOM 3039 O O . THR A 1 374 ? 4.308 34.725 27.382 1.00 81.62 374 THR A O 1
ATOM 3042 N N . LEU A 1 375 ? 4.879 32.670 28.074 1.00 80.31 375 LEU A N 1
ATOM 3043 C CA . LEU A 1 375 ? 4.127 32.727 29.335 1.00 80.31 375 LEU A CA 1
ATOM 3044 C C . LEU A 1 375 ? 4.615 33.857 30.250 1.00 80.31 375 LEU A C 1
ATOM 3046 O O . LEU A 1 375 ? 3.803 34.608 30.790 1.00 80.31 375 LEU A O 1
ATOM 3050 N N . VAL A 1 376 ? 5.932 34.011 30.410 1.00 81.69 376 VAL A N 1
ATOM 3051 C CA . VAL A 1 376 ? 6.517 35.109 31.199 1.00 81.69 376 VAL A CA 1
ATOM 3052 C C . VAL A 1 376 ? 6.145 36.460 30.592 1.00 81.69 376 VAL A C 1
ATOM 3054 O O . VAL A 1 376 ? 5.779 37.387 31.314 1.00 81.69 376 VAL A O 1
ATOM 3057 N N . THR A 1 377 ? 6.191 36.571 29.264 1.00 82.06 377 THR A N 1
ATOM 3058 C CA . THR A 1 377 ? 5.824 37.796 28.543 1.00 82.06 377 THR A CA 1
ATOM 3059 C C . THR A 1 377 ? 4.348 38.145 28.739 1.00 82.06 377 THR A C 1
ATOM 3061 O O . THR A 1 377 ? 4.033 39.297 29.035 1.00 82.06 377 THR A O 1
ATOM 3064 N N . LEU A 1 378 ? 3.449 37.162 28.658 1.00 80.44 378 LEU A N 1
ATOM 3065 C CA . LEU A 1 378 ? 2.008 37.355 28.847 1.00 80.44 378 LEU A CA 1
ATOM 3066 C C . LEU A 1 378 ? 1.640 37.690 30.296 1.00 80.44 378 LEU A C 1
ATOM 3068 O O . LEU A 1 378 ? 0.832 38.589 30.521 1.00 80.44 378 LEU A O 1
ATOM 3072 N N . ARG A 1 379 ? 2.296 37.066 31.280 1.00 77.94 379 ARG A N 1
ATOM 3073 C CA . ARG A 1 379 ? 2.132 37.425 32.699 1.00 77.94 379 ARG A CA 1
ATOM 3074 C C . ARG A 1 379 ? 2.631 38.832 33.007 1.00 77.94 379 ARG A C 1
ATOM 3076 O O . ARG A 1 379 ? 1.964 39.575 33.717 1.00 77.94 379 ARG A O 1
ATOM 3083 N N . ASN A 1 380 ? 3.758 39.236 32.420 1.00 77.81 380 ASN A N 1
ATOM 3084 C CA . ASN A 1 380 ? 4.257 40.611 32.532 1.00 77.81 380 ASN A CA 1
ATOM 3085 C C . ASN A 1 380 ? 3.324 41.637 31.865 1.00 77.81 380 ASN A C 1
ATOM 3087 O O . ASN A 1 380 ? 3.333 42.807 32.249 1.00 77.81 380 ASN A O 1
ATOM 3091 N N . ALA A 1 381 ? 2.547 41.211 30.865 1.00 77.31 381 ALA A N 1
ATOM 3092 C CA . ALA A 1 381 ? 1.535 42.020 30.193 1.00 77.31 381 ALA A CA 1
ATOM 3093 C C . ALA A 1 381 ? 0.171 42.036 30.918 1.00 77.31 381 ALA A C 1
ATOM 3095 O O . ALA A 1 381 ? -0.710 42.775 30.492 1.00 77.31 381 ALA A O 1
ATOM 3096 N N . GLY A 1 382 ? 0.005 41.277 32.012 1.00 71.62 382 GLY A N 1
ATOM 3097 C CA . GLY A 1 382 ? -1.219 41.262 32.826 1.00 71.62 382 GLY A CA 1
ATOM 3098 C C . GLY A 1 382 ? -2.227 40.152 32.492 1.00 71.62 382 GLY A C 1
ATOM 3099 O O . GLY A 1 382 ? -3.346 40.180 32.997 1.00 71.62 382 GLY A O 1
ATOM 3100 N N . PHE A 1 383 ? -1.852 39.156 31.683 1.00 78.12 383 PHE A N 1
ATOM 3101 C CA . PHE A 1 383 ? -2.691 37.984 31.399 1.00 78.12 383 PHE A CA 1
ATOM 3102 C C . PHE A 1 383 ? -2.323 36.807 32.320 1.00 78.12 383 PHE A C 1
ATOM 3104 O O . PHE A 1 383 ? -1.151 36.424 32.390 1.00 78.12 383 PHE A O 1
ATOM 3111 N N . ASP A 1 384 ? -3.304 36.169 32.976 1.00 72.19 384 ASP A N 1
ATOM 3112 C CA . ASP A 1 384 ? -3.091 34.904 33.710 1.00 72.19 384 ASP A CA 1
ATOM 3113 C C . ASP A 1 384 ? -3.007 33.717 32.737 1.00 72.19 384 ASP A C 1
ATOM 3115 O O . ASP A 1 384 ? -3.882 32.854 32.666 1.00 72.19 384 ASP A O 1
ATOM 3119 N N . ALA A 1 385 ? -1.946 33.702 31.930 1.00 70.62 385 ALA A N 1
ATOM 3120 C CA . ALA A 1 385 ? -1.648 32.583 31.053 1.00 70.62 385 ALA A CA 1
ATOM 3121 C C . ALA A 1 385 ? -1.214 31.370 31.891 1.00 70.62 385 ALA A C 1
ATOM 3123 O O . ALA A 1 385 ? -0.283 31.454 32.701 1.00 70.62 385 ALA A O 1
ATOM 3124 N N . LYS A 1 386 ? -1.876 30.231 31.676 1.00 74.94 386 LYS A N 1
ATOM 3125 C CA . LYS A 1 386 ? -1.587 28.949 32.336 1.00 74.94 386 LYS A CA 1
ATOM 3126 C C . LYS A 1 386 ? -1.379 27.865 31.289 1.00 74.94 386 LYS A C 1
ATOM 3128 O O . LYS A 1 386 ? -1.994 27.885 30.225 1.00 74.94 386 LYS A O 1
ATOM 3133 N N . PHE A 1 387 ? -0.525 26.897 31.601 1.00 72.56 387 PHE A N 1
ATOM 3134 C CA . PHE A 1 387 ? -0.483 25.656 30.837 1.00 72.56 387 PHE A CA 1
ATOM 3135 C C . PHE A 1 387 ? -1.673 24.786 31.239 1.00 72.56 387 PHE A C 1
ATOM 3137 O O . PHE A 1 387 ? -1.949 24.626 32.428 1.00 72.56 387 PHE A O 1
ATOM 3144 N N . ASN A 1 388 ? -2.376 24.227 30.259 1.00 69.94 388 ASN A N 1
ATOM 3145 C CA . ASN A 1 388 ? -3.345 23.166 30.515 1.00 69.94 388 ASN A CA 1
ATOM 3146 C C . ASN A 1 388 ? -2.632 21.827 30.790 1.00 69.94 388 ASN A C 1
ATOM 3148 O O . ASN A 1 388 ? -1.418 21.703 30.622 1.00 69.94 388 ASN A O 1
ATOM 3152 N N . GLU A 1 389 ? -3.396 20.795 31.152 1.00 54.59 389 GLU A N 1
ATOM 3153 C CA . GLU A 1 389 ? -2.890 19.432 31.402 1.00 54.59 389 GLU A CA 1
ATOM 3154 C C . GLU A 1 389 ? -2.167 18.800 30.193 1.00 54.59 389 GLU A C 1
ATOM 3156 O O . GLU A 1 389 ? -1.463 17.802 30.329 1.00 54.59 389 GLU A O 1
ATOM 3161 N N . TYR A 1 390 ? -2.304 19.401 29.008 1.00 49.59 390 TYR A N 1
ATOM 3162 C CA . TYR A 1 390 ? -1.690 18.967 27.754 1.00 49.59 390 TYR A CA 1
ATOM 3163 C C . TYR A 1 390 ? -0.436 19.772 27.379 1.00 49.59 390 TYR A C 1
ATOM 3165 O O . TYR A 1 390 ? 0.084 19.609 26.274 1.00 49.59 390 TYR A O 1
ATOM 3173 N N . GLY A 1 391 ? 0.046 20.652 28.264 1.00 58.19 391 GLY A N 1
ATOM 3174 C CA . GLY A 1 391 ? 1.237 21.468 28.027 1.00 58.19 391 GLY A CA 1
ATOM 3175 C C . GLY A 1 391 ? 1.047 22.567 26.977 1.00 58.19 391 GLY A C 1
ATOM 3176 O O . GLY A 1 391 ? 2.033 23.104 26.485 1.00 58.19 391 GLY A O 1
ATOM 3177 N N . LYS A 1 392 ? -0.198 22.915 26.625 1.00 65.31 392 LYS A N 1
ATOM 3178 C CA . LYS A 1 392 ? -0.522 24.050 25.750 1.00 65.31 392 LYS A CA 1
ATOM 3179 C C . LYS A 1 392 ? -0.897 25.273 26.577 1.00 65.31 392 LYS A C 1
ATOM 3181 O O . LYS A 1 392 ? -1.591 25.169 27.589 1.00 65.31 392 LYS A O 1
ATOM 3186 N N . LEU A 1 393 ? -0.444 26.433 26.121 1.00 70.62 393 LEU A N 1
ATOM 3187 C CA . LEU A 1 393 ? -0.675 27.714 26.770 1.00 70.62 393 LEU A CA 1
ATOM 3188 C C . LEU A 1 393 ? -2.114 28.199 26.513 1.00 70.62 393 LEU A C 1
ATOM 3190 O O . LEU A 1 393 ? -2.502 28.420 25.367 1.00 70.62 393 LEU A O 1
ATOM 3194 N N . VAL A 1 394 ? -2.907 28.356 27.572 1.00 71.25 394 VAL A N 1
ATOM 3195 C CA . VAL A 1 394 ? -4.256 28.935 27.522 1.00 71.25 394 VAL A CA 1
ATOM 3196 C C . VAL A 1 394 ? -4.156 30.404 27.914 1.00 71.25 394 VAL A C 1
ATOM 3198 O O . VAL A 1 394 ? -3.658 30.726 28.994 1.00 71.25 394 VAL A O 1
ATOM 3201 N N . ILE A 1 395 ? -4.607 31.287 27.022 1.00 69.25 395 ILE A N 1
ATOM 3202 C CA . ILE A 1 395 ? -4.573 32.741 27.203 1.00 69.25 395 ILE A CA 1
ATOM 3203 C C . ILE A 1 395 ? -6.014 33.226 27.418 1.00 69.25 395 ILE A C 1
ATOM 3205 O O . ILE A 1 395 ? -6.840 33.037 26.522 1.00 69.25 395 ILE A O 1
ATOM 3209 N N . PRO A 1 396 ? -6.339 33.834 28.571 1.00 66.88 396 PRO A N 1
ATOM 3210 C CA . PRO A 1 396 ? -7.619 34.509 28.769 1.00 66.88 396 PRO A CA 1
ATOM 3211 C C . PRO A 1 396 ? -7.785 35.682 27.791 1.00 66.88 396 PRO A C 1
ATOM 3213 O O . PRO A 1 396 ? -6.820 36.380 27.486 1.00 66.88 396 PRO A O 1
ATOM 3216 N N . THR A 1 397 ? -9.005 35.910 27.299 1.00 61.72 397 THR A N 1
ATOM 3217 C CA . THR A 1 397 ? -9.308 36.959 26.304 1.00 61.72 397 THR A CA 1
ATOM 3218 C C . THR A 1 397 ? -9.182 38.376 26.875 1.00 61.72 397 THR A C 1
ATOM 3220 O O . THR A 1 397 ? -8.951 39.322 26.127 1.00 61.72 397 THR A O 1
ATOM 3223 N N . GLU A 1 398 ? -9.279 38.515 28.198 1.00 65.56 398 GLU A N 1
ATOM 3224 C CA . GLU A 1 398 ? -9.155 39.779 28.922 1.00 65.56 398 GLU A CA 1
ATOM 3225 C C . GLU A 1 398 ? -8.039 39.696 29.979 1.00 65.56 398 GLU A C 1
ATOM 3227 O O . GLU A 1 398 ? -7.793 38.618 30.532 1.00 65.56 398 GLU A O 1
ATOM 3232 N N . PRO A 1 399 ? -7.340 40.811 30.265 1.00 60.91 399 PRO A N 1
ATOM 3233 C CA . PRO A 1 399 ? -6.331 40.861 31.315 1.00 60.91 399 PRO A CA 1
ATOM 3234 C C . PRO A 1 399 ? -6.999 40.699 32.685 1.00 60.91 399 PRO A C 1
ATOM 3236 O O . PRO A 1 399 ? -7.732 41.570 33.146 1.00 60.91 399 PRO A O 1
ATOM 3239 N N . THR A 1 400 ? -6.757 39.558 33.324 1.00 63.38 400 THR A N 1
ATOM 3240 C CA . THR A 1 400 ? -7.389 39.163 34.590 1.00 63.38 400 THR A CA 1
ATOM 3241 C C . THR A 1 400 ? -6.540 39.441 35.829 1.00 63.38 400 THR A C 1
ATOM 3243 O O . THR A 1 400 ? -7.063 39.339 36.935 1.00 63.38 400 THR A O 1
ATOM 3246 N N . LEU A 1 401 ? -5.253 39.780 35.682 1.00 61.81 401 LEU A N 1
ATOM 3247 C CA . LEU A 1 401 ? -4.367 40.014 36.828 1.00 61.81 401 LEU A CA 1
ATOM 3248 C C . LEU A 1 401 ? -4.559 41.423 37.395 1.00 61.81 401 LEU A C 1
ATOM 3250 O O . LEU A 1 401 ? -4.502 42.418 36.668 1.00 61.81 401 LEU A O 1
ATOM 3254 N N . THR A 1 402 ? -4.733 41.509 38.711 1.00 58.56 402 THR A N 1
ATOM 3255 C CA . THR A 1 402 ? -4.776 42.794 39.418 1.00 58.56 402 THR A CA 1
ATOM 3256 C C . THR A 1 402 ? -3.370 43.420 39.507 1.00 58.56 402 THR A C 1
ATOM 3258 O O . THR A 1 402 ? -2.371 42.696 39.466 1.00 58.56 402 THR A O 1
ATOM 3261 N N . PRO A 1 403 ? -3.231 44.757 39.640 1.00 57.53 403 PRO A N 1
ATOM 3262 C CA . PRO A 1 403 ? -1.923 45.426 39.704 1.00 57.53 403 PRO A CA 1
ATOM 3263 C C . PRO A 1 403 ? -0.984 44.924 40.817 1.00 57.53 403 PRO A C 1
ATOM 3265 O O . PRO A 1 403 ? 0.229 45.091 40.704 1.00 57.53 403 PRO A O 1
ATOM 3268 N N . GLU A 1 404 ? -1.525 44.302 41.870 1.00 56.81 404 GLU A N 1
ATOM 3269 C CA . GLU A 1 404 ? -0.772 43.721 42.993 1.00 56.81 404 GLU A CA 1
ATOM 3270 C C . GLU A 1 404 ? -0.214 42.318 42.688 1.00 56.81 404 GLU A C 1
ATOM 3272 O O . GLU A 1 404 ? 0.803 41.918 43.252 1.00 56.81 404 GLU A O 1
ATOM 3277 N N . GLU A 1 405 ? -0.828 41.588 41.753 1.00 56.06 405 GLU A N 1
ATOM 3278 C CA . GLU A 1 405 ? -0.412 40.246 41.315 1.00 56.06 405 GLU A CA 1
ATOM 3279 C C . GLU A 1 405 ? 0.539 40.288 40.109 1.00 56.06 405 GLU A C 1
ATOM 3281 O O . GLU A 1 405 ? 1.076 39.261 39.681 1.00 56.06 405 GLU A O 1
ATOM 3286 N N . MET A 1 406 ? 0.777 41.481 39.554 1.00 55.16 406 MET A N 1
ATOM 3287 C CA . MET A 1 406 ? 1.750 41.674 38.489 1.00 55.16 406 MET A CA 1
ATOM 3288 C C . MET A 1 406 ? 3.171 41.438 39.023 1.00 55.16 406 MET A C 1
ATOM 3290 O O . MET A 1 406 ? 3.618 42.139 39.936 1.00 55.16 406 MET A O 1
ATOM 3294 N N . PRO A 1 407 ? 3.950 40.510 38.437 1.00 58.34 407 PRO A N 1
ATOM 3295 C CA . PRO A 1 407 ? 5.350 40.369 38.804 1.00 58.34 407 PRO A CA 1
ATOM 3296 C C . PRO A 1 407 ? 6.093 41.681 38.513 1.00 58.34 407 PRO A C 1
ATOM 3298 O O . PRO A 1 407 ? 5.964 42.264 37.434 1.00 58.34 407 PRO A O 1
ATOM 3301 N N . ALA A 1 408 ? 6.893 42.154 39.476 1.00 53.22 408 ALA A N 1
ATOM 3302 C CA . ALA A 1 408 ? 7.710 43.354 39.314 1.00 53.22 408 ALA A CA 1
ATOM 3303 C C . ALA A 1 408 ? 8.511 43.270 38.003 1.00 53.22 408 ALA A C 1
ATOM 3305 O O . ALA A 1 408 ? 9.224 42.286 37.797 1.00 53.22 408 ALA A O 1
ATOM 3306 N N . LYS A 1 409 ? 8.394 44.287 37.127 1.00 48.62 409 LYS A N 1
ATOM 3307 C CA . LYS A 1 409 ? 9.021 44.348 35.789 1.00 48.62 409 LYS A CA 1
ATOM 3308 C C . LYS A 1 409 ? 10.529 44.065 35.851 1.00 48.62 409 LYS A C 1
ATOM 3310 O O . LYS A 1 409 ? 11.352 44.978 35.869 1.00 48.62 409 LYS A O 1
ATOM 3315 N N . LYS A 1 410 ? 10.922 42.796 35.808 1.00 50.91 410 LYS A N 1
ATOM 3316 C CA . LYS A 1 410 ? 12.293 42.384 35.524 1.00 50.91 410 LYS A CA 1
ATOM 3317 C C . LYS A 1 410 ? 12.391 42.251 34.017 1.00 50.91 410 LYS A C 1
ATOM 3319 O O . LYS A 1 410 ? 11.954 41.258 33.447 1.00 50.91 410 LYS A O 1
ATOM 3324 N N . ARG A 1 411 ? 12.956 43.272 33.362 1.00 42.31 411 ARG A N 1
ATOM 3325 C CA . ARG A 1 411 ? 13.399 43.141 31.968 1.00 42.31 411 ARG A CA 1
ATOM 3326 C C . ARG A 1 411 ? 14.293 41.897 31.890 1.00 42.31 411 ARG A C 1
ATOM 3328 O O . ARG A 1 411 ? 15.306 41.873 32.597 1.00 42.31 411 ARG A O 1
ATOM 3335 N N . PRO A 1 412 ? 13.971 40.879 31.077 1.00 41.78 412 PRO A N 1
ATOM 3336 C CA . PRO A 1 412 ? 14.926 39.817 30.829 1.00 41.78 412 PRO A CA 1
ATOM 3337 C C . PRO A 1 412 ? 16.166 40.466 30.206 1.00 41.78 412 PRO A C 1
ATOM 3339 O O . PRO A 1 412 ? 16.071 41.192 29.215 1.00 41.78 412 PRO A O 1
ATOM 3342 N N . LYS A 1 413 ? 17.342 40.256 30.812 1.00 39.34 413 LYS A N 1
ATOM 3343 C CA . LYS A 1 413 ? 18.611 40.503 30.123 1.00 39.34 413 LYS A CA 1
ATOM 3344 C C . LYS A 1 413 ? 18.636 39.518 28.963 1.00 39.34 413 LYS A C 1
ATOM 3346 O O . LYS A 1 413 ? 18.991 38.360 29.162 1.00 39.34 413 LYS A O 1
ATOM 3351 N N . GLY A 1 414 ? 18.200 39.958 27.786 1.00 35.28 414 GLY A N 1
ATOM 3352 C CA . GLY A 1 414 ? 18.325 39.178 26.569 1.00 35.28 414 GLY A CA 1
ATOM 3353 C C . GLY A 1 414 ? 19.788 38.790 26.410 1.00 35.28 414 GLY A C 1
ATOM 3354 O O . GLY A 1 414 ? 20.627 39.636 26.108 1.00 35.28 414 GLY A O 1
ATOM 3355 N N . LYS A 1 415 ? 20.111 37.516 26.634 1.00 40.56 415 LYS A N 1
ATOM 3356 C CA . LYS A 1 415 ? 21.232 36.932 25.914 1.00 40.56 415 LYS A CA 1
ATOM 3357 C C . LYS A 1 415 ? 20.749 36.892 24.478 1.00 40.56 415 LYS A C 1
ATOM 3359 O O . LYS A 1 415 ? 19.844 36.130 24.152 1.00 40.56 415 LYS A O 1
ATOM 3364 N N . THR A 1 416 ? 21.289 37.785 23.659 1.00 35.44 416 THR A N 1
ATOM 3365 C CA . THR A 1 416 ? 21.175 37.703 22.208 1.00 35.44 416 THR A CA 1
ATOM 3366 C C . THR A 1 416 ? 21.426 36.246 21.820 1.00 35.44 416 THR A C 1
ATOM 3368 O O . THR A 1 416 ? 22.430 35.686 22.280 1.00 35.44 416 THR A O 1
ATOM 3371 N N . PRO A 1 417 ? 20.546 35.599 21.035 1.00 37.38 417 PRO A N 1
ATOM 3372 C CA . PRO A 1 417 ? 20.878 34.300 20.475 1.00 37.38 417 PRO A CA 1
ATOM 3373 C C . PRO A 1 417 ? 22.234 34.452 19.788 1.00 37.38 417 PRO A C 1
ATOM 3375 O O . PRO A 1 417 ? 22.442 35.414 19.040 1.00 37.38 417 PRO A O 1
ATOM 3378 N N . GLN A 1 418 ? 23.187 33.574 20.119 1.00 40.62 418 GLN A N 1
ATOM 3379 C CA . GLN A 1 418 ? 24.465 33.537 19.419 1.00 40.62 418 GLN A CA 1
ATOM 3380 C C . GLN A 1 418 ? 24.135 33.445 17.932 1.00 40.62 418 GLN A C 1
ATOM 3382 O O . GLN A 1 418 ? 23.600 32.434 17.476 1.00 40.62 418 GLN A O 1
ATOM 3387 N N . LYS A 1 419 ? 24.413 34.521 17.184 1.00 34.03 419 LYS A N 1
ATOM 3388 C CA . LYS A 1 419 ? 24.425 34.446 15.727 1.00 34.03 419 LYS A CA 1
ATOM 3389 C C . LYS A 1 419 ? 25.329 33.256 15.381 1.00 34.03 419 LYS A C 1
ATOM 3391 O O . LYS A 1 419 ? 26.411 33.163 15.975 1.00 34.03 419 LYS A O 1
ATOM 3396 N N . PRO A 1 420 ? 24.923 32.340 14.485 1.00 34.81 420 PRO A N 1
ATOM 3397 C CA . PRO A 1 420 ? 25.853 31.338 13.988 1.00 34.81 420 PRO A CA 1
ATOM 3398 C C . PRO A 1 420 ? 27.096 32.088 13.509 1.00 34.81 420 PRO A C 1
ATOM 3400 O O . PRO A 1 420 ? 26.961 33.094 12.810 1.00 34.81 420 PRO A O 1
ATOM 3403 N N . LYS A 1 421 ? 28.284 31.671 13.968 1.00 34.25 421 LYS A N 1
ATOM 3404 C CA . LYS A 1 421 ? 29.557 32.256 13.536 1.00 34.25 421 LYS A CA 1
ATOM 3405 C C . LYS A 1 421 ? 29.626 32.132 12.017 1.00 34.25 421 LYS A C 1
ATOM 3407 O O . LYS A 1 421 ? 29.970 31.076 11.494 1.00 34.25 421 LYS A O 1
ATOM 3412 N N . VAL A 1 422 ? 29.267 33.200 11.318 1.00 37.28 422 VAL A N 1
ATOM 3413 C CA . VAL A 1 422 ? 29.639 33.369 9.925 1.00 37.28 422 VAL A CA 1
ATOM 3414 C C . VAL A 1 422 ? 31.134 33.647 9.982 1.00 37.28 422 VAL A C 1
ATOM 3416 O O . VAL A 1 422 ? 31.558 34.595 10.633 1.00 37.28 422 VAL A O 1
ATOM 3419 N N . SER A 1 423 ? 31.937 32.741 9.430 1.00 38.34 423 SER A N 1
ATOM 3420 C CA . SER A 1 423 ? 33.390 32.900 9.348 1.00 38.34 423 SER A CA 1
ATOM 3421 C C . SER A 1 423 ? 33.745 34.281 8.787 1.00 38.34 423 SER A C 1
ATOM 3423 O O . SER A 1 423 ? 33.125 34.692 7.806 1.00 38.34 423 SER A O 1
ATOM 3425 N N . ASP A 1 424 ? 34.777 34.928 9.337 1.00 38.81 424 ASP A N 1
ATOM 3426 C CA . ASP A 1 424 ? 35.295 36.277 9.009 1.00 38.81 424 ASP A CA 1
ATOM 3427 C C . ASP A 1 424 ? 35.600 36.553 7.512 1.00 38.81 424 ASP A C 1
ATOM 3429 O O . ASP A 1 424 ? 36.027 37.642 7.134 1.00 38.81 424 ASP A O 1
ATOM 3433 N N . ALA A 1 425 ? 35.368 35.588 6.620 1.00 42.44 425 ALA A N 1
ATOM 3434 C CA . ALA A 1 425 ? 35.503 35.731 5.175 1.00 42.44 425 ALA A CA 1
ATOM 3435 C C . ALA A 1 425 ? 34.350 36.510 4.504 1.00 42.44 425 ALA A C 1
ATOM 3437 O O . ALA A 1 425 ? 34.537 37.032 3.407 1.00 42.44 425 ALA A O 1
ATOM 3438 N N . SER A 1 426 ? 33.169 36.624 5.124 1.00 41.53 426 SER A N 1
ATOM 3439 C CA . SER A 1 426 ? 31.999 37.272 4.498 1.00 41.53 426 SER A CA 1
ATOM 3440 C C . SER A 1 426 ? 31.843 38.767 4.797 1.00 41.53 426 SER A C 1
ATOM 3442 O O . SER A 1 426 ? 31.133 39.452 4.064 1.00 41.53 426 SER A O 1
ATOM 3444 N N . GLU A 1 427 ? 32.511 39.308 5.819 1.00 38.03 427 GLU A N 1
ATOM 3445 C CA . GLU A 1 427 ? 32.434 40.749 6.125 1.00 38.03 427 GLU A CA 1
ATOM 3446 C C . GLU A 1 427 ? 33.295 41.605 5.183 1.00 38.03 427 GLU A C 1
ATOM 3448 O O . GLU A 1 427 ? 32.978 42.769 4.945 1.00 38.03 427 GLU A O 1
ATOM 3453 N N . ARG A 1 428 ? 34.316 41.025 4.536 1.00 36.97 428 ARG A N 1
ATOM 3454 C CA . ARG A 1 428 ? 35.129 41.739 3.533 1.00 36.97 42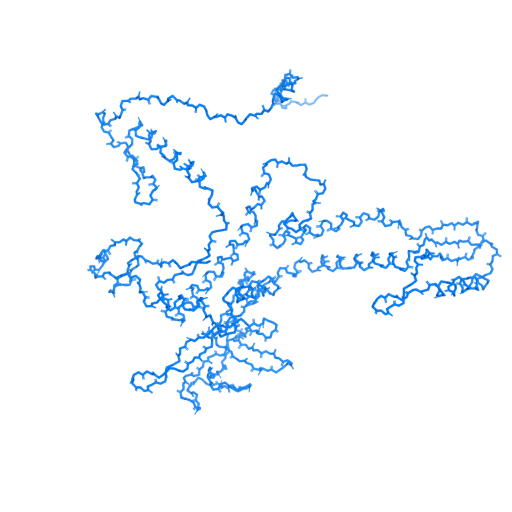8 ARG A CA 1
ATOM 3455 C C . ARG A 1 428 ? 34.440 41.938 2.179 1.00 36.97 428 ARG A C 1
ATOM 3457 O O . ARG A 1 428 ? 34.927 42.731 1.383 1.00 36.97 428 ARG A O 1
ATOM 3464 N N . VAL A 1 429 ? 33.320 41.263 1.909 1.00 41.28 429 VAL A N 1
ATOM 3465 C CA . VAL A 1 429 ? 32.611 41.377 0.618 1.00 41.28 429 VAL A CA 1
ATOM 3466 C C . VAL A 1 429 ? 31.525 42.462 0.649 1.00 41.28 429 VAL A C 1
ATOM 3468 O O . VAL A 1 429 ? 31.199 43.037 -0.383 1.00 41.28 429 VAL A O 1
ATOM 3471 N N . ILE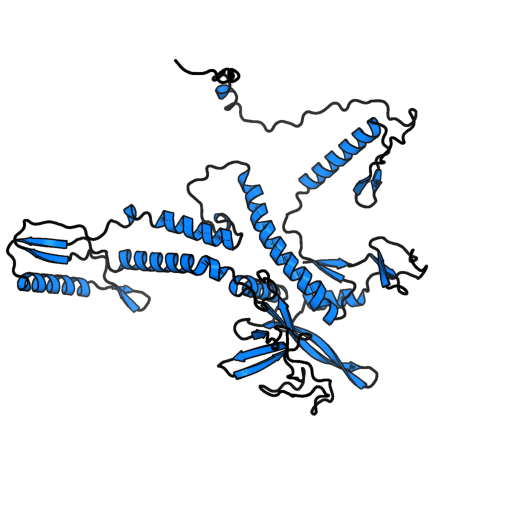 A 1 430 ? 30.994 42.807 1.827 1.00 38.31 430 ILE A N 1
ATOM 3472 C CA . ILE A 1 430 ? 29.808 43.677 1.945 1.00 38.31 430 ILE A CA 1
ATOM 3473 C C . ILE A 1 430 ? 30.170 45.176 2.022 1.00 38.31 430 ILE A C 1
ATOM 3475 O O . ILE A 1 430 ? 29.328 46.026 1.749 1.00 38.31 430 ILE A O 1
ATOM 3479 N N . ALA A 1 431 ? 31.435 45.530 2.276 1.00 34.88 431 ALA A N 1
ATOM 3480 C CA . ALA A 1 431 ? 31.893 46.927 2.281 1.00 34.88 431 ALA A CA 1
ATOM 3481 C C . ALA A 1 431 ? 32.086 47.548 0.874 1.00 34.88 431 ALA A C 1
ATOM 3483 O O . ALA A 1 431 ? 32.475 48.708 0.772 1.00 34.88 431 ALA A O 1
ATOM 3484 N N . GLY A 1 432 ? 31.846 46.793 -0.208 1.00 37.16 432 GLY A N 1
ATOM 3485 C CA . GLY A 1 432 ? 32.224 47.185 -1.573 1.00 37.16 432 GLY A CA 1
ATOM 3486 C C . GLY A 1 432 ? 31.111 47.654 -2.516 1.00 37.16 432 GLY A C 1
ATOM 3487 O O . GLY A 1 432 ? 31.429 48.081 -3.620 1.00 37.16 432 GLY A O 1
ATOM 3488 N N . THR A 1 433 ? 29.826 47.585 -2.158 1.00 37.12 433 THR A N 1
ATOM 3489 C CA . THR A 1 433 ? 28.748 47.933 -3.109 1.00 37.12 433 THR A CA 1
ATOM 3490 C C . THR A 1 433 ? 27.578 48.645 -2.437 1.00 37.12 433 THR A C 1
ATOM 3492 O O . THR A 1 433 ? 26.499 48.082 -2.263 1.00 37.12 433 THR A O 1
ATOM 3495 N N . THR A 1 434 ? 27.773 49.913 -2.086 1.00 33.28 434 THR A N 1
ATOM 3496 C CA . THR A 1 434 ? 26.671 50.874 -1.957 1.00 33.28 434 THR A CA 1
ATOM 3497 C C . THR A 1 434 ? 26.305 51.371 -3.353 1.00 33.28 434 THR A C 1
ATOM 3499 O O . THR A 1 434 ? 27.010 52.202 -3.918 1.00 33.28 434 THR A O 1
ATOM 3502 N N . VAL A 1 435 ? 25.212 50.862 -3.922 1.00 33.88 435 VAL A N 1
ATOM 3503 C CA . VAL A 1 435 ? 24.534 51.522 -5.045 1.00 33.88 435 VAL A CA 1
ATOM 3504 C C . VAL A 1 435 ? 23.177 51.980 -4.528 1.00 33.88 435 VAL A C 1
ATOM 3506 O O . VAL A 1 435 ? 22.290 51.166 -4.270 1.00 33.88 435 VAL A O 1
ATOM 3509 N N . GLU A 1 436 ? 23.052 53.288 -4.319 1.00 32.06 436 GLU A N 1
ATOM 3510 C CA . GLU A 1 436 ? 21.796 53.961 -3.997 1.00 32.06 436 GLU A CA 1
ATOM 3511 C C . GLU A 1 436 ? 20.773 53.707 -5.114 1.00 32.06 436 GLU A C 1
ATOM 3513 O O . GLU A 1 436 ? 21.010 54.014 -6.283 1.00 32.06 436 GLU A O 1
ATOM 3518 N N . ARG A 1 437 ? 19.614 53.136 -4.767 1.00 31.09 437 ARG A N 1
ATOM 3519 C CA . ARG A 1 437 ? 18.454 53.084 -5.665 1.00 31.09 437 ARG A CA 1
ATOM 3520 C C . ARG A 1 437 ? 17.608 54.335 -5.455 1.00 31.09 437 ARG A C 1
ATOM 3522 O O . ARG A 1 437 ? 17.000 54.496 -4.401 1.00 31.09 437 ARG A O 1
ATOM 3529 N N . TRP A 1 438 ? 17.543 55.177 -6.480 1.00 30.30 438 TRP A N 1
ATOM 3530 C CA . TRP A 1 438 ? 16.595 56.286 -6.564 1.00 30.30 438 TRP A CA 1
ATOM 3531 C C . TRP A 1 438 ? 15.150 55.774 -6.728 1.00 30.30 438 TRP A C 1
ATOM 3533 O O . TRP A 1 438 ? 14.936 54.776 -7.425 1.00 30.30 438 TRP A O 1
ATOM 3543 N N . PRO A 1 439 ? 14.147 56.428 -6.114 1.00 35.38 439 PRO A N 1
ATOM 3544 C CA . PRO A 1 439 ? 12.747 56.038 -6.238 1.00 35.38 439 PRO A CA 1
ATOM 3545 C C . PRO A 1 439 ? 12.177 56.449 -7.606 1.00 35.38 439 PRO A C 1
ATOM 3547 O O . PRO A 1 439 ? 12.383 57.564 -8.081 1.00 35.38 439 PRO A O 1
ATOM 3550 N N . HIS A 1 440 ? 11.456 55.525 -8.246 1.00 35.22 440 HIS A N 1
ATOM 3551 C CA . HIS A 1 440 ? 10.858 55.701 -9.569 1.00 35.22 440 HIS A CA 1
ATOM 3552 C C . HIS A 1 440 ? 9.835 56.850 -9.605 1.00 35.22 440 HIS A C 1
ATOM 3554 O O . HIS A 1 440 ? 8.815 56.808 -8.919 1.00 35.22 440 HIS A O 1
ATOM 3560 N N . GLY A 1 441 ? 10.108 57.849 -10.451 1.00 34.56 441 GLY A N 1
ATOM 3561 C CA . GLY A 1 441 ? 9.195 58.933 -10.805 1.00 34.56 441 GLY A CA 1
ATOM 3562 C C . GLY A 1 441 ? 8.140 58.519 -11.837 1.00 34.56 441 GLY A C 1
ATOM 3563 O O . GLY A 1 441 ? 8.345 57.634 -12.668 1.00 34.56 441 GLY A O 1
ATOM 3564 N N . THR A 1 442 ? 6.992 59.181 -11.746 1.00 37.66 442 THR A N 1
ATOM 3565 C CA . THR A 1 442 ? 5.786 59.051 -12.568 1.00 37.66 442 THR A CA 1
ATOM 3566 C C . THR A 1 442 ? 6.009 59.373 -14.050 1.00 37.66 442 THR A C 1
ATOM 3568 O O . THR A 1 442 ? 6.727 60.308 -14.391 1.00 37.66 442 THR A O 1
ATOM 3571 N N . ARG A 1 443 ? 5.325 58.615 -14.920 1.00 40.41 443 ARG A N 1
ATOM 3572 C CA . ARG A 1 443 ? 5.244 58.802 -16.380 1.00 40.41 443 ARG A CA 1
ATOM 3573 C C . ARG A 1 443 ? 4.813 60.228 -16.767 1.00 40.41 443 ARG A C 1
ATOM 3575 O O . ARG A 1 443 ? 3.772 60.689 -16.308 1.00 40.41 443 ARG A O 1
ATOM 3582 N N . GLY A 1 444 ? 5.558 60.841 -17.688 1.00 31.27 444 GLY A N 1
ATOM 3583 C CA . GLY A 1 444 ? 5.205 62.036 -18.463 1.00 31.27 444 GLY A CA 1
ATOM 3584 C C . GLY A 1 444 ? 5.671 61.861 -19.916 1.00 31.27 444 GLY A C 1
ATOM 3585 O O . GLY A 1 444 ? 6.653 61.165 -20.153 1.00 31.27 444 GLY A O 1
ATOM 3586 N N . ALA A 1 445 ? 4.887 62.393 -20.853 1.00 31.44 445 ALA A N 1
ATOM 3587 C CA . ALA A 1 445 ? 4.771 62.036 -22.272 1.00 31.44 445 ALA A CA 1
ATOM 3588 C C . ALA A 1 445 ? 5.938 62.515 -23.185 1.00 31.44 445 ALA A C 1
ATOM 3590 O O . ALA A 1 445 ? 6.801 63.251 -22.711 1.00 31.44 445 ALA A O 1
ATOM 3591 N N . PRO A 1 446 ? 5.979 62.074 -24.463 1.00 42.69 446 PRO A N 1
ATOM 3592 C CA . PRO A 1 446 ? 7.139 62.179 -25.345 1.00 42.69 446 PRO A CA 1
ATOM 3593 C C . PRO A 1 446 ? 7.140 63.463 -26.187 1.00 42.69 446 PRO A C 1
ATOM 3595 O O . PRO A 1 446 ? 6.076 63.943 -26.578 1.00 42.69 446 PRO A O 1
ATOM 3598 N N . GLU A 1 447 ? 8.338 63.928 -26.537 1.00 33.50 447 GLU A N 1
ATOM 3599 C CA . GLU A 1 447 ? 8.613 64.745 -27.727 1.00 33.50 447 GLU A CA 1
ATOM 3600 C C . GLU A 1 447 ? 9.698 64.069 -28.566 1.00 33.50 447 GLU A C 1
ATOM 3602 O O . GLU A 1 447 ? 10.648 63.514 -27.958 1.00 33.50 447 GLU A O 1
#

Radius of gyration: 35.92 Å; chains: 1; bounding box: 67×92×103 Å

pLDDT: mean 74.65, std 16.5, range [30.3, 93.94]